Protein AF-0000000078945366 (afdb_homodimer)

Nearest PDB structures (foldseek):
  3ooj-assembly1_F  TM=6.907E-01  e=2.826E-10  Escherichia coli
  3ooj-assembly1_B  TM=7.068E-01  e=9.073E-10  Escherichia coli
  6svp-assembly1_A  TM=5.862E-01  e=2.445E-09  Homo sapiens
  6svq-assembly1_A  TM=6.059E-01  e=5.865E-09  Homo sapiens
  1txo-assembly1_A  TM=2.327E-01  e=2.013E+00  Mycobacterium tuberculosis

Secondary structure (DSSP, 8-state):
--EEEEEEEEGGGGHHHHHHHHHHHH--HHHHHTTS-S---S-EEEEEE-SSEEEEEEESS-GGG-HHHHHHHHHH--SEEEEEEEE---SSS-SSGGGSSSEEEE-SSEEEEEEEES-B-HHHHHHHHT--GGGGTTS-HHHHHHHHHHHH-S---HHHHHHHHHTTGGGBSSB-EEEEEEEESS-EEEEEEE-B-HHHHTSHHHHHHH-EEEEE-SSEEEEEEGGGGGTS-S--EEPPTTEEEEEEEETTTTEEEEEEEE--/--EEEEEEEEGGGGHHHHHHHHHHHH--HHHHHTTS-S---S-EEEEEE-SSEEEEEEESS-GGG-HHHHHHHHHH--SEEEEEEEE---SSS-SSGGGSSSEEEE-SSEEEEEEEES-B-HHHHHHHHT--GGGGTTS-HHHHHHHHHHHH-S---HHHHHHHHHTTGGGBSSB-EEEEEEEESS-EEEEEEE-B-HHHHTSHHHHHHH-EEEEE-SSEEEEEEGGGGGTS-S--EEPPTTEEEEEEEETTTTEEEEEEEE--

InterPro domains:
  IPR017932 Glutamine amidotransferase type 2 domain [PS51278] (2-250)
  IPR026869 Gamma-glutamyl-hercynylcysteine sulfoxide hydrolase EgtC-like [PF13230] (31-122)
  IPR029055 Nucleophile aminohydrolases, N-terminal [G3DSA:3.60.20.10] (1-257)
  IPR029055 Nucleophile aminohydrolases, N-terminal [SSF56235] (38-248)

Radius of gyration: 22.53 Å; Cα contacts (8 Å, |Δi|>4): 1303; chains: 2; bounding box: 44×70×53 Å

Sequence (528 aa):
MCRVLFAVGEGEKMAPLVEAMVRASEKDPYKEARGKGSRHRDGWGYVLFNGGSLQHYRSIRPIFEDSPGVKTLVELLDGFSVLLVHSRAASQGSKGILNTQPFSLSSTGFSCWIYHNGDLNKAGLVERAGLDESSLKKASDSYVMALYVCRALHSVSKGELLRVYSSIMPFVNTSLNTGSLFISHEWVRGFITAYSRPEYLLKRENWDYVRQILLRSRDVFAVASSTLELYYEAKWNSLRNGTALYLEISPEEGRFTVDELVMGMCRVLFAVGEGEKMAPLVEAMVRASEKDPYKEARGKGSRHRDGWGYVLFNGGSLQHYRSIRPIFEDSPGVKTLVELLDGFSVLLVHSRAASQGSKGILNTQPFSLSSTGFSCWIYHNGDLNKAGLVERAGLDESSLKKASDSYVMALYVCRALHSVSKGELLRVYSSIMPFVNTSLNTGSLFISHEWVRGFITAYSRPEYLLKRENWDYVRQILLRSRDVFAVASSTLELYYEAKWNSLRNGTALYLEISPEEGRFTVDELVMG

Structure (mmCIF, N/CA/C/O backbone):
data_AF-0000000078945366-model_v1
#
loop_
_entity.id
_entity.type
_entity.pdbx_description
1 polymer 'N-terminal aminohydrolase (Ntn hydrolase), putative'
#
loop_
_atom_site.group_PDB
_atom_site.id
_atom_site.type_symbol
_atom_site.label_atom_id
_atom_site.label_alt_id
_atom_site.label_comp_id
_atom_site.label_asym_id
_atom_site.label_entity_id
_atom_site.label_seq_id
_atom_site.pdbx_PDB_ins_code
_atom_site.Cartn_x
_atom_site.Cartn_y
_atom_site.Cartn_z
_atom_site.occupancy
_atom_site.B_iso_or_equiv
_atom_site.auth_seq_id
_atom_site.auth_comp_id
_atom_site.auth_asym_id
_atom_site.auth_atom_id
_atom_site.pdbx_PDB_model_num
ATOM 1 N N . MET A 1 1 ? -10.625 -20.5 -6.797 1 83.5 1 MET A N 1
ATOM 2 C CA . MET A 1 1 ? -9.227 -20.109 -6.73 1 83.5 1 MET A CA 1
ATOM 3 C C . MET A 1 1 ? -8.945 -18.953 -7.699 1 83.5 1 MET A C 1
ATOM 5 O O . MET A 1 1 ? -9.547 -18.891 -8.773 1 83.5 1 MET A O 1
ATOM 9 N N . CYS A 1 2 ? -8.008 -18.109 -7.414 1 96.56 2 CYS A N 1
ATOM 10 C CA . CYS A 1 2 ? -7.734 -16.81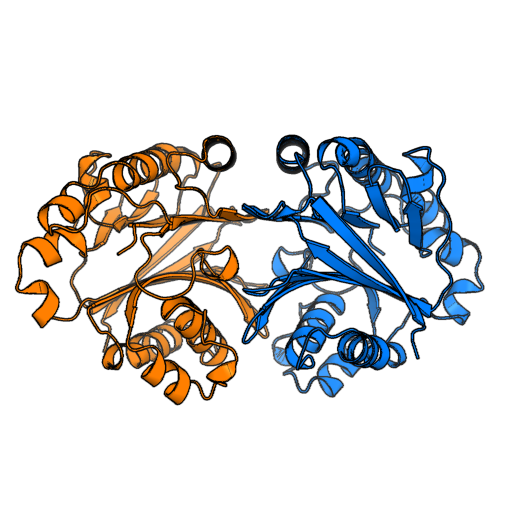2 -8.031 1 96.56 2 CYS A CA 1
ATOM 11 C C . CYS A 1 2 ? -6.832 -16.969 -9.25 1 96.56 2 CYS A C 1
ATOM 13 O O . CYS A 1 2 ? -6.531 -18.078 -9.664 1 96.56 2 CYS A O 1
ATOM 15 N N . ARG A 1 3 ? -6.668 -15.969 -10.023 1 98.38 3 ARG A N 1
ATOM 16 C CA . ARG A 1 3 ? -5.664 -15.898 -11.078 1 98.38 3 ARG A CA 1
ATOM 17 C C . ARG A 1 3 ? -4.582 -14.875 -10.734 1 98.38 3 ARG A C 1
ATOM 19 O O . ARG A 1 3 ? -4.875 -13.812 -10.188 1 98.38 3 ARG A O 1
ATOM 26 N N . VAL A 1 4 ? -3.365 -15.266 -11.078 1 98.88 4 VAL A N 1
ATOM 27 C CA . VAL A 1 4 ? -2.258 -14.43 -10.625 1 98.88 4 VAL A CA 1
ATOM 28 C C . VAL A 1 4 ? -1.259 -14.242 -11.766 1 98.88 4 VAL A C 1
ATOM 30 O O . VAL A 1 4 ? -1.229 -15.031 -12.711 1 98.88 4 VAL A O 1
ATOM 33 N N . LEU A 1 5 ? -0.479 -13.203 -11.68 1 98.94 5 LEU A N 1
ATOM 34 C CA . LEU A 1 5 ? 0.601 -12.867 -12.602 1 98.94 5 LEU A CA 1
ATOM 35 C C . LEU A 1 5 ? 1.731 -12.148 -11.883 1 98.94 5 LEU A C 1
ATOM 37 O O . LEU A 1 5 ? 1.498 -11.141 -11.195 1 98.94 5 LEU A O 1
ATOM 41 N N . PHE A 1 6 ? 2.943 -12.656 -11.883 1 98.94 6 PHE A N 1
ATOM 42 C CA . PHE A 1 6 ? 4.191 -11.984 -11.547 1 98.94 6 PHE A CA 1
ATOM 43 C C . PHE A 1 6 ? 5.051 -11.773 -12.789 1 98.94 6 PHE A C 1
ATOM 45 O O . PHE A 1 6 ? 5.328 -12.727 -13.523 1 98.94 6 PHE A O 1
ATOM 52 N N . ALA A 1 7 ? 5.441 -10.562 -13.062 1 98.88 7 ALA A N 1
ATOM 53 C CA . ALA A 1 7 ? 6.25 -10.305 -14.25 1 98.88 7 ALA A CA 1
ATOM 54 C C . ALA A 1 7 ? 7.352 -9.289 -13.953 1 98.88 7 ALA A C 1
ATOM 56 O O . ALA A 1 7 ? 7.168 -8.383 -13.133 1 98.88 7 ALA A O 1
ATOM 57 N N . VAL A 1 8 ? 8.477 -9.414 -14.594 1 98.75 8 VAL A N 1
ATOM 58 C CA . VAL A 1 8 ? 9.594 -8.477 -14.516 1 98.75 8 VAL A CA 1
ATOM 59 C C . VAL A 1 8 ? 10.211 -8.297 -15.898 1 98.75 8 VAL A C 1
ATOM 61 O O . VAL A 1 8 ? 10.32 -9.258 -16.672 1 98.75 8 VAL A O 1
ATOM 64 N N . GLY A 1 9 ? 10.531 -7.09 -16.25 1 98.19 9 GLY A N 1
ATOM 65 C CA . GLY A 1 9 ? 11.156 -6.793 -17.531 1 98.19 9 GLY A CA 1
ATOM 66 C C . GLY A 1 9 ? 10.672 -5.492 -18.141 1 98.19 9 GLY A C 1
ATOM 67 O O . GLY A 1 9 ? 10.469 -4.504 -17.438 1 98.19 9 GLY A O 1
ATOM 68 N N . GLU A 1 10 ? 10.555 -5.5 -19.453 1 97.25 10 GLU A N 1
ATOM 69 C CA . GLU A 1 10 ? 10.094 -4.305 -20.156 1 97.25 10 GLU A CA 1
ATOM 70 C C . GLU A 1 10 ? 8.594 -4.105 -19.969 1 97.25 10 GLU A C 1
ATOM 72 O O . GLU A 1 10 ? 7.793 -4.891 -20.5 1 97.25 10 GLU A O 1
ATOM 77 N N . GLY A 1 11 ? 8.25 -3.031 -19.328 1 96.69 11 GLY A N 1
ATOM 78 C CA . GLY A 1 11 ? 6.863 -2.771 -18.953 1 96.69 11 GLY A CA 1
ATOM 79 C C . GLY A 1 11 ? 5.922 -2.777 -20.156 1 96.69 11 GLY A C 1
ATOM 80 O O . GLY A 1 11 ? 4.828 -3.34 -20.078 1 96.69 11 GLY A O 1
ATOM 81 N N . GLU A 1 12 ? 6.359 -2.205 -21.219 1 95.62 12 GLU A N 1
ATOM 82 C CA . GLU A 1 12 ? 5.508 -2.104 -22.406 1 95.62 12 GLU A CA 1
ATOM 83 C C . GLU A 1 12 ? 5.129 -3.484 -22.938 1 95.62 12 GLU A C 1
ATOM 85 O O . GLU A 1 12 ? 4.051 -3.664 -23.5 1 95.62 12 GLU A O 1
ATOM 90 N N . LYS A 1 13 ? 6 -4.449 -22.703 1 96.56 13 LYS A N 1
ATOM 91 C CA . LYS A 1 13 ? 5.793 -5.801 -23.219 1 96.56 13 LYS A CA 1
ATOM 92 C C . LYS A 1 13 ? 4.914 -6.617 -22.266 1 96.56 13 LYS A C 1
ATOM 94 O O . LYS A 1 13 ? 4.531 -7.746 -22.578 1 96.56 13 LYS A O 1
ATOM 99 N N . MET A 1 14 ? 4.488 -6.023 -21.172 1 98.06 14 MET A N 1
ATOM 100 C CA . MET A 1 14 ? 3.664 -6.734 -20.203 1 98.06 14 MET A CA 1
ATOM 101 C C . MET A 1 14 ? 2.182 -6.48 -20.469 1 98.06 14 MET A C 1
ATOM 103 O O . MET A 1 14 ? 1.324 -7.18 -19.922 1 98.06 14 MET A O 1
ATOM 107 N N . ALA A 1 15 ? 1.852 -5.496 -21.281 1 97.75 15 ALA A N 1
ATOM 108 C CA . ALA A 1 15 ? 0.465 -5.102 -21.516 1 97.75 15 ALA A CA 1
ATOM 109 C C . ALA A 1 15 ? -0.367 -6.281 -22 1 97.75 15 ALA A C 1
ATOM 111 O O . ALA A 1 15 ? -1.473 -6.52 -21.5 1 97.75 15 ALA A O 1
ATOM 112 N N . PRO A 1 16 ? 0.144 -7.109 -22.953 1 97.69 16 PRO A N 1
ATOM 113 C CA . PRO A 1 16 ? -0.64 -8.266 -23.406 1 97.69 16 PRO A CA 1
ATOM 114 C C . PRO A 1 16 ? -0.909 -9.266 -22.281 1 97.69 16 PRO A C 1
ATOM 116 O O . PRO A 1 16 ? -1.944 -9.93 -22.281 1 97.69 16 PRO A O 1
ATOM 119 N N . LEU A 1 17 ? 0.011 -9.398 -21.328 1 98.56 17 LEU A N 1
ATOM 120 C CA . LEU A 1 17 ? -0.187 -10.289 -20.188 1 98.56 17 LEU A CA 1
ATOM 121 C C . LEU A 1 17 ? -1.326 -9.789 -19.312 1 98.56 17 LEU A C 1
ATOM 123 O O . LEU A 1 17 ? -2.117 -10.594 -18.797 1 98.56 17 LEU A O 1
ATOM 127 N N . VAL A 1 18 ? -1.395 -8.469 -19.125 1 98.81 18 VAL A N 1
ATOM 128 C CA . VAL A 1 18 ? -2.477 -7.879 -18.344 1 98.81 18 VAL A CA 1
ATOM 129 C C . VAL A 1 18 ? -3.812 -8.133 -19.031 1 98.81 18 VAL A C 1
ATOM 131 O O . VAL A 1 18 ? -4.801 -8.484 -18.391 1 98.81 18 VAL A O 1
ATOM 134 N N . GLU A 1 19 ? -3.809 -7.984 -20.344 1 98.5 19 GLU A N 1
ATOM 135 C CA . GLU A 1 19 ? -5.02 -8.242 -21.109 1 98.5 19 GLU A CA 1
ATOM 136 C C . GLU A 1 19 ? -5.453 -9.703 -20.984 1 98.5 19 GLU A C 1
ATOM 138 O O . GLU A 1 19 ? -6.645 -9.992 -20.875 1 98.5 19 GLU A O 1
ATOM 143 N N . ALA A 1 20 ? -4.488 -10.57 -21.062 1 98.75 20 ALA A N 1
ATOM 144 C CA . ALA A 1 20 ? -4.781 -11.992 -20.875 1 98.75 20 ALA A CA 1
ATOM 145 C C . ALA A 1 20 ? -5.375 -12.258 -19.5 1 98.75 20 ALA A C 1
ATOM 147 O O . ALA A 1 20 ? -6.273 -13.094 -19.359 1 98.75 20 ALA A O 1
ATOM 148 N N . MET A 1 21 ? -4.844 -11.586 -18.5 1 98.69 21 MET A N 1
ATOM 149 C CA . MET A 1 21 ? -5.359 -11.703 -17.141 1 98.69 21 MET A CA 1
ATOM 150 C C . MET A 1 21 ? -6.828 -11.305 -17.078 1 98.69 21 MET A C 1
ATOM 152 O O . MET A 1 21 ? -7.629 -11.953 -16.406 1 98.69 21 MET A O 1
ATOM 156 N N . VAL A 1 22 ? -7.168 -10.18 -17.719 1 98.81 22 VAL A N 1
ATOM 157 C CA . VAL A 1 22 ? -8.539 -9.688 -17.75 1 98.81 22 VAL A CA 1
ATOM 158 C C . VAL A 1 22 ? -9.453 -10.742 -18.375 1 98.81 22 VAL A C 1
ATOM 160 O O . VAL A 1 22 ? -10.477 -11.109 -17.797 1 98.81 22 VAL A O 1
ATOM 163 N N . ARG A 1 23 ? -9.047 -11.312 -19.5 1 98.62 23 ARG A N 1
ATOM 164 C CA . ARG A 1 23 ? -9.859 -12.281 -20.234 1 98.62 23 ARG A CA 1
ATOM 165 C C . ARG A 1 23 ? -9.977 -13.594 -19.453 1 98.62 23 ARG A C 1
ATOM 167 O O . ARG A 1 23 ? -11.047 -14.188 -19.391 1 98.62 23 ARG A O 1
ATOM 174 N N . ALA A 1 24 ? -8.859 -14 -18.906 1 98.56 24 ALA A N 1
ATOM 175 C CA . ALA A 1 24 ? -8.844 -15.234 -18.125 1 98.56 24 ALA A CA 1
ATOM 176 C C . ALA A 1 24 ? -9.766 -15.133 -16.922 1 98.56 24 ALA A C 1
ATOM 178 O O . ALA A 1 24 ? -10.375 -16.125 -16.516 1 98.56 24 ALA A O 1
ATOM 179 N N . SER A 1 25 ? -9.898 -13.922 -16.391 1 98.56 25 SER A N 1
ATOM 180 C CA . SER A 1 25 ? -10.734 -13.711 -15.211 1 98.56 25 SER A CA 1
ATOM 181 C C . SER A 1 25 ? -12.211 -13.625 -15.594 1 98.56 25 SER A C 1
ATOM 183 O O . SER A 1 25 ? -13.086 -13.953 -14.789 1 98.56 25 SER A O 1
ATOM 185 N N . GLU A 1 26 ? -12.469 -13.156 -16.797 1 98.38 26 GLU A N 1
ATOM 186 C CA . GLU A 1 26 ? -13.836 -13.023 -17.281 1 98.38 26 GLU A CA 1
ATOM 187 C C . GLU A 1 26 ? -14.406 -14.367 -17.703 1 98.38 26 GLU A C 1
ATOM 189 O O . GLU A 1 26 ? -15.578 -14.664 -17.469 1 98.38 26 GLU A O 1
ATOM 194 N N . LYS A 1 27 ? -13.578 -15.141 -18.344 1 98.25 27 LYS A N 1
ATOM 195 C CA . LYS A 1 27 ? -13.93 -16.484 -18.812 1 98.25 27 LYS A CA 1
ATOM 196 C C . LYS A 1 27 ? -12.766 -17.453 -18.625 1 98.25 27 LYS A C 1
ATOM 198 O O . LYS A 1 27 ? -11.859 -17.516 -19.453 1 98.25 27 LYS A O 1
ATOM 203 N N . ASP A 1 28 ? -12.867 -18.25 -17.594 1 98.19 28 ASP A N 1
ATOM 204 C CA . ASP A 1 28 ? -11.852 -19.25 -17.281 1 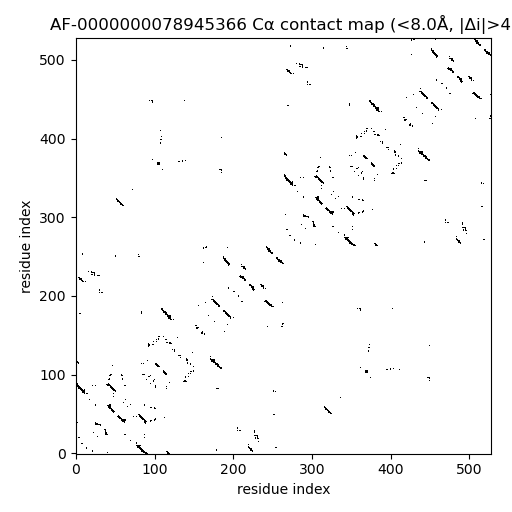98.19 28 ASP A CA 1
ATOM 205 C C . ASP A 1 28 ? -12.367 -20.672 -17.547 1 98.19 28 ASP A C 1
ATOM 207 O O . ASP A 1 28 ? -13.023 -21.266 -16.688 1 98.19 28 ASP A O 1
ATOM 211 N N . PRO A 1 29 ? -11.992 -21.203 -18.719 1 97.75 29 PRO A N 1
ATOM 212 C CA . PRO A 1 29 ? -12.461 -22.547 -19.062 1 97.75 29 PRO A CA 1
ATOM 213 C C . PRO A 1 29 ? -12 -23.609 -18.078 1 97.75 29 PRO A C 1
ATOM 215 O O . PRO A 1 29 ? -12.711 -24.609 -17.859 1 97.75 29 PRO A O 1
ATOM 218 N N . TYR A 1 30 ? -10.859 -23.453 -17.453 1 96.94 30 TYR A N 1
ATOM 219 C CA . TYR A 1 30 ? -10.367 -24.438 -16.5 1 96.94 30 TYR A CA 1
ATOM 220 C C . TYR A 1 30 ? -11.203 -24.406 -15.219 1 96.94 30 TYR A C 1
ATOM 222 O O . TYR A 1 30 ? -11.461 -25.453 -14.617 1 96.94 30 TYR A O 1
ATOM 230 N N . LYS A 1 31 ? -11.555 -23.234 -14.805 1 95.5 31 LYS A N 1
ATOM 231 C CA . LYS A 1 31 ? -12.453 -23.109 -13.664 1 95.5 31 LYS A CA 1
ATOM 232 C C . LYS A 1 31 ? -13.812 -23.75 -13.969 1 95.5 31 LYS A C 1
ATOM 234 O O . LYS A 1 31 ? -14.391 -24.438 -13.125 1 95.5 31 LYS A O 1
ATOM 239 N N . GLU A 1 32 ? -14.305 -23.484 -15.141 1 95.81 32 GLU A N 1
ATOM 240 C CA . GLU A 1 32 ? -15.602 -24 -15.578 1 95.81 32 GLU A CA 1
ATOM 241 C C . GLU A 1 32 ? -15.609 -25.516 -15.609 1 95.81 32 GLU A C 1
ATOM 243 O O . GLU A 1 32 ? -16.609 -26.141 -15.234 1 95.81 32 GLU A O 1
ATOM 248 N N . ALA A 1 33 ? -14.57 -26.094 -16 1 95.31 33 ALA A N 1
ATOM 249 C CA . ALA A 1 33 ? -14.453 -27.547 -16.125 1 95.31 33 ALA A CA 1
ATOM 250 C C . ALA A 1 33 ? -14.539 -28.219 -14.75 1 95.31 33 ALA A C 1
ATOM 252 O O . ALA A 1 33 ? -14.867 -29.391 -14.656 1 95.31 33 ALA A O 1
ATOM 253 N N . ARG A 1 34 ? -14.289 -27.438 -13.703 1 94.12 34 ARG A N 1
ATOM 254 C CA . ARG A 1 34 ? -14.344 -27.969 -12.344 1 94.12 34 ARG A CA 1
ATOM 255 C C . ARG A 1 34 ? -15.742 -27.797 -11.742 1 94.12 34 ARG A C 1
ATOM 257 O O . ARG A 1 34 ? -15.992 -28.234 -10.617 1 94.12 34 ARG A O 1
ATOM 264 N N . GLY A 1 35 ? -16.688 -27.156 -12.461 1 91 35 GLY A N 1
ATOM 265 C CA . GLY A 1 35 ? -18.047 -26.953 -12.008 1 91 35 GLY A CA 1
ATOM 266 C C . GLY A 1 35 ? -18.188 -25.812 -11.023 1 91 35 GLY A C 1
ATOM 267 O O . GLY A 1 35 ? -19.078 -25.812 -10.18 1 91 35 GLY A O 1
ATOM 268 N N . LYS A 1 36 ? -17.234 -24.922 -11.031 1 89.88 36 LYS A N 1
ATOM 269 C CA . LYS A 1 36 ? -17.219 -23.844 -10.055 1 89.88 36 LYS A CA 1
ATOM 270 C C . LYS A 1 36 ? -17.406 -22.484 -10.734 1 89.88 36 LYS A C 1
ATOM 272 O O . LYS A 1 36 ? -16.812 -21.484 -10.32 1 89.88 36 LYS A O 1
ATOM 277 N N . GLY A 1 37 ? -18.109 -22.422 -11.945 1 91.06 37 GLY A N 1
ATOM 278 C CA . GLY A 1 37 ? -18.266 -21.188 -12.695 1 91.06 37 GLY A CA 1
ATOM 279 C C . GLY A 1 37 ? -17.031 -20.859 -13.531 1 91.06 37 GLY A C 1
ATOM 280 O O . GLY A 1 37 ? -16.062 -21.609 -13.539 1 91.06 37 GLY A O 1
ATOM 281 N N . SER A 1 38 ? -17.094 -19.703 -14.188 1 94.56 38 SER A N 1
ATOM 282 C CA . SER A 1 38 ? -15.992 -19.359 -15.094 1 94.56 38 SER A CA 1
ATOM 283 C C . SER A 1 38 ? -15.406 -18 -14.766 1 94.56 38 SER A C 1
ATOM 285 O O . SER A 1 38 ? -14.414 -17.578 -15.367 1 94.56 38 SER A O 1
ATOM 287 N N . ARG A 1 39 ? -16.016 -17.359 -13.836 1 95.81 39 ARG A N 1
ATOM 288 C CA . ARG A 1 39 ? -15.641 -15.969 -13.648 1 95.81 39 ARG A CA 1
ATOM 289 C C . ARG A 1 39 ? -14.953 -15.758 -12.305 1 95.81 39 ARG A C 1
ATOM 291 O O . ARG A 1 39 ? -15.266 -16.453 -11.328 1 95.81 39 ARG A O 1
ATOM 298 N N . HIS A 1 40 ? -14 -14.875 -12.227 1 97.75 40 HIS A N 1
ATOM 299 C CA . HIS A 1 40 ? -13.367 -14.367 -11.016 1 97.75 40 HIS A CA 1
ATOM 300 C C . HIS A 1 40 ? -13.883 -12.969 -10.68 1 97.75 40 HIS A C 1
ATOM 302 O O . HIS A 1 40 ? -13.352 -11.969 -11.164 1 97.75 40 HIS A O 1
ATOM 308 N N . ARG A 1 41 ? -14.82 -12.859 -9.734 1 96.5 41 ARG A N 1
ATOM 309 C CA . ARG A 1 41 ? -15.641 -11.656 -9.664 1 96.5 41 ARG A CA 1
ATOM 310 C C . ARG A 1 41 ? -15.461 -10.953 -8.32 1 96.5 41 ARG A C 1
ATOM 312 O O . ARG A 1 41 ? -16.234 -10.047 -7.988 1 96.5 41 ARG A O 1
ATOM 319 N N . ASP A 1 42 ? -14.492 -11.438 -7.551 1 97.44 42 ASP A N 1
ATOM 320 C CA . ASP A 1 42 ? -14.508 -11 -6.156 1 97.44 42 ASP A CA 1
ATOM 321 C C . ASP A 1 42 ? -13.414 -9.969 -5.891 1 97.44 42 ASP A C 1
ATOM 323 O O . ASP A 1 42 ? -12.859 -9.914 -4.789 1 97.44 42 ASP A O 1
ATOM 327 N N . GLY A 1 43 ? -13.016 -9.188 -6.906 1 98 43 GLY A N 1
ATOM 328 C CA . GLY A 1 43 ? -12.023 -8.141 -6.738 1 98 43 GLY A CA 1
ATOM 329 C C . GLY A 1 43 ? -10.695 -8.461 -7.402 1 98 43 GLY A C 1
ATOM 330 O O . GLY A 1 43 ? -10.453 -9.602 -7.793 1 98 43 GLY A O 1
ATOM 331 N N . TRP A 1 44 ? -9.906 -7.484 -7.547 1 98.81 44 TRP A N 1
ATOM 332 C CA . TRP A 1 44 ? -8.57 -7.633 -8.117 1 98.81 44 TRP A CA 1
ATOM 333 C C . TRP A 1 44 ? -7.648 -6.516 -7.648 1 98.81 44 TRP A C 1
ATOM 335 O O . TRP A 1 44 ? -8.094 -5.562 -7.008 1 98.81 44 TRP A O 1
ATOM 345 N N . GLY A 1 45 ? -6.391 -6.656 -7.895 1 98.75 45 GLY A N 1
ATOM 346 C CA . GLY A 1 45 ? -5.41 -5.617 -7.613 1 98.75 45 GLY A CA 1
ATOM 347 C C . GLY A 1 45 ? -4.062 -5.875 -8.258 1 98.75 45 GLY A C 1
ATOM 348 O O . GLY A 1 45 ? -3.855 -6.926 -8.875 1 98.75 45 GLY A O 1
ATOM 349 N N . TYR A 1 46 ? -3.188 -4.852 -8.125 1 98.88 46 TYR A N 1
ATOM 350 C CA . TYR A 1 46 ? -1.842 -5.004 -8.672 1 98.88 46 TYR A CA 1
ATOM 351 C C . TYR A 1 46 ? -0.843 -4.148 -7.902 1 98.88 46 TYR A C 1
ATOM 353 O O . TYR A 1 46 ? -1.231 -3.236 -7.172 1 98.88 46 TYR A O 1
ATOM 361 N N . VAL A 1 47 ? 0.351 -4.562 -8 1 98.81 47 VAL A N 1
ATOM 362 C CA . VAL A 1 47 ? 1.51 -3.76 -7.621 1 98.81 47 VAL A CA 1
ATOM 363 C C . VAL A 1 47 ? 2.418 -3.562 -8.836 1 98.81 47 VAL A C 1
ATOM 365 O O . VAL A 1 47 ? 2.779 -4.531 -9.508 1 98.81 47 VAL A O 1
ATOM 368 N N . LEU A 1 48 ? 2.699 -2.354 -9.156 1 98.62 48 LEU A N 1
ATOM 369 C CA . LEU A 1 48 ? 3.617 -2 -10.234 1 98.62 48 LEU A CA 1
ATOM 370 C C . LEU A 1 48 ? 4.777 -1.163 -9.711 1 98.62 48 LEU A C 1
ATOM 372 O O . LEU A 1 48 ? 4.566 -0.107 -9.109 1 98.62 48 LEU A O 1
ATOM 376 N N . PHE A 1 49 ? 6.008 -1.686 -9.859 1 98.44 49 PHE A N 1
ATOM 377 C CA . PHE A 1 49 ? 7.219 -0.997 -9.422 1 98.44 49 PHE A CA 1
ATOM 378 C C . PHE A 1 49 ? 8.195 -0.844 -10.578 1 98.44 49 PHE A C 1
ATOM 380 O O . PHE A 1 49 ? 8.539 -1.824 -11.25 1 98.44 49 PHE A O 1
ATOM 387 N N . ASN A 1 50 ? 8.641 0.42 -10.836 1 94.38 50 ASN A N 1
ATOM 388 C CA . ASN A 1 50 ? 9.562 0.639 -11.945 1 94.38 50 ASN A CA 1
ATOM 389 C C . ASN A 1 50 ? 10.859 1.289 -11.477 1 94.38 50 ASN A C 1
ATOM 391 O O . ASN A 1 50 ? 11.57 1.901 -12.273 1 94.38 50 ASN A O 1
ATOM 395 N N . GLY A 1 51 ? 11.18 1.266 -10.164 1 88.31 51 GLY A N 1
ATOM 396 C CA . GLY A 1 51 ? 12.367 1.879 -9.594 1 88.31 51 GLY A CA 1
ATOM 397 C C . GLY A 1 51 ? 12.133 3.297 -9.109 1 88.31 51 GLY A C 1
ATOM 398 O O . GLY A 1 51 ? 12.68 3.703 -8.078 1 88.31 51 GLY A O 1
ATOM 399 N N . GLY A 1 52 ? 11.32 4.004 -9.812 1 91.88 52 GLY A N 1
ATOM 400 C CA . GLY A 1 52 ? 11.07 5.395 -9.477 1 91.88 52 GLY A CA 1
ATOM 401 C C . GLY A 1 52 ? 9.703 5.629 -8.867 1 91.88 52 GLY A C 1
ATOM 402 O O . GLY A 1 52 ? 9.469 6.648 -8.211 1 91.88 52 GLY A O 1
ATOM 403 N N . SER A 1 53 ? 8.797 4.672 -9.094 1 96.5 53 SER A N 1
ATOM 404 C CA . SER A 1 53 ? 7.441 4.789 -8.57 1 96.5 53 SER A CA 1
ATOM 405 C C . SER A 1 53 ? 6.871 3.422 -8.203 1 96.5 53 SER A C 1
ATOM 407 O O . SER A 1 53 ? 7.328 2.396 -8.719 1 96.5 53 SER A O 1
ATOM 409 N N . LEU A 1 54 ? 6.016 3.393 -7.246 1 97.94 54 LEU A N 1
ATOM 410 C CA . LEU A 1 54 ? 5.301 2.211 -6.773 1 97.94 54 LEU A CA 1
ATOM 411 C C . LEU A 1 54 ? 3.801 2.48 -6.695 1 97.94 54 LEU A C 1
ATOM 413 O O . LEU A 1 54 ? 3.369 3.426 -6.031 1 97.94 54 LEU A O 1
ATOM 417 N N . GLN A 1 55 ? 3.047 1.697 -7.473 1 97.94 55 GLN A N 1
ATOM 418 C CA . GLN A 1 55 ? 1.591 1.783 -7.461 1 97.94 55 GLN A CA 1
ATOM 419 C C . GLN A 1 55 ? 0.967 0.501 -6.918 1 97.94 55 GLN A C 1
ATOM 421 O O . GLN A 1 55 ? 1.25 -0.592 -7.414 1 97.94 55 GLN A O 1
ATOM 426 N N . HIS A 1 56 ? 0.257 0.582 -5.926 1 98.5 56 HIS A N 1
ATOM 427 C CA . HIS A 1 56 ? -0.534 -0.506 -5.359 1 98.5 56 HIS A CA 1
ATOM 428 C C . HIS A 1 56 ? -2.027 -0.211 -5.457 1 98.5 56 HIS A C 1
ATOM 430 O O . HIS A 1 56 ? -2.514 0.754 -4.863 1 98.5 56 HIS A O 1
ATOM 436 N N . TYR A 1 57 ? -2.68 -0.988 -6.242 1 98.44 57 TYR A N 1
ATOM 437 C CA . TYR A 1 57 ? -4.098 -0.791 -6.527 1 98.44 57 TYR A CA 1
ATOM 438 C C . TYR A 1 57 ? -4.914 -2.006 -6.102 1 98.44 57 TYR A C 1
ATOM 440 O O . TYR A 1 57 ? -4.512 -3.146 -6.34 1 98.44 57 TYR A O 1
ATOM 448 N N . ARG A 1 58 ? -6.066 -1.746 -5.469 1 98.25 58 ARG A N 1
ATOM 449 C CA . ARG A 1 58 ? -7.02 -2.787 -5.102 1 98.25 58 ARG A CA 1
ATOM 450 C C . ARG A 1 58 ? -8.453 -2.338 -5.367 1 98.25 58 ARG A C 1
ATOM 452 O O . ARG A 1 58 ? -8.797 -1.18 -5.125 1 98.25 58 ARG A O 1
ATOM 459 N N . SER A 1 59 ? -9.234 -3.234 -5.883 1 98 59 SER A N 1
ATOM 460 C CA . SER A 1 59 ? -10.633 -2.965 -6.199 1 98 59 SER A CA 1
ATOM 461 C C . SER A 1 59 ? -11.516 -4.164 -5.875 1 98 59 SER A C 1
ATOM 463 O O . SER A 1 59 ? -11.125 -5.309 -6.121 1 98 59 SER A O 1
ATOM 465 N N . ILE A 1 60 ? -12.758 -3.906 -5.367 1 97.06 60 ILE A N 1
ATOM 466 C CA . ILE A 1 60 ? -13.68 -4.996 -5.074 1 97.06 60 ILE A CA 1
ATOM 467 C C . ILE A 1 60 ? -14.422 -5.402 -6.344 1 97.06 60 ILE A C 1
ATOM 469 O O . ILE A 1 60 ? -15.094 -6.438 -6.379 1 97.06 60 ILE A O 1
ATOM 473 N N . ARG A 1 61 ? -14.297 -4.598 -7.406 1 97.31 61 ARG A N 1
ATOM 474 C CA . ARG A 1 61 ? -14.883 -4.945 -8.695 1 97.31 61 ARG A CA 1
ATOM 475 C C . ARG A 1 61 ? -14.055 -6.008 -9.406 1 97.31 61 ARG A C 1
ATOM 477 O O . ARG A 1 61 ? -12.828 -6.023 -9.297 1 97.31 61 ARG A O 1
ATOM 484 N N . PRO A 1 62 ? -14.75 -6.812 -10.188 1 98.25 62 PRO A N 1
ATOM 485 C CA . PRO A 1 62 ? -13.969 -7.727 -11.016 1 98.25 62 PRO A CA 1
ATOM 486 C C . PRO A 1 62 ? -13.055 -6.992 -12 1 98.25 62 PRO A C 1
ATOM 488 O O . PRO A 1 62 ? -13.43 -5.941 -12.523 1 98.25 62 PRO A O 1
ATOM 491 N N . ILE A 1 63 ? -11.938 -7.582 -12.227 1 98.75 63 ILE A N 1
ATOM 492 C CA . ILE A 1 63 ? -10.938 -6.969 -13.094 1 98.75 63 ILE A CA 1
ATOM 493 C C . ILE A 1 63 ? -11.562 -6.648 -14.453 1 98.75 63 ILE A C 1
ATOM 495 O O . ILE A 1 63 ? -11.258 -5.617 -15.055 1 98.75 63 ILE A O 1
ATOM 499 N N . PHE A 1 64 ? -12.492 -7.453 -14.945 1 98.62 64 PHE A N 1
ATOM 500 C CA . PHE A 1 64 ? -13.055 -7.293 -16.281 1 98.62 64 PHE A CA 1
ATOM 501 C C . PHE A 1 64 ? -14.172 -6.254 -16.266 1 98.62 64 PHE A C 1
ATOM 503 O O . PHE A 1 64 ? -14.727 -5.922 -17.328 1 98.62 64 PHE A O 1
ATOM 510 N N . GLU A 1 65 ? -14.539 -5.707 -15.125 1 98.25 65 GLU A N 1
ATOM 511 C CA . GLU A 1 65 ? -15.523 -4.637 -15.008 1 98.25 65 GLU A CA 1
ATOM 512 C C . GLU A 1 65 ? -14.883 -3.348 -14.5 1 98.25 65 GLU A C 1
ATOM 514 O O . GLU A 1 65 ? -15.57 -2.365 -14.234 1 98.25 65 GLU A O 1
ATOM 519 N N . ASP A 1 66 ? -13.625 -3.389 -14.305 1 97.44 66 ASP A N 1
ATOM 520 C CA . ASP A 1 66 ? -12.898 -2.234 -13.789 1 97.44 66 ASP A CA 1
ATOM 521 C C . ASP A 1 66 ? -12.008 -1.618 -14.859 1 97.44 66 ASP A C 1
ATOM 523 O O . ASP A 1 66 ? -10.789 -1.504 -14.68 1 97.44 66 ASP A O 1
ATOM 527 N N . SER A 1 67 ? -12.578 -1.096 -15.867 1 96.25 67 SER A N 1
ATOM 528 C CA . SER A 1 67 ? -11.875 -0.542 -17.016 1 96.25 67 SER A CA 1
ATOM 529 C C . SER A 1 67 ? -10.922 0.569 -16.594 1 96.25 67 SER A C 1
ATOM 531 O O . SER A 1 67 ? -9.773 0.621 -17.062 1 96.25 67 SER A O 1
ATOM 533 N N . PRO A 1 68 ? -11.328 1.472 -15.703 1 94.12 68 PRO A N 1
ATOM 534 C CA . PRO A 1 68 ? -10.391 2.533 -15.32 1 94.12 68 PRO A CA 1
ATOM 535 C C . PRO A 1 68 ? -9.125 1.995 -14.648 1 94.12 68 PRO A C 1
ATOM 537 O O . PRO A 1 68 ? -8.023 2.473 -14.93 1 94.12 68 PRO A O 1
ATOM 540 N N . GLY A 1 69 ? -9.297 1.031 -13.742 1 96.31 69 GLY A N 1
ATOM 541 C CA . GLY A 1 69 ? -8.141 0.439 -13.078 1 96.31 69 GLY A CA 1
ATOM 542 C C . GLY A 1 69 ? -7.188 -0.241 -14.039 1 96.31 69 GLY A C 1
ATOM 543 O O . GLY A 1 69 ? -5.969 -0.065 -13.945 1 96.31 69 GLY A O 1
ATOM 544 N N . VAL A 1 70 ? -7.75 -0.992 -15.016 1 98.19 70 VAL A N 1
ATOM 545 C CA . VAL A 1 70 ? -6.945 -1.716 -15.992 1 98.19 70 VAL A CA 1
ATOM 546 C C . VAL A 1 70 ? -6.246 -0.726 -16.922 1 98.19 70 VAL A C 1
ATOM 548 O O . VAL A 1 70 ? -5.055 -0.875 -17.219 1 98.19 70 VAL A O 1
ATOM 551 N N . LYS A 1 71 ? -6.977 0.27 -17.375 1 96.62 71 LYS A N 1
ATOM 552 C CA . LYS A 1 71 ? -6.41 1.289 -18.25 1 96.62 71 LYS A CA 1
ATOM 553 C C . LYS A 1 71 ? -5.234 1.999 -17.578 1 96.62 71 LYS A C 1
ATOM 555 O O . LYS A 1 71 ? -4.207 2.236 -18.219 1 96.62 71 LYS A O 1
ATOM 560 N N . THR A 1 72 ? -5.406 2.342 -16.359 1 95.94 72 THR A N 1
ATOM 561 C CA . THR A 1 72 ? -4.352 3.01 -15.609 1 95.94 72 THR A CA 1
ATOM 562 C C . THR A 1 72 ? -3.1 2.141 -15.547 1 95.94 72 THR A C 1
ATOM 564 O O . THR A 1 72 ? -1.991 2.623 -15.789 1 95.94 72 THR A O 1
ATOM 567 N N . LEU A 1 73 ? -3.271 0.882 -15.219 1 97.69 73 LEU A N 1
ATOM 568 C CA . LEU A 1 73 ? -2.143 -0.037 -15.141 1 97.69 73 LEU A CA 1
ATOM 569 C C . LEU A 1 73 ? -1.399 -0.096 -16.469 1 97.69 73 LEU A C 1
ATOM 571 O O . LEU A 1 73 ? -0.178 0.068 -16.516 1 97.69 73 LEU A O 1
ATOM 575 N N . VAL A 1 74 ? -2.137 -0.281 -17.531 1 97.06 74 VAL A N 1
ATOM 576 C CA . VAL A 1 74 ? -1.541 -0.458 -18.859 1 97.06 74 VAL A CA 1
ATOM 577 C C . VAL A 1 74 ? -0.789 0.809 -19.266 1 97.06 74 VAL A C 1
ATOM 579 O O . VAL A 1 74 ? 0.296 0.736 -19.844 1 97.06 74 VAL A O 1
ATOM 582 N N . GLU A 1 75 ? -1.299 1.937 -18.906 1 93.31 75 GLU A N 1
ATOM 583 C CA . GLU A 1 75 ? -0.676 3.211 -19.25 1 93.31 75 GLU A CA 1
ATOM 584 C C . GLU A 1 75 ? 0.618 3.424 -18.469 1 93.31 75 GLU A C 1
ATOM 586 O O . GLU A 1 75 ? 1.535 4.094 -18.953 1 93.31 75 GLU A O 1
ATOM 591 N N . LEU A 1 76 ? 0.688 2.828 -17.328 1 93.81 76 LEU A N 1
ATOM 592 C CA . LEU A 1 76 ? 1.843 3.061 -16.469 1 93.81 76 LEU A CA 1
ATOM 593 C C . LEU A 1 76 ? 2.941 2.041 -16.734 1 93.81 76 LEU A C 1
ATOM 595 O O . LEU A 1 76 ? 4.066 2.188 -16.25 1 93.81 76 LEU A O 1
ATOM 599 N N . LEU A 1 77 ? 2.568 1.037 -17.5 1 95.75 77 LEU A N 1
ATOM 600 C CA . LEU A 1 77 ? 3.566 0.036 -17.859 1 95.75 77 LEU A CA 1
ATOM 601 C C . LEU A 1 77 ? 4.602 0.619 -18.828 1 95.75 77 LEU A C 1
ATOM 603 O O . LEU A 1 77 ? 4.332 0.771 -20.016 1 95.75 77 LEU A O 1
ATOM 607 N N . ASP A 1 78 ? 5.73 0.97 -18.344 1 92.25 78 ASP A N 1
ATOM 608 C CA . ASP A 1 78 ? 6.828 1.544 -19.109 1 92.25 78 ASP A CA 1
ATOM 609 C C . ASP A 1 78 ? 8.172 1.236 -18.453 1 92.25 78 ASP A C 1
ATOM 611 O O . ASP A 1 78 ? 8.234 0.892 -17.266 1 92.25 78 ASP A O 1
ATOM 615 N N . GLY A 1 79 ? 9.188 1.22 -19.281 1 94.56 79 GLY A N 1
ATOM 616 C CA . GLY A 1 79 ? 10.516 0.976 -18.734 1 94.56 79 GLY A CA 1
ATOM 617 C C . GLY A 1 79 ? 10.641 -0.377 -18.047 1 94.56 79 GLY A C 1
ATOM 618 O O . GLY A 1 79 ? 9.805 -1.26 -18.266 1 94.56 79 GLY A O 1
ATOM 619 N N . PHE A 1 80 ? 11.758 -0.6 -17.359 1 97.56 80 PHE A N 1
ATOM 620 C CA . PHE A 1 80 ? 11.945 -1.831 -16.609 1 97.56 80 PHE A CA 1
ATOM 621 C C . PHE A 1 80 ? 11.008 -1.874 -15.398 1 97.56 80 PHE A C 1
ATOM 623 O O . PHE A 1 80 ? 11.039 -0.977 -14.555 1 97.56 80 PHE A O 1
ATOM 630 N N . SER A 1 81 ? 10.125 -2.906 -15.32 1 97.75 81 SER A N 1
ATOM 631 C CA . SER A 1 81 ? 9.047 -2.926 -14.336 1 97.75 81 SER A CA 1
ATOM 632 C C . SER A 1 81 ? 8.93 -4.293 -13.672 1 97.75 81 SER A C 1
ATOM 634 O O . SER A 1 81 ? 9.344 -5.305 -14.242 1 97.75 81 SER A O 1
ATOM 636 N N . VAL A 1 82 ? 8.5 -4.285 -12.477 1 98.75 82 VAL A N 1
ATOM 637 C CA . VAL A 1 82 ? 8.016 -5.465 -11.758 1 98.75 82 VAL A CA 1
ATOM 638 C C . VAL A 1 82 ? 6.516 -5.352 -11.523 1 98.75 82 VAL A C 1
ATOM 640 O O . VAL A 1 82 ? 6.031 -4.324 -11.039 1 98.75 82 VAL A O 1
ATOM 643 N N . LEU A 1 83 ? 5.789 -6.422 -11.875 1 98.88 83 LEU A N 1
ATOM 644 C CA . LEU A 1 83 ? 4.332 -6.375 -11.82 1 98.88 83 LEU A CA 1
ATOM 645 C C . LEU A 1 83 ? 3.775 -7.602 -11.102 1 98.88 83 LEU A C 1
ATOM 647 O O . LEU A 1 83 ? 4.168 -8.734 -11.398 1 98.88 83 LEU A O 1
ATOM 651 N N . LEU A 1 84 ? 2.963 -7.414 -10.078 1 98.94 84 LEU A N 1
ATOM 652 C CA . LEU A 1 84 ? 2.107 -8.43 -9.469 1 98.94 84 LEU A CA 1
ATOM 653 C C . LEU A 1 84 ? 0.636 -8.133 -9.742 1 98.94 84 LEU A C 1
ATOM 655 O O . LEU A 1 84 ? 0.177 -7.008 -9.555 1 98.94 84 LEU A O 1
ATOM 659 N N . VAL A 1 85 ? -0.092 -9.078 -10.219 1 98.94 85 VAL A N 1
ATOM 660 C CA . VAL A 1 85 ? -1.531 -8.945 -10.422 1 98.94 85 VAL A CA 1
ATOM 661 C C . VAL A 1 85 ? -2.256 -10.125 -9.773 1 98.94 85 VAL A C 1
ATOM 663 O O . VAL A 1 85 ? -1.788 -11.258 -9.836 1 98.94 85 VAL A O 1
ATOM 666 N N . HIS A 1 86 ? -3.342 -9.914 -9.156 1 98.88 86 HIS A N 1
ATOM 667 C CA . HIS A 1 86 ? -4.188 -10.93 -8.547 1 98.88 86 HIS A CA 1
ATOM 668 C C . HIS A 1 86 ? -5.664 -10.672 -8.844 1 98.88 86 HIS A C 1
ATOM 670 O O . HIS A 1 86 ? -6.164 -9.57 -8.602 1 98.88 86 HIS A O 1
ATOM 676 N N . SER A 1 87 ? -6.336 -11.562 -9.414 1 98.75 87 SER A N 1
ATOM 677 C CA . SER A 1 87 ? -7.781 -11.562 -9.633 1 98.75 87 SER A CA 1
ATOM 678 C C . SER A 1 87 ? -8.477 -12.602 -8.766 1 98.75 87 SER A C 1
ATOM 680 O O . SER A 1 87 ? -8.203 -13.797 -8.891 1 98.75 87 SER A O 1
ATOM 682 N N . ARG A 1 88 ? -9.383 -12.172 -7.98 1 97.88 88 ARG A N 1
ATOM 683 C CA . ARG A 1 88 ? -9.844 -12.953 -6.844 1 97.88 88 ARG A CA 1
ATOM 684 C C . ARG A 1 88 ? -11.133 -13.703 -7.18 1 97.88 88 ARG A C 1
ATOM 686 O O . ARG A 1 88 ? -12.039 -13.141 -7.789 1 97.88 88 ARG A O 1
ATOM 693 N N . ALA A 1 89 ? -11.203 -14.945 -6.867 1 95.94 89 ALA A N 1
ATOM 694 C CA . ALA A 1 89 ? -12.398 -15.75 -6.645 1 95.94 89 ALA A CA 1
ATOM 695 C C . ALA A 1 89 ? -12.43 -16.312 -5.223 1 95.94 89 ALA A C 1
ATOM 697 O O . ALA A 1 89 ? -11.773 -17.312 -4.934 1 95.94 89 ALA A O 1
ATOM 698 N N . ALA A 1 90 ? -13.234 -15.703 -4.422 1 89.25 90 ALA A N 1
ATOM 699 C CA . ALA A 1 90 ? -13.133 -15.875 -2.977 1 89.25 90 ALA A CA 1
ATOM 700 C C . ALA A 1 90 ? -13.656 -17.25 -2.551 1 89.25 90 ALA A C 1
ATOM 702 O O . ALA A 1 90 ? -14.742 -17.656 -2.975 1 89.25 90 ALA A O 1
ATOM 703 N N . SER A 1 91 ? -12.82 -17.875 -1.738 1 84.56 91 SER A N 1
ATOM 704 C CA . SER A 1 91 ? -13.273 -19.094 -1.071 1 84.56 91 SER A CA 1
ATOM 705 C C . SER A 1 91 ? -13.344 -18.906 0.44 1 84.56 91 SER A C 1
ATOM 707 O O . SER A 1 91 ? -14.18 -19.516 1.109 1 84.56 91 SER A O 1
ATOM 709 N N . GLN A 1 92 ? -12.43 -18.078 0.956 1 84.62 92 GLN A N 1
ATOM 710 C CA . GLN A 1 92 ? -12.398 -17.734 2.375 1 84.62 92 GLN A CA 1
ATOM 711 C C . GLN A 1 92 ? -12.344 -16.234 2.582 1 84.62 92 GLN A C 1
ATOM 713 O O . GLN A 1 92 ? -11.805 -15.5 1.747 1 84.62 92 GLN A O 1
ATOM 718 N N . GLY A 1 93 ? -12.891 -15.758 3.76 1 85.94 93 GLY A N 1
ATOM 719 C CA . GLY A 1 93 ? -12.852 -14.344 4.102 1 85.94 93 GLY A CA 1
ATOM 720 C C . GLY A 1 93 ? -13.945 -13.539 3.428 1 85.94 93 GLY A C 1
ATOM 721 O O . GLY A 1 93 ? -14.469 -13.938 2.385 1 85.94 93 GLY A O 1
ATOM 722 N N . SER A 1 94 ? -14.227 -12.406 3.979 1 89 94 SER A N 1
ATOM 723 C CA . SER A 1 94 ? -15.258 -11.539 3.424 1 89 94 SER A CA 1
ATOM 724 C C . SER A 1 94 ? -14.805 -10.93 2.1 1 89 94 SER A C 1
ATOM 726 O O . SER A 1 94 ? -13.617 -10.93 1.78 1 89 94 SER A O 1
ATOM 728 N N . LYS A 1 95 ? -15.852 -10.555 1.363 1 91.81 95 LYS A N 1
ATOM 729 C CA . LYS A 1 95 ? -15.562 -9.867 0.11 1 91.81 95 LYS A CA 1
ATOM 730 C C . LYS A 1 95 ? -15.406 -8.359 0.334 1 91.81 95 LYS A C 1
ATOM 732 O O . LYS A 1 95 ? -16.391 -7.664 0.588 1 91.81 95 LYS A O 1
ATOM 737 N N . GLY A 1 96 ? -14.117 -7.871 0.562 1 92.12 96 GLY A N 1
ATOM 738 C CA . GLY A 1 96 ? -13.797 -6.477 0.81 1 92.12 96 GLY A CA 1
ATOM 739 C C . GLY A 1 96 ? -12.375 -6.109 0.433 1 92.12 96 GLY A C 1
ATOM 740 O O . GLY A 1 96 ? -11.594 -6.969 0.015 1 92.12 96 GLY A O 1
ATOM 741 N N . ILE A 1 97 ? -12.133 -4.867 0.592 1 94.88 97 ILE A N 1
ATOM 742 C CA . ILE A 1 97 ? -10.883 -4.312 0.103 1 94.88 97 ILE A CA 1
ATOM 743 C C . ILE A 1 97 ? -9.711 -4.914 0.877 1 94.88 97 ILE A C 1
ATOM 745 O O . ILE A 1 97 ? -8.617 -5.09 0.33 1 94.88 97 ILE A O 1
ATOM 749 N N . LEU A 1 98 ? -9.906 -5.312 2.131 1 94.75 98 LEU A N 1
ATOM 750 C CA . LEU A 1 98 ? -8.805 -5.777 2.963 1 94.75 98 LEU A CA 1
ATOM 751 C C . LEU A 1 98 ? -8.383 -7.188 2.566 1 94.75 98 LEU A C 1
ATOM 753 O O . LEU A 1 98 ? -7.258 -7.605 2.854 1 94.75 98 LEU A O 1
ATOM 757 N N . ASN A 1 99 ? -9.352 -7.91 1.951 1 96.44 99 ASN A N 1
ATOM 758 C CA . ASN A 1 99 ? -9 -9.25 1.499 1 96.44 99 ASN A CA 1
ATOM 759 C C . ASN A 1 99 ? -8.633 -9.266 0.019 1 96.44 99 ASN A C 1
ATOM 761 O O . ASN A 1 99 ? -8.398 -10.328 -0.556 1 96.44 99 ASN A O 1
ATOM 765 N N . THR A 1 100 ? -8.641 -8.07 -0.587 1 97.31 100 THR A N 1
ATOM 766 C CA . THR A 1 100 ? -8.195 -7.973 -1.973 1 97.31 100 THR A CA 1
ATOM 767 C C . THR A 1 100 ? -6.672 -7.922 -2.049 1 97.31 100 THR A C 1
ATOM 769 O O . THR A 1 100 ? -6.027 -7.234 -1.255 1 97.31 100 THR A O 1
ATOM 772 N N . GLN A 1 101 ? -6.141 -8.641 -2.959 1 97.94 101 GLN A N 1
ATOM 773 C CA . GLN A 1 101 ? -4.695 -8.828 -3.076 1 97.94 101 GLN A CA 1
ATOM 774 C C . GLN A 1 101 ? -4.148 -8.094 -4.297 1 97.94 101 GLN A C 1
ATOM 776 O O . GLN A 1 101 ? -4.887 -7.809 -5.242 1 97.94 101 GLN A O 1
ATOM 781 N N . PRO A 1 102 ? -2.795 -7.848 -4.348 1 98.56 102 PRO A N 1
ATOM 782 C CA . PRO A 1 102 ? -1.774 -8.227 -3.365 1 98.56 102 PRO A CA 1
ATOM 783 C C . PRO A 1 102 ? -1.88 -7.43 -2.068 1 98.56 102 PRO A C 1
ATOM 785 O O . PRO A 1 102 ? -2.303 -6.27 -2.084 1 98.56 102 PRO A O 1
ATOM 788 N N . PHE A 1 103 ? -1.434 -8.117 -0.965 1 97.81 103 PHE A N 1
ATOM 789 C CA . PHE A 1 103 ? -1.365 -7.461 0.334 1 97.81 103 PHE A CA 1
ATOM 790 C C . PHE A 1 103 ? -0.087 -6.641 0.457 1 97.81 103 PHE A C 1
ATOM 792 O O . PHE A 1 103 ? 0.917 -6.945 -0.189 1 97.81 103 PHE A O 1
ATOM 799 N N . SER A 1 104 ? -0.159 -5.594 1.194 1 96.56 104 SER A N 1
ATOM 800 C CA . SER A 1 104 ? 1.022 -4.793 1.499 1 96.56 104 SER A CA 1
ATOM 801 C C . SER A 1 104 ? 1.339 -4.82 2.99 1 96.56 104 SER A C 1
ATOM 803 O O . SER A 1 104 ? 0.462 -4.57 3.822 1 96.56 104 SER A O 1
ATOM 805 N N . LEU A 1 105 ? 2.537 -5.121 3.336 1 93.5 105 LEU A N 1
ATOM 806 C CA . LEU A 1 105 ? 3.037 -5.117 4.707 1 93.5 105 LEU A CA 1
ATOM 807 C C . LEU A 1 105 ? 4.41 -4.461 4.781 1 93.5 105 LEU A C 1
ATOM 809 O O . LEU A 1 105 ? 5.098 -4.332 3.766 1 93.5 105 LEU A O 1
ATOM 813 N N . SER A 1 106 ? 4.66 -3.98 5.93 1 90.88 106 SER A N 1
ATOM 814 C CA . SER A 1 106 ? 5.973 -3.387 6.16 1 90.88 106 SER A CA 1
ATOM 815 C C . SER A 1 106 ? 6.598 -3.906 7.449 1 90.88 106 SER A C 1
ATOM 817 O O . SER A 1 106 ? 5.887 -4.176 8.422 1 90.88 106 SER A O 1
ATOM 819 N N . SER A 1 107 ? 7.84 -4.109 7.418 1 87.81 107 SER A N 1
ATOM 820 C CA . SER A 1 107 ? 8.656 -4.473 8.57 1 87.81 107 SER A CA 1
ATOM 821 C C . SER A 1 107 ? 9.828 -3.508 8.742 1 87.81 107 SER A C 1
ATOM 823 O O . SER A 1 107 ? 9.914 -2.494 8.047 1 87.81 107 SER A O 1
ATOM 825 N N . THR A 1 108 ? 10.656 -3.904 9.805 1 86.69 108 THR A N 1
ATOM 826 C CA . THR A 1 108 ? 11.867 -3.111 9.992 1 86.69 108 THR A CA 1
ATOM 827 C C . THR A 1 108 ? 12.852 -3.348 8.852 1 86.69 108 THR A C 1
ATOM 829 O O . THR A 1 108 ? 13.273 -4.48 8.617 1 86.69 108 THR A O 1
ATOM 832 N N . GLY A 1 109 ? 12.891 -2.383 7.898 1 86.19 109 GLY A N 1
ATOM 833 C CA . GLY A 1 109 ? 13.945 -2.422 6.906 1 86.19 109 GLY A CA 1
ATOM 834 C C . GLY A 1 109 ? 13.445 -2.682 5.5 1 86.19 109 GLY A C 1
ATOM 835 O O . GLY A 1 109 ? 14.188 -2.525 4.531 1 86.19 109 GLY A O 1
ATOM 836 N N . PHE A 1 110 ? 12.227 -3.301 5.438 1 93.25 110 PHE A N 1
ATOM 837 C CA . PHE A 1 110 ? 11.727 -3.523 4.09 1 93.25 110 PHE A CA 1
ATOM 838 C C . PHE A 1 110 ? 10.203 -3.479 4.066 1 93.25 110 PHE A C 1
ATOM 840 O O . PHE A 1 110 ? 9.555 -3.562 5.113 1 93.25 110 PHE A O 1
ATOM 847 N N . SER A 1 111 ? 9.641 -3.289 2.951 1 95.12 111 SER A N 1
ATOM 848 C CA . SER A 1 111 ? 8.227 -3.49 2.652 1 95.12 111 SER A CA 1
ATOM 849 C C . SER A 1 111 ? 8.023 -4.676 1.715 1 95.12 111 SER A C 1
ATOM 851 O O . SER A 1 111 ? 8.938 -5.051 0.973 1 95.12 111 SER A O 1
ATOM 853 N N . CYS A 1 112 ? 6.863 -5.277 1.813 1 97.19 112 CYS A N 1
ATOM 854 C CA . CYS A 1 112 ? 6.609 -6.414 0.938 1 97.19 112 CYS A CA 1
ATOM 855 C C . CYS A 1 112 ? 5.172 -6.402 0.434 1 97.19 112 CYS A C 1
ATOM 857 O O . CYS A 1 112 ? 4.285 -5.852 1.086 1 97.19 112 CYS A O 1
ATOM 859 N N . TRP A 1 113 ? 4.953 -6.887 -0.7 1 98.5 113 TRP A N 1
ATOM 860 C CA . TRP A 1 113 ? 3.676 -7.133 -1.356 1 98.5 113 TRP A CA 1
ATOM 861 C C . TRP A 1 113 ? 3.539 -8.602 -1.754 1 98.5 113 TRP A C 1
ATOM 863 O O . TRP A 1 113 ? 4.434 -9.164 -2.387 1 98.5 113 TRP A O 1
ATOM 873 N N . ILE A 1 114 ? 2.426 -9.234 -1.348 1 98.69 114 ILE A N 1
ATOM 874 C CA . ILE A 1 114 ? 2.314 -10.68 -1.479 1 98.69 114 ILE A CA 1
ATOM 875 C C . ILE A 1 114 ? 0.924 -11.047 -1.991 1 98.69 114 ILE A C 1
ATOM 877 O O . ILE A 1 114 ? -0.076 -10.469 -1.561 1 98.69 114 ILE A O 1
ATOM 881 N N . TYR A 1 115 ? 0.888 -11.914 -2.955 1 98.81 115 TYR A N 1
ATOM 882 C CA . TYR A 1 115 ? -0.378 -12.57 -3.271 1 98.81 115 TYR A CA 1
ATOM 883 C C . TYR A 1 115 ? -0.283 -14.078 -3.061 1 98.81 115 TYR A C 1
ATOM 885 O O . TYR A 1 115 ? 0.814 -14.641 -3.049 1 98.81 115 TYR A O 1
ATOM 893 N N . HIS A 1 116 ? -1.357 -14.68 -2.871 1 98.69 116 HIS A N 1
ATOM 894 C CA . HIS A 1 116 ? -1.494 -16.125 -2.695 1 98.69 116 HIS A CA 1
ATOM 895 C C . HIS A 1 116 ? -2.691 -16.656 -3.471 1 98.69 116 HIS A C 1
ATOM 897 O O . HIS A 1 116 ? -3.773 -16.078 -3.438 1 98.69 116 HIS A O 1
ATOM 903 N N . ASN A 1 117 ? -2.488 -17.609 -4.23 1 97.88 117 ASN A N 1
ATOM 904 C CA . ASN A 1 117 ? -3.531 -18.375 -4.895 1 97.88 117 ASN A CA 1
ATOM 905 C C . ASN A 1 117 ? -3.574 -19.812 -4.387 1 97.88 117 ASN A C 1
ATOM 907 O O . ASN A 1 117 ? -2.646 -20.594 -4.629 1 97.88 117 ASN A O 1
ATOM 911 N N . GLY A 1 118 ? -4.539 -20.141 -3.672 1 97.19 118 GLY A N 1
ATOM 912 C CA . GLY A 1 118 ? -4.684 -21.422 -3.027 1 97.19 118 GLY A CA 1
ATOM 913 C C . GLY A 1 118 ? -5.566 -21.391 -1.795 1 97.19 118 GLY A C 1
ATOM 914 O O . GLY A 1 118 ? -6.254 -20.391 -1.551 1 97.19 118 GLY A O 1
ATOM 915 N N . ASP A 1 119 ? -5.59 -22.5 -1.109 1 97.31 119 ASP A N 1
ATOM 916 C CA . ASP A 1 119 ? -6.379 -22.672 0.105 1 97.31 119 ASP A CA 1
ATOM 917 C C . ASP A 1 119 ? -5.52 -23.203 1.247 1 97.31 119 ASP A C 1
ATOM 919 O O . ASP A 1 119 ? -4.848 -24.234 1.101 1 97.31 119 ASP A O 1
ATOM 923 N N . LEU A 1 120 ? -5.496 -22.453 2.33 1 98.06 120 LEU A N 1
ATOM 924 C CA . LEU A 1 120 ? -4.695 -22.828 3.49 1 98.06 120 LEU A CA 1
ATOM 925 C C . LEU A 1 120 ? -5.586 -23.094 4.703 1 98.06 120 LEU A C 1
ATOM 927 O O . LEU A 1 120 ? -6.691 -22.547 4.793 1 98.06 120 LEU A O 1
ATOM 931 N N . ASN A 1 121 ? -5.148 -23.938 5.566 1 98.06 121 ASN A N 1
ATOM 932 C CA . ASN A 1 121 ? -5.746 -24.078 6.891 1 98.06 121 ASN A CA 1
ATOM 933 C C . ASN A 1 121 ? -5.52 -22.828 7.734 1 98.06 121 ASN A C 1
ATOM 935 O O . ASN A 1 121 ? -4.52 -22.719 8.445 1 98.06 121 ASN A O 1
ATOM 939 N N . LYS A 1 122 ? -6.473 -21.938 7.754 1 97.12 122 LYS A N 1
ATOM 940 C CA . LYS A 1 122 ? -6.352 -20.609 8.367 1 97.12 122 LYS A CA 1
ATOM 941 C C . LYS A 1 122 ? -6.141 -20.734 9.875 1 97.12 122 LYS A C 1
ATOM 943 O O . LYS A 1 122 ? -5.27 -20.062 10.445 1 97.12 122 LYS A O 1
ATOM 948 N N . ALA A 1 123 ? -6.957 -21.594 10.492 1 96.62 123 ALA A N 1
ATOM 949 C CA . ALA A 1 123 ? -6.871 -21.75 11.945 1 96.62 123 ALA A CA 1
ATOM 950 C C . ALA A 1 123 ? -5.48 -22.219 12.367 1 96.62 123 ALA A C 1
ATOM 952 O O . ALA A 1 123 ? -4.922 -21.703 13.344 1 96.62 123 ALA A O 1
ATOM 953 N N . GLY A 1 124 ? -4.949 -23.156 11.641 1 97.19 124 GLY A N 1
ATOM 954 C CA . GLY A 1 124 ? -3.609 -23.641 11.922 1 97.19 124 GLY A CA 1
ATOM 955 C C . GLY A 1 124 ? -2.541 -22.578 11.773 1 97.19 124 GLY A C 1
ATOM 956 O O . GLY A 1 124 ? -1.62 -22.5 12.594 1 97.19 124 GLY A O 1
ATOM 957 N N . LEU A 1 125 ? -2.625 -21.766 10.766 1 96.31 125 LEU A N 1
ATOM 958 C CA . LEU A 1 125 ? -1.652 -20.719 10.516 1 96.31 125 LEU A CA 1
ATOM 959 C C . LEU A 1 125 ? -1.724 -19.641 11.594 1 96.31 125 LEU A C 1
ATOM 961 O O . LEU A 1 125 ? -0.699 -19.078 11.984 1 96.31 125 LEU A O 1
ATOM 965 N N . VAL A 1 126 ? -2.975 -19.312 12.008 1 96.19 126 VAL A N 1
ATOM 966 C CA . VAL A 1 126 ? -3.174 -18.344 13.07 1 96.19 126 VAL A CA 1
ATOM 967 C C . VAL A 1 126 ? -2.463 -18.812 14.344 1 96.19 126 VAL A C 1
ATOM 969 O O . VAL A 1 126 ? -1.764 -18.031 14.992 1 96.19 126 VAL A O 1
ATOM 972 N N . GLU A 1 127 ? -2.643 -20.078 14.648 1 95.75 127 GLU A N 1
ATOM 973 C CA . GLU A 1 127 ? -1.997 -20.672 15.812 1 95.75 127 GLU A CA 1
ATOM 974 C C . GLU A 1 127 ? -0.477 -20.641 15.68 1 95.75 127 GLU A C 1
ATOM 976 O O . GLU A 1 127 ? 0.226 -20.25 16.609 1 95.75 127 GLU A O 1
ATOM 981 N N . ARG A 1 128 ? 0.004 -21.031 14.523 1 94.25 128 ARG A N 1
ATOM 982 C CA . ARG A 1 128 ? 1.438 -21.062 14.25 1 94.25 128 ARG A CA 1
ATOM 983 C C . ARG A 1 128 ? 2.041 -19.672 14.383 1 94.25 128 ARG A C 1
ATOM 985 O O . ARG A 1 128 ? 3.162 -19.516 14.883 1 94.25 128 ARG A O 1
ATOM 992 N N . ALA A 1 129 ? 1.312 -18.641 13.945 1 92 129 ALA A N 1
ATOM 993 C CA . ALA A 1 129 ? 1.812 -17.266 13.914 1 92 129 ALA A CA 1
ATOM 994 C C . ALA A 1 129 ? 1.632 -16.578 15.266 1 92 129 ALA A C 1
ATOM 996 O O . ALA A 1 129 ? 2.146 -15.484 15.484 1 92 129 ALA A O 1
ATOM 997 N N . GLY A 1 130 ? 0.862 -17.172 16.188 1 92.56 130 GLY A N 1
ATOM 998 C CA . GLY A 1 130 ? 0.592 -16.562 17.469 1 92.56 130 GLY A CA 1
ATOM 999 C C . GLY A 1 130 ? -0.295 -15.336 17.375 1 92.56 130 GLY A C 1
ATOM 1000 O O . GLY A 1 130 ? -0.088 -14.352 18.094 1 92.56 130 GLY A O 1
ATOM 1001 N N . LEU A 1 131 ? -1.169 -15.336 16.453 1 91.69 131 LEU A N 1
ATOM 1002 C CA . LEU A 1 131 ? -2.053 -14.195 16.234 1 91.69 131 LEU A CA 1
ATOM 1003 C C . LEU A 1 131 ? -3.363 -14.367 17 1 91.69 131 LEU A C 1
ATOM 1005 O O . LEU A 1 131 ? -3.721 -15.484 17.375 1 91.69 131 LEU A O 1
ATOM 1009 N N . ASP A 1 132 ? -4.016 -13.312 17.219 1 88.12 132 ASP A N 1
ATOM 1010 C CA . ASP A 1 132 ? -5.328 -13.328 17.859 1 88.12 132 ASP A CA 1
ATOM 1011 C C . ASP A 1 132 ? -6.426 -13.68 16.859 1 88.12 132 ASP A C 1
ATOM 1013 O O . ASP A 1 132 ? -6.75 -12.883 15.977 1 88.12 132 ASP A O 1
ATOM 1017 N N . GLU A 1 133 ? -7.074 -14.742 17.062 1 89.38 133 GLU A N 1
ATOM 1018 C CA . GLU A 1 133 ? -8.078 -15.258 16.141 1 89.38 133 GLU A CA 1
ATOM 1019 C C . GLU A 1 133 ? -9.289 -14.336 16.062 1 89.38 133 GLU A C 1
ATOM 1021 O O . GLU A 1 133 ? -9.922 -14.219 15.016 1 89.38 133 GLU A O 1
ATOM 1026 N N . SER A 1 134 ? -9.617 -13.734 17.125 1 89.06 134 SER A N 1
ATOM 1027 C CA . SER A 1 134 ? -10.836 -12.93 17.203 1 89.06 134 SER A CA 1
ATOM 1028 C C . SER A 1 134 ? -10.781 -11.766 16.219 1 89.06 134 SER A C 1
ATOM 1030 O O . SER A 1 134 ? -11.812 -11.367 15.672 1 89.06 134 SER A O 1
ATOM 1032 N N . SER A 1 135 ? -9.617 -11.305 15.914 1 88.25 135 SER A N 1
ATOM 1033 C CA . S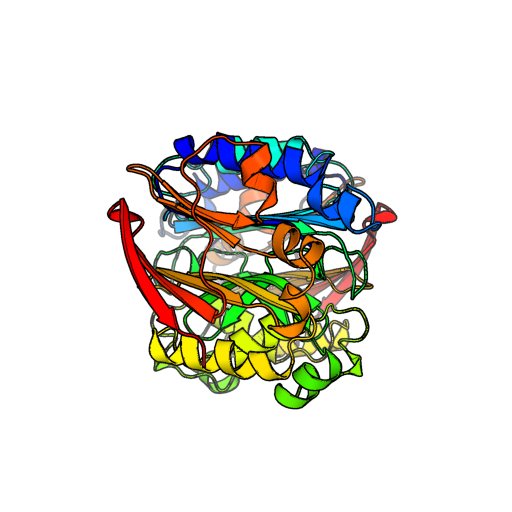ER A 1 135 ? -9.453 -10.141 15.047 1 88.25 135 SER A CA 1
ATOM 1034 C C . SER A 1 135 ? -9.352 -10.562 13.586 1 88.25 135 SER A C 1
ATOM 1036 O O . SER A 1 135 ? -9.32 -9.719 12.688 1 88.25 135 SER A O 1
ATOM 1038 N N . LEU A 1 136 ? -9.352 -11.914 13.352 1 93.06 136 LEU A N 1
ATOM 1039 C CA . LEU A 1 136 ? -9.078 -12.398 12.008 1 93.06 136 LEU A CA 1
ATOM 1040 C C . LEU A 1 136 ? -10.258 -13.18 11.453 1 93.06 136 LEU A C 1
ATOM 1042 O O . LEU A 1 136 ? -10.125 -13.898 10.461 1 93.06 136 LEU A O 1
ATOM 1046 N N . LYS A 1 137 ? -11.406 -13.039 12.062 1 93.38 137 LYS A N 1
ATOM 1047 C CA . LYS A 1 137 ? -12.594 -13.797 11.664 1 93.38 137 LYS A CA 1
ATOM 1048 C C . LYS A 1 137 ? -12.945 -13.539 10.203 1 93.38 137 LYS A C 1
ATOM 1050 O O . LYS A 1 137 ? -13.258 -14.469 9.461 1 93.38 137 LYS A O 1
ATOM 1055 N N . LYS A 1 138 ? -12.859 -12.32 9.766 1 95 138 LYS A N 1
ATOM 1056 C CA . LYS A 1 138 ? -13.281 -11.945 8.414 1 95 138 LYS A CA 1
ATOM 1057 C C . LYS A 1 138 ? -12.102 -11.938 7.449 1 95 138 LYS A C 1
ATOM 1059 O O . LYS A 1 138 ? -12.273 -11.719 6.25 1 95 138 LYS A O 1
ATOM 1064 N N . ALA A 1 139 ? -10.922 -12.203 7.977 1 95.38 139 ALA A N 1
ATOM 1065 C CA . ALA A 1 139 ? -9.719 -12.242 7.152 1 95.38 139 ALA A CA 1
ATOM 1066 C C . ALA A 1 139 ? -9.641 -13.539 6.352 1 95.38 139 ALA A C 1
ATOM 1068 O O . ALA A 1 139 ? -10.117 -14.578 6.805 1 95.38 139 ALA A O 1
ATOM 1069 N N . SER A 1 140 ? -9.117 -13.469 5.203 1 96.38 140 SER A N 1
ATOM 1070 C CA . SER A 1 140 ? -8.852 -14.664 4.41 1 96.38 140 SER A CA 1
ATOM 1071 C C . SER A 1 140 ? -7.641 -15.422 4.938 1 96.38 140 SER A C 1
ATOM 1073 O O . SER A 1 140 ? -6.852 -14.875 5.711 1 96.38 140 SER A O 1
ATOM 1075 N N . ASP A 1 141 ? -7.523 -16.688 4.566 1 96.94 141 ASP A N 1
ATOM 1076 C CA . ASP A 1 141 ? -6.324 -17.469 4.863 1 96.94 141 ASP A CA 1
ATOM 1077 C C . ASP A 1 141 ? -5.082 -16.812 4.273 1 96.94 141 ASP A C 1
ATOM 1079 O O . ASP A 1 141 ? -4.023 -16.781 4.906 1 96.94 141 ASP A O 1
ATOM 1083 N N . SER A 1 142 ? -5.203 -16.234 3.09 1 97.5 142 SER A N 1
ATOM 1084 C CA . SER A 1 142 ? -4.102 -15.555 2.41 1 97.5 142 SER A CA 1
ATOM 1085 C C . SER A 1 142 ? -3.637 -14.328 3.193 1 97.5 142 SER A C 1
ATOM 1087 O O . SER A 1 142 ? -2.443 -14.031 3.232 1 97.5 142 SER A O 1
ATOM 1089 N N . TYR A 1 143 ? -4.602 -13.602 3.771 1 96.62 143 TYR A N 1
ATOM 1090 C CA . TYR A 1 143 ? -4.238 -12.469 4.605 1 96.62 143 TYR A CA 1
ATOM 1091 C C . TYR A 1 143 ? -3.412 -12.914 5.809 1 96.62 143 TYR A C 1
ATOM 1093 O O . TYR A 1 143 ? -2.393 -12.297 6.129 1 96.62 143 TYR A O 1
ATOM 1101 N N . VAL A 1 144 ? -3.889 -13.961 6.449 1 96.75 144 VAL A N 1
ATOM 1102 C CA . VAL A 1 144 ? -3.182 -14.516 7.602 1 96.75 144 VAL A CA 1
ATOM 1103 C C . VAL A 1 144 ? -1.787 -14.977 7.18 1 96.75 144 VAL A C 1
ATOM 1105 O O . VAL A 1 144 ? -0.811 -14.758 7.902 1 96.75 144 VAL A O 1
ATOM 1108 N N . MET A 1 145 ? -1.688 -15.531 6.043 1 97.56 145 MET A N 1
ATOM 1109 C CA . MET A 1 145 ? -0.393 -15.961 5.52 1 97.56 145 MET A CA 1
ATOM 1110 C C . MET A 1 145 ? 0.553 -14.773 5.371 1 97.56 145 MET A C 1
ATOM 1112 O O . MET A 1 145 ? 1.718 -14.852 5.766 1 97.56 145 MET A O 1
ATOM 1116 N N . ALA A 1 146 ? 0.072 -13.734 4.75 1 97 146 ALA A N 1
ATOM 1117 C CA . ALA A 1 146 ? 0.901 -12.547 4.531 1 97 146 ALA A CA 1
ATOM 1118 C C . ALA A 1 146 ? 1.422 -11.992 5.855 1 97 146 ALA A C 1
ATOM 1120 O O . ALA A 1 146 ? 2.59 -11.609 5.957 1 97 146 ALA A O 1
ATOM 1121 N N . LEU A 1 147 ? 0.519 -11.953 6.848 1 94.81 147 LEU A N 1
ATOM 1122 C CA . LEU A 1 147 ? 0.932 -11.508 8.172 1 94.81 147 LEU A CA 1
ATOM 1123 C C . LEU A 1 147 ? 2.023 -12.414 8.734 1 94.81 147 LEU A C 1
ATOM 1125 O O . LEU A 1 147 ? 3.02 -11.93 9.281 1 94.81 147 LEU A O 1
ATOM 1129 N N . TYR A 1 148 ? 1.822 -13.711 8.586 1 96.31 148 TYR A N 1
ATOM 1130 C CA . TYR A 1 148 ? 2.783 -14.695 9.086 1 96.31 148 TYR A CA 1
ATOM 1131 C C . TYR A 1 148 ? 4.141 -14.508 8.422 1 96.31 148 TYR A C 1
ATOM 1133 O O . TYR A 1 148 ? 5.172 -14.453 9.102 1 96.31 148 TYR A O 1
ATOM 1141 N N . VAL A 1 149 ? 4.148 -14.391 7.094 1 97 149 VAL A N 1
ATOM 1142 C CA . VAL A 1 149 ? 5.391 -14.266 6.336 1 97 149 VAL A CA 1
ATOM 1143 C C . VAL A 1 149 ? 6.148 -13.016 6.789 1 97 149 VAL A C 1
ATOM 1145 O O . VAL A 1 149 ? 7.34 -13.094 7.105 1 97 149 VAL A O 1
ATOM 1148 N N . CYS A 1 150 ? 5.477 -11.898 6.824 1 93.62 150 CYS A N 1
ATOM 1149 C CA . CYS A 1 150 ? 6.121 -10.633 7.18 1 93.62 150 CYS A CA 1
ATOM 1150 C C . CYS A 1 150 ? 6.707 -10.703 8.586 1 93.62 150 CYS A C 1
ATOM 1152 O O . CYS A 1 150 ? 7.805 -10.195 8.828 1 93.62 150 CYS A O 1
ATOM 1154 N N . ARG A 1 151 ? 6.031 -11.352 9.484 1 90.62 151 ARG A N 1
ATOM 1155 C CA . ARG A 1 151 ? 6.461 -11.414 10.875 1 90.62 151 ARG A CA 1
ATOM 1156 C C . ARG A 1 151 ? 7.59 -12.422 11.055 1 90.62 151 ARG A C 1
ATOM 1158 O O . ARG A 1 151 ? 8.469 -12.234 11.906 1 90.62 151 ARG A O 1
ATOM 1165 N N . ALA A 1 152 ? 7.57 -13.461 10.289 1 94.81 152 ALA A N 1
ATOM 1166 C CA . ALA A 1 152 ? 8.508 -14.57 10.461 1 94.81 152 ALA A CA 1
ATOM 1167 C C . ALA A 1 152 ? 9.852 -14.258 9.805 1 94.81 152 ALA A C 1
ATOM 1169 O O . ALA A 1 152 ? 10.867 -14.875 10.133 1 94.81 152 ALA A O 1
ATOM 1170 N N . LEU A 1 153 ? 9.875 -13.305 8.891 1 95.06 153 LEU A N 1
ATOM 1171 C CA . LEU A 1 153 ? 11.086 -13.031 8.133 1 95.06 153 LEU A CA 1
ATOM 1172 C C . LEU A 1 153 ? 12.055 -12.18 8.945 1 95.06 153 LEU A C 1
ATOM 1174 O O . LEU A 1 153 ? 11.695 -11.094 9.406 1 95.06 153 LEU A O 1
ATOM 1178 N N . HIS A 1 154 ? 13.305 -12.602 9.047 1 90.62 154 HIS A N 1
ATOM 1179 C CA . HIS A 1 154 ? 14.383 -11.828 9.656 1 90.62 154 HIS A CA 1
ATOM 1180 C C . HIS A 1 154 ? 15.25 -11.156 8.602 1 90.62 154 HIS A C 1
ATOM 1182 O O . HIS A 1 154 ? 16 -10.227 8.898 1 90.62 154 HIS A O 1
ATOM 1188 N N . SER A 1 155 ? 15.172 -11.727 7.465 1 93.19 155 SER A N 1
ATOM 1189 C CA . SER A 1 155 ? 15.844 -11.211 6.277 1 93.19 155 SER A CA 1
ATOM 1190 C C . SER A 1 155 ? 15.148 -11.68 5.004 1 93.19 155 SER A C 1
ATOM 1192 O O . SER A 1 155 ? 14.234 -12.508 5.059 1 93.19 155 SER A O 1
ATOM 1194 N N . VAL A 1 156 ? 15.57 -11.188 3.941 1 96.75 156 VAL A N 1
ATOM 1195 C CA . VAL A 1 156 ? 14.984 -11.586 2.662 1 96.75 156 VAL A CA 1
ATOM 1196 C C . VAL A 1 156 ? 16.031 -12.328 1.828 1 96.75 156 VAL A C 1
ATOM 1198 O O . VAL A 1 156 ? 16.109 -12.141 0.611 1 96.75 156 VAL A O 1
ATOM 1201 N N . SER A 1 157 ? 16.859 -13.039 2.516 1 96.88 157 SER A N 1
ATOM 1202 C CA . SER A 1 157 ? 17.797 -13.914 1.819 1 96.88 157 SER A CA 1
ATOM 1203 C C . SER A 1 157 ? 17.094 -15.133 1.231 1 96.88 157 SER A C 1
ATOM 1205 O O . SER A 1 157 ? 16.016 -15.508 1.692 1 96.88 157 SER A O 1
ATOM 1207 N N . LYS A 1 158 ? 17.766 -15.695 0.283 1 96.56 158 LYS A N 1
ATOM 1208 C CA . LYS A 1 158 ? 17.234 -16.875 -0.394 1 96.56 158 LYS A CA 1
ATOM 1209 C C . LYS A 1 158 ? 16.891 -17.969 0.608 1 96.56 158 LYS A C 1
ATOM 1211 O O . LYS A 1 158 ? 15.789 -18.531 0.564 1 96.56 158 LYS A O 1
ATOM 1216 N N . GLY A 1 159 ? 17.781 -18.25 1.429 1 97.25 159 GLY A N 1
ATOM 1217 C CA . GLY A 1 159 ? 17.594 -19.297 2.416 1 97.25 159 GLY A CA 1
ATOM 1218 C C . GLY A 1 159 ? 16.469 -19.016 3.389 1 97.25 159 GLY A C 1
ATOM 1219 O O . GLY A 1 159 ? 15.672 -19.891 3.715 1 97.25 159 GLY A O 1
ATOM 1220 N N . GLU A 1 160 ? 16.359 -17.812 3.875 1 97.81 160 GLU A N 1
ATOM 1221 C CA . GLU A 1 160 ? 15.336 -17.422 4.84 1 97.81 160 GLU A CA 1
ATOM 1222 C C . GLU A 1 160 ? 13.945 -17.453 4.211 1 97.81 160 GLU A C 1
ATOM 1224 O O . GLU A 1 160 ? 12.984 -17.922 4.824 1 97.81 160 GLU A O 1
ATOM 1229 N N . LEU A 1 161 ? 13.812 -16.938 2.986 1 98.44 161 LEU A N 1
ATOM 1230 C CA . LEU A 1 161 ? 12.531 -16.969 2.291 1 98.44 161 LEU A CA 1
ATOM 1231 C C . LEU A 1 161 ? 12.07 -18.406 2.055 1 98.44 161 LEU A C 1
ATOM 1233 O O . LEU A 1 161 ? 10.898 -18.734 2.277 1 98.44 161 LEU A O 1
ATOM 1237 N N . LEU A 1 162 ? 13.008 -19.188 1.578 1 98.38 162 LEU A N 1
ATOM 1238 C CA . LEU A 1 162 ? 12.68 -20.594 1.355 1 98.38 162 LEU A CA 1
ATOM 1239 C C . LEU A 1 162 ? 12.203 -21.25 2.646 1 98.38 162 LEU A C 1
ATOM 1241 O O . LEU A 1 162 ? 11.227 -22 2.645 1 98.38 162 LEU A O 1
ATOM 1245 N N . ARG A 1 163 ? 12.867 -20.984 3.729 1 98.12 163 ARG A N 1
ATOM 1246 C CA . ARG A 1 163 ? 12.523 -21.562 5.027 1 98.12 163 ARG A CA 1
ATOM 1247 C C . ARG A 1 163 ? 11.117 -21.141 5.449 1 98.12 163 ARG A C 1
ATOM 1249 O O . ARG A 1 163 ? 10.297 -21.984 5.809 1 98.12 163 ARG A O 1
ATOM 1256 N N . VAL A 1 164 ? 10.852 -19.844 5.43 1 98.31 164 VAL A N 1
ATOM 1257 C CA . VAL A 1 164 ? 9.586 -19.312 5.93 1 98.31 164 VAL A CA 1
ATOM 1258 C C . VAL A 1 164 ? 8.438 -19.812 5.059 1 98.31 164 VAL A C 1
ATOM 1260 O O . VAL A 1 164 ? 7.426 -20.297 5.57 1 98.31 164 VAL A O 1
ATOM 1263 N N . TYR A 1 165 ? 8.547 -19.766 3.713 1 98.56 165 TYR A N 1
ATOM 1264 C CA . TYR A 1 165 ? 7.461 -20.188 2.834 1 98.56 165 TYR A CA 1
ATOM 1265 C C . TYR A 1 165 ? 7.27 -21.703 2.91 1 98.56 165 TYR A C 1
ATOM 1267 O O . TYR A 1 165 ? 6.137 -22.188 2.857 1 98.56 165 TYR A O 1
ATOM 1275 N N . SER A 1 166 ? 8.359 -22.438 3.061 1 98.44 166 SER A N 1
ATOM 1276 C CA . SER A 1 166 ? 8.242 -23.891 3.205 1 98.44 166 SER A CA 1
ATOM 1277 C C . SER A 1 166 ? 7.531 -24.266 4.504 1 98.44 166 SER A C 1
ATOM 1279 O O . SER A 1 166 ? 6.828 -25.266 4.566 1 98.44 166 SER A O 1
ATOM 1281 N N . SER A 1 167 ? 7.699 -23.469 5.461 1 98.06 167 SER A N 1
ATOM 1282 C CA . SER A 1 167 ? 7.094 -23.75 6.762 1 98.06 167 SER A CA 1
ATOM 1283 C C . SER A 1 167 ? 5.574 -23.641 6.695 1 98.06 167 SER A C 1
ATOM 1285 O O . SER A 1 167 ? 4.875 -24.078 7.617 1 98.06 167 SER A O 1
ATOM 1287 N N . ILE A 1 168 ? 5.043 -23.094 5.629 1 98.31 168 ILE A N 1
ATOM 1288 C CA . ILE A 1 168 ? 3.604 -22.938 5.461 1 98.31 168 ILE A CA 1
ATOM 1289 C C . ILE A 1 168 ? 3.018 -24.188 4.832 1 98.31 168 ILE A C 1
ATOM 1291 O O . ILE A 1 168 ? 1.805 -24.422 4.891 1 98.31 168 ILE A O 1
ATOM 1295 N N . MET A 1 169 ? 3.785 -25.078 4.23 1 97.94 169 MET A N 1
ATOM 1296 C CA . MET A 1 169 ? 3.363 -26.219 3.416 1 97.94 169 MET A CA 1
ATOM 1297 C C . MET A 1 169 ? 2.457 -27.156 4.211 1 97.94 169 MET A C 1
ATOM 1299 O O . MET A 1 169 ? 1.464 -27.656 3.686 1 97.94 169 MET A O 1
ATOM 1303 N N . PRO A 1 170 ? 2.719 -27.391 5.531 1 97.44 170 PRO A N 1
ATOM 1304 C CA . PRO A 1 170 ? 1.845 -28.281 6.293 1 97.44 170 PRO A CA 1
ATOM 1305 C C . PRO A 1 170 ? 0.418 -27.75 6.414 1 97.44 170 PRO A C 1
ATOM 1307 O O . PRO A 1 170 ? -0.5 -28.516 6.746 1 97.44 170 PRO A O 1
ATOM 1310 N N . PHE A 1 171 ? 0.23 -26.516 6.133 1 98.12 171 PHE A N 1
ATOM 1311 C CA . PHE A 1 171 ? -1.079 -25.891 6.32 1 98.12 171 PHE A CA 1
ATOM 1312 C C . PHE A 1 171 ? -1.807 -25.766 4.988 1 98.12 171 PHE A C 1
ATOM 1314 O O . PHE A 1 171 ? -2.895 -25.188 4.926 1 98.12 171 PHE A O 1
ATOM 1321 N N . VAL A 1 172 ? -1.228 -26.312 3.893 1 98.12 172 VAL A N 1
ATOM 1322 C CA . VAL A 1 172 ? -1.792 -26.172 2.557 1 98.12 172 VAL A CA 1
ATOM 1323 C C . VAL A 1 172 ? -2.928 -27.172 2.361 1 98.12 172 VAL A C 1
ATOM 1325 O O . VAL A 1 172 ? -2.73 -28.375 2.52 1 98.12 172 VAL A O 1
ATOM 1328 N N . ASN A 1 173 ? -4.105 -26.672 2.045 1 97.44 173 ASN A N 1
ATOM 1329 C CA . ASN A 1 173 ? -5.227 -27.531 1.698 1 97.44 173 ASN A CA 1
ATOM 1330 C C . ASN A 1 173 ? -5.238 -27.859 0.21 1 97.44 173 ASN A C 1
ATOM 1332 O O . ASN A 1 173 ? -5.594 -28.984 -0.177 1 97.44 173 ASN A O 1
ATOM 1336 N N . THR A 1 174 ? -4.898 -26.875 -0.611 1 97 174 THR A N 1
ATOM 1337 C CA . THR A 1 174 ? -4.84 -27.094 -2.051 1 97 174 THR A CA 1
ATOM 1338 C C . THR A 1 174 ? -3.492 -26.656 -2.615 1 97 174 THR A C 1
ATOM 1340 O O . THR A 1 174 ? -2.627 -27.5 -2.885 1 97 174 THR A O 1
ATOM 1343 N N . SER A 1 175 ? -3.191 -25.328 -2.547 1 97.75 175 SER A N 1
ATOM 1344 C CA . SER A 1 175 ? -1.976 -24.844 -3.193 1 97.75 175 SER A CA 1
ATOM 1345 C C . SER A 1 175 ? -1.382 -23.656 -2.443 1 97.75 175 SER A C 1
ATOM 1347 O O . SER A 1 175 ? -2.084 -22.969 -1.691 1 97.75 175 SER A O 1
ATOM 1349 N N . LEU A 1 176 ? -0.131 -23.5 -2.561 1 98.38 176 LEU A N 1
ATOM 1350 C CA . LEU A 1 176 ? 0.665 -22.375 -2.08 1 98.38 176 LEU A CA 1
ATOM 1351 C C . LEU A 1 176 ? 1.378 -21.672 -3.236 1 98.38 176 LEU A C 1
ATOM 1353 O O . LEU A 1 176 ? 2.607 -21.578 -3.246 1 98.38 176 LEU A O 1
ATOM 1357 N N . ASN A 1 177 ? 0.598 -21.219 -4.227 1 98.75 177 ASN A N 1
ATOM 1358 C CA . ASN A 1 177 ? 1.117 -20.391 -5.305 1 98.75 177 ASN A CA 1
ATOM 1359 C C . ASN A 1 177 ? 1.191 -18.922 -4.883 1 98.75 177 ASN A C 1
ATOM 1361 O O . ASN A 1 177 ? 0.164 -18.297 -4.625 1 98.75 177 ASN A O 1
ATOM 1365 N N . THR A 1 178 ? 2.383 -18.438 -4.766 1 98.88 178 THR A N 1
ATOM 1366 C CA . THR A 1 178 ? 2.541 -17.078 -4.258 1 98.88 178 THR A CA 1
ATOM 1367 C C . THR A 1 178 ? 3.445 -16.266 -5.176 1 98.88 178 THR A C 1
ATOM 1369 O O . THR A 1 178 ? 4.191 -16.828 -5.98 1 98.88 178 THR A O 1
ATOM 1372 N N . GLY A 1 179 ? 3.309 -15.031 -5.184 1 98.88 179 GLY A N 1
ATOM 1373 C CA . GLY A 1 179 ? 4.254 -14.031 -5.652 1 98.88 179 GLY A CA 1
ATOM 1374 C C . GLY A 1 179 ? 4.48 -12.906 -4.656 1 98.88 179 GLY A C 1
ATOM 1375 O O . GLY A 1 179 ? 3.531 -12.43 -4.027 1 98.88 179 GLY A O 1
ATOM 1376 N N . SER A 1 180 ? 5.711 -12.562 -4.469 1 98.81 180 SER A N 1
ATOM 1377 C CA . SER A 1 180 ? 6.066 -11.547 -3.49 1 98.81 180 SER A CA 1
ATOM 1378 C C . SER A 1 180 ? 7.105 -10.578 -4.047 1 98.81 180 SER A C 1
ATOM 1380 O O . SER A 1 180 ? 8.016 -10.984 -4.777 1 98.81 180 SER A O 1
ATOM 1382 N N . LEU A 1 181 ? 6.949 -9.375 -3.768 1 98.75 181 LEU A N 1
ATOM 1383 C CA . LEU A 1 181 ? 7.918 -8.312 -4.02 1 98.75 181 LEU A CA 1
ATOM 1384 C C . LEU A 1 181 ? 8.406 -7.699 -2.711 1 98.75 181 LEU A C 1
ATOM 1386 O O . LEU A 1 181 ? 7.598 -7.324 -1.857 1 98.75 181 LEU A O 1
ATOM 1390 N N . PHE A 1 182 ? 9.703 -7.691 -2.48 1 98.19 182 PHE A N 1
ATOM 1391 C CA . PHE A 1 182 ? 10.336 -7.074 -1.32 1 98.19 182 PHE A CA 1
ATOM 1392 C C . PHE A 1 182 ? 11.203 -5.895 -1.74 1 98.19 182 PHE A C 1
ATOM 1394 O O . PHE A 1 182 ? 12.023 -6.012 -2.658 1 98.19 182 PHE A O 1
ATOM 1401 N N . ILE A 1 183 ? 11.008 -4.789 -1.104 1 97.06 183 ILE A N 1
ATOM 1402 C CA . ILE A 1 183 ? 11.797 -3.602 -1.396 1 97.06 183 ILE A CA 1
ATOM 1403 C C . ILE A 1 183 ? 12.43 -3.074 -0.109 1 97.06 183 ILE A C 1
ATOM 1405 O O . ILE A 1 183 ? 11.742 -2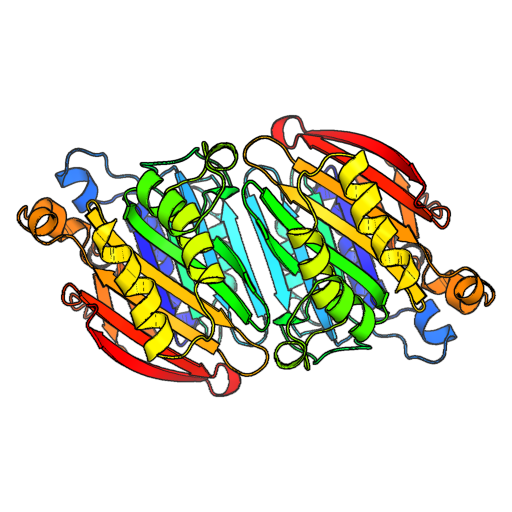.875 0.893 1 97.06 183 ILE A O 1
ATOM 1409 N N . SER A 1 184 ? 13.695 -2.963 -0.046 1 95.25 184 SER A N 1
ATOM 1410 C CA . SER A 1 184 ? 14.43 -2.281 1.014 1 95.25 184 SER A CA 1
ATOM 1411 C C . SER A 1 184 ? 15.016 -0.966 0.518 1 95.25 184 SER A C 1
ATOM 1413 O O . SER A 1 184 ? 14.75 -0.542 -0.607 1 95.25 184 SER A O 1
ATOM 1415 N N . HIS A 1 185 ? 15.781 -0.303 1.355 1 93.06 185 HIS A N 1
ATOM 1416 C CA . HIS A 1 185 ? 16.484 0.9 0.929 1 93.06 185 HIS A CA 1
ATOM 1417 C C . HIS A 1 185 ? 17.625 0.562 -0.033 1 93.06 185 HIS A C 1
ATOM 1419 O O . HIS A 1 185 ? 18.125 1.44 -0.737 1 93.06 185 HIS A O 1
ATOM 1425 N N . GLU A 1 186 ? 17.984 -0.759 -0.156 1 92.75 186 GLU A N 1
ATOM 1426 C CA . GLU A 1 186 ? 19.219 -1.085 -0.871 1 92.75 186 GLU A CA 1
ATOM 1427 C C . GLU A 1 186 ? 18.969 -2.145 -1.94 1 92.75 186 GLU A C 1
ATOM 1429 O O . GLU A 1 186 ? 19.781 -2.307 -2.859 1 92.75 186 GLU A O 1
ATOM 1434 N N . TRP A 1 187 ? 17.922 -2.867 -1.758 1 95.5 187 TRP A N 1
ATOM 1435 C CA . TRP A 1 187 ? 17.75 -3.984 -2.678 1 95.5 187 TRP A CA 1
ATOM 1436 C C . TRP A 1 187 ? 16.281 -4.211 -2.988 1 95.5 187 TRP A C 1
ATOM 1438 O O . TRP A 1 187 ? 15.406 -3.756 -2.244 1 95.5 187 TRP A O 1
ATOM 1448 N N . VAL A 1 188 ? 15.969 -4.844 -4.117 1 97.94 188 VAL A N 1
ATOM 1449 C CA . VAL A 1 188 ? 14.664 -5.324 -4.543 1 97.94 188 VAL A CA 1
ATOM 1450 C C . VAL A 1 188 ? 14.727 -6.824 -4.816 1 97.94 188 VAL A C 1
ATOM 1452 O O . VAL A 1 188 ? 15.602 -7.293 -5.555 1 97.94 188 VAL A O 1
ATOM 1455 N N . ARG A 1 189 ? 13.82 -7.605 -4.184 1 98.75 189 ARG A N 1
ATOM 1456 C CA . ARG A 1 189 ? 13.789 -9.055 -4.348 1 98.75 189 ARG A CA 1
ATOM 1457 C C . ARG A 1 189 ? 12.391 -9.539 -4.711 1 98.75 189 ARG A C 1
ATOM 1459 O O . ARG A 1 189 ? 11.398 -8.938 -4.289 1 98.75 189 ARG A O 1
ATOM 1466 N N . GLY A 1 190 ? 12.352 -10.484 -5.539 1 98.81 190 GLY A N 1
ATOM 1467 C CA . GLY A 1 190 ? 11.141 -11.234 -5.805 1 98.81 190 GLY A CA 1
ATOM 1468 C C . GLY A 1 190 ? 11.211 -12.672 -5.328 1 98.81 190 GLY A C 1
ATOM 1469 O O . GLY A 1 190 ? 12.289 -13.258 -5.27 1 98.81 190 GLY A O 1
ATOM 1470 N N . PHE A 1 191 ? 10.117 -13.234 -4.957 1 98.94 191 PHE A N 1
ATOM 1471 C CA . PHE A 1 191 ? 10.047 -14.633 -4.562 1 98.94 191 PHE A CA 1
ATOM 1472 C C . PHE A 1 191 ? 8.719 -15.25 -4.984 1 98.94 191 PHE A C 1
ATOM 1474 O O . PHE A 1 191 ? 7.652 -14.711 -4.668 1 98.94 191 PHE A O 1
ATOM 1481 N N . ILE A 1 192 ? 8.766 -16.312 -5.711 1 98.88 192 ILE A N 1
ATOM 1482 C CA . ILE A 1 192 ? 7.59 -17 -6.242 1 98.88 192 ILE A CA 1
ATOM 1483 C C . ILE A 1 192 ? 7.59 -18.453 -5.785 1 98.88 192 ILE A C 1
ATOM 1485 O O . ILE A 1 192 ? 8.641 -19.109 -5.773 1 98.88 192 ILE A O 1
ATOM 1489 N N . THR A 1 193 ? 6.426 -18.922 -5.336 1 98.88 193 THR A N 1
ATOM 1490 C CA . THR A 1 193 ? 6.316 -20.344 -5.047 1 98.88 193 THR A CA 1
ATOM 1491 C C . THR A 1 193 ? 5.25 -21 -5.926 1 98.88 193 THR A C 1
ATOM 1493 O O . THR A 1 193 ? 4.227 -20.375 -6.227 1 98.88 193 THR A O 1
ATOM 1496 N N . ALA A 1 194 ? 5.508 -22.172 -6.375 1 98.69 194 ALA A N 1
ATOM 1497 C CA . ALA A 1 194 ? 4.574 -23.047 -7.062 1 98.69 194 ALA A CA 1
ATOM 1498 C C . ALA A 1 194 ? 4.457 -24.391 -6.336 1 98.69 194 ALA A C 1
ATOM 1500 O O . ALA A 1 194 ? 5.316 -25.266 -6.488 1 98.69 194 ALA A O 1
ATOM 1501 N N . TYR A 1 195 ? 3.381 -24.453 -5.578 1 98.5 195 TYR A N 1
ATOM 1502 C CA . TYR A 1 195 ? 3.182 -25.688 -4.828 1 98.5 195 TYR A CA 1
ATOM 1503 C C . TYR A 1 195 ? 1.698 -26.016 -4.699 1 98.5 195 TYR A C 1
ATOM 1505 O O . TYR A 1 195 ? 0.881 -25.141 -4.434 1 98.5 195 TYR A O 1
ATOM 1513 N N . SER A 1 196 ? 1.353 -27.219 -4.945 1 97.88 196 SER A N 1
ATOM 1514 C CA . SER A 1 196 ? 0.039 -27.781 -4.668 1 97.88 196 SER A CA 1
ATOM 1515 C C . SER A 1 196 ? 0.162 -29.156 -3.992 1 97.88 196 SER A C 1
ATOM 1517 O O . SER A 1 196 ? 1.116 -29.891 -4.246 1 97.88 196 SER A O 1
ATOM 1519 N N . ARG A 1 197 ? -0.774 -29.422 -3.174 1 97.38 197 ARG A N 1
ATOM 1520 C CA . ARG A 1 197 ? -0.779 -30.766 -2.596 1 97.38 197 ARG A CA 1
ATOM 1521 C C . ARG A 1 197 ? -0.815 -31.828 -3.686 1 97.38 197 ARG A C 1
ATOM 1523 O O . ARG A 1 197 ? -1.648 -31.766 -4.59 1 97.38 197 ARG A O 1
ATOM 1530 N N . PRO A 1 198 ? 0.021 -32.812 -3.512 1 96.06 198 PRO A N 1
ATOM 1531 C CA . PRO A 1 198 ? 0.073 -33.844 -4.559 1 96.06 198 PRO A CA 1
ATOM 1532 C C . PRO A 1 198 ? -1.278 -34.5 -4.797 1 96.06 198 PRO A C 1
ATOM 1534 O O . PRO A 1 198 ? -1.651 -34.781 -5.945 1 96.06 198 PRO A O 1
ATOM 1537 N N . GLU A 1 199 ? -2.018 -34.75 -3.756 1 96.56 199 GLU A N 1
ATOM 1538 C CA . GLU A 1 199 ? -3.32 -35.406 -3.885 1 96.56 199 GLU A CA 1
ATOM 1539 C C . GLU A 1 199 ? -4.289 -34.531 -4.684 1 96.56 199 GLU A C 1
ATOM 1541 O O . GLU A 1 199 ? -5.148 -35.062 -5.402 1 96.56 199 GLU A O 1
ATOM 1546 N N . TYR A 1 200 ? -4.098 -33.219 -4.492 1 94.75 200 TYR A N 1
ATOM 1547 C CA . TYR A 1 200 ? -4.953 -32.281 -5.195 1 94.75 200 TYR A CA 1
ATOM 1548 C C . TYR A 1 200 ? -4.699 -32.312 -6.699 1 94.75 200 TYR A C 1
ATOM 1550 O O . TYR A 1 200 ? -5.617 -32.125 -7.496 1 94.75 200 TYR A O 1
ATOM 1558 N N . LEU A 1 201 ? -3.512 -32.688 -7.133 1 95.5 201 LEU A N 1
ATOM 1559 C CA . LEU A 1 201 ? -3.082 -32.656 -8.523 1 95.5 201 LEU A CA 1
ATOM 1560 C C . LEU A 1 201 ? -3.441 -33.969 -9.242 1 95.5 201 LEU A C 1
ATOM 1562 O O . LEU A 1 201 ? -3.309 -34.062 -10.461 1 95.5 201 LEU A O 1
ATOM 1566 N N . LEU A 1 202 ? -3.914 -34.938 -8.508 1 94.94 202 LEU A N 1
ATOM 1567 C CA . LEU A 1 202 ? -4.246 -36.219 -9.102 1 94.94 202 LEU A CA 1
ATOM 1568 C C . LEU A 1 202 ? -5.418 -36.094 -10.07 1 94.94 202 LEU A C 1
ATOM 1570 O O . LEU A 1 202 ? -5.523 -36.844 -11.031 1 94.94 202 LEU A O 1
ATOM 1574 N N . LYS A 1 203 ? -6.27 -35.188 -9.719 1 94.88 203 LYS A N 1
ATOM 1575 C CA . LYS A 1 203 ? -7.355 -34.875 -10.648 1 94.88 203 LYS A CA 1
ATOM 1576 C C . LYS A 1 203 ? -6.883 -33.938 -11.758 1 94.88 203 LYS A C 1
ATOM 1578 O O . LYS A 1 203 ? -6.398 -32.844 -11.492 1 94.88 203 LYS A O 1
ATOM 1583 N N . ARG A 1 204 ? -7.102 -34.344 -12.93 1 94.75 204 ARG A N 1
ATOM 1584 C CA . ARG A 1 204 ? -6.609 -33.594 -14.086 1 94.75 204 ARG A CA 1
ATOM 1585 C C . ARG A 1 204 ? -7.184 -32.188 -14.109 1 94.75 204 ARG A C 1
ATOM 1587 O O . ARG A 1 204 ? -6.473 -31.219 -14.414 1 94.75 204 ARG A O 1
ATOM 1594 N N . GLU A 1 205 ? -8.414 -32 -13.812 1 95.31 205 GLU A N 1
ATOM 1595 C CA . GLU A 1 205 ? -9.062 -30.703 -13.82 1 95.31 205 GLU A CA 1
ATOM 1596 C C . GLU A 1 205 ? -8.422 -29.766 -12.805 1 95.31 205 GLU A C 1
ATOM 1598 O O . GLU A 1 205 ? -8.336 -28.562 -13.039 1 95.31 205 GLU A O 1
ATOM 1603 N N . ASN A 1 206 ? -8.055 -30.344 -11.688 1 96 206 ASN A N 1
ATOM 1604 C CA . ASN A 1 206 ? -7.371 -29.531 -10.68 1 96 206 ASN A CA 1
ATOM 1605 C C . ASN A 1 206 ? -5.984 -29.109 -11.156 1 96 206 ASN A C 1
ATOM 1607 O O . ASN A 1 206 ? -5.574 -27.969 -10.953 1 96 206 ASN A O 1
ATOM 1611 N N . TRP A 1 207 ? -5.301 -30.031 -11.805 1 96.38 207 TRP A N 1
ATOM 1612 C CA . TRP A 1 207 ? -3.975 -29.719 -12.328 1 96.38 207 TRP A CA 1
ATOM 1613 C C . TRP A 1 207 ? -4.047 -28.609 -13.367 1 96.38 207 TRP A C 1
ATOM 1615 O O . TRP A 1 207 ? -3.258 -27.672 -13.336 1 96.38 207 TRP A O 1
ATOM 1625 N N . ASP A 1 208 ? -4.957 -28.766 -14.312 1 96.38 208 ASP A N 1
ATOM 1626 C CA . ASP A 1 208 ? -5.125 -27.766 -15.367 1 96.38 208 ASP A CA 1
ATOM 1627 C C . ASP A 1 208 ? -5.387 -26.391 -14.781 1 96.38 208 ASP A C 1
ATOM 1629 O O . ASP A 1 208 ? -4.926 -25.375 -15.328 1 96.38 208 ASP A O 1
ATOM 1633 N N . TYR A 1 209 ? -5.984 -26.391 -13.68 1 96.5 209 TYR A N 1
ATOM 1634 C CA . TYR A 1 209 ? -6.477 -25.141 -13.102 1 96.5 209 TYR A CA 1
ATOM 1635 C C . TYR A 1 209 ? -5.414 -24.484 -12.227 1 96.5 209 TYR A C 1
ATOM 1637 O O . TYR A 1 209 ? -5.25 -23.266 -12.25 1 96.5 209 TYR A O 1
ATOM 1645 N N . VAL A 1 210 ? -4.641 -25.266 -11.5 1 96.88 210 VAL A N 1
ATOM 1646 C CA . VAL A 1 210 ? -3.883 -24.672 -10.398 1 96.88 210 VAL A CA 1
ATOM 1647 C C . VAL A 1 210 ? -2.426 -24.484 -10.82 1 96.88 210 VAL A C 1
ATOM 1649 O O . VAL A 1 210 ? -1.698 -23.703 -10.219 1 96.88 210 VAL A O 1
ATOM 1652 N N . ARG A 1 211 ? -1.973 -25.203 -11.828 1 96.81 211 ARG A N 1
ATOM 1653 C CA . ARG A 1 211 ? -0.552 -25.141 -12.164 1 96.81 211 ARG A CA 1
ATOM 1654 C C . ARG A 1 211 ? -0.142 -23.734 -12.57 1 96.81 211 ARG A C 1
ATOM 1656 O O . ARG A 1 211 ? -0.95 -22.984 -13.117 1 96.81 211 ARG A O 1
ATOM 1663 N N . GLN A 1 212 ? 1.058 -23.391 -12.266 1 98.38 212 GLN A N 1
ATOM 1664 C CA . GLN A 1 212 ? 1.642 -22.125 -12.695 1 98.38 212 GLN A CA 1
ATOM 1665 C C . GLN A 1 212 ? 2.533 -22.312 -13.922 1 98.38 212 GLN A C 1
ATOM 1667 O O . GLN A 1 212 ? 3.211 -23.328 -14.047 1 98.38 212 GLN A O 1
ATOM 1672 N N . ILE A 1 213 ? 2.473 -21.344 -14.789 1 98.75 213 ILE A N 1
ATOM 1673 C CA . ILE A 1 213 ? 3.24 -21.438 -16.031 1 98.75 213 ILE A CA 1
ATOM 1674 C C . ILE A 1 213 ? 4.258 -20.297 -16.078 1 98.75 213 ILE A C 1
ATOM 1676 O O . ILE A 1 213 ? 4.047 -19.234 -15.484 1 98.75 213 ILE A O 1
ATOM 1680 N N . LEU A 1 214 ? 5.355 -20.594 -16.688 1 98.69 214 LEU A N 1
ATOM 1681 C CA . LEU A 1 214 ? 6.516 -19.703 -16.75 1 98.69 214 LEU A CA 1
ATOM 1682 C C . LEU A 1 214 ? 6.777 -19.25 -18.172 1 98.69 214 LEU A C 1
ATOM 1684 O O . LEU A 1 214 ? 6.727 -20.062 -19.109 1 98.69 214 LEU A O 1
ATOM 1688 N N . LEU A 1 215 ? 6.902 -18 -18.375 1 98.5 215 LEU A N 1
ATOM 1689 C CA . LEU A 1 215 ? 7.336 -17.391 -19.641 1 98.5 215 LEU A CA 1
ATOM 1690 C C . LEU A 1 215 ? 8.711 -16.75 -19.484 1 98.5 215 LEU A C 1
ATOM 1692 O O . LEU A 1 215 ? 8.914 -15.906 -18.609 1 98.5 215 LEU A O 1
ATOM 1696 N N . ARG A 1 216 ? 9.672 -17.188 -20.281 1 96.81 216 ARG A N 1
ATOM 1697 C CA . ARG A 1 216 ? 10.977 -16.547 -20.406 1 96.81 216 ARG A CA 1
ATOM 1698 C C . ARG A 1 216 ? 11.219 -16.047 -21.828 1 96.81 216 ARG A C 1
ATOM 1700 O O . ARG A 1 216 ? 11.406 -16.844 -22.75 1 96.81 216 ARG A O 1
ATOM 1707 N N . SER A 1 217 ? 11.148 -14.781 -21.953 1 94.5 217 SER A N 1
ATOM 1708 C CA . SER A 1 217 ? 11.469 -14.156 -23.234 1 94.5 217 SER A CA 1
ATOM 1709 C C . SER A 1 217 ? 12.602 -13.148 -23.094 1 94.5 217 SER A C 1
ATOM 1711 O O . SER A 1 217 ? 13.164 -12.992 -22 1 94.5 217 SER A O 1
ATOM 1713 N N . ARG A 1 218 ? 13.055 -12.531 -24.172 1 92.5 218 ARG A N 1
ATOM 1714 C CA . ARG A 1 218 ? 14.133 -11.539 -24.141 1 92.5 218 ARG A CA 1
ATOM 1715 C C . ARG A 1 218 ? 13.734 -10.32 -23.328 1 92.5 218 ARG A C 1
ATOM 1717 O O . ARG A 1 218 ? 14.578 -9.711 -22.656 1 92.5 218 ARG A O 1
ATOM 1724 N N . ASP A 1 219 ? 12.398 -10.117 -23.25 1 94.25 219 ASP A N 1
ATOM 1725 C CA . ASP A 1 219 ? 11.961 -8.828 -22.719 1 94.25 219 ASP A CA 1
ATO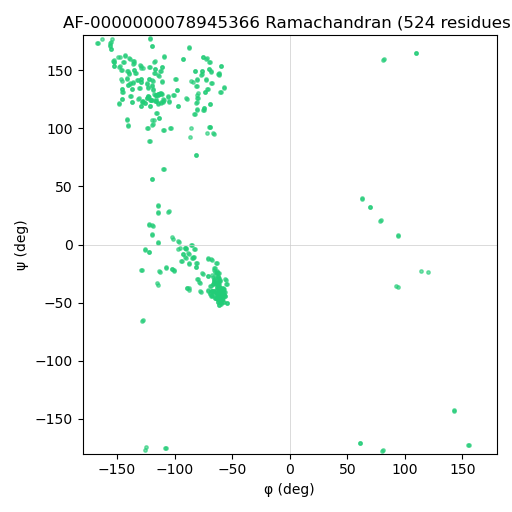M 1726 C C . ASP A 1 219 ? 11.242 -8.992 -21.391 1 94.25 219 ASP A C 1
ATOM 1728 O O . ASP A 1 219 ? 11.094 -8.023 -20.625 1 94.25 219 ASP A O 1
ATOM 1732 N N . VAL A 1 220 ? 10.711 -10.258 -21.188 1 97.19 220 VAL A N 1
ATOM 1733 C CA . VAL A 1 220 ? 9.836 -10.391 -20.031 1 97.19 220 VAL A CA 1
ATOM 1734 C C . VAL A 1 220 ? 10.008 -11.781 -19.406 1 97.19 220 VAL A C 1
ATOM 1736 O O . VAL A 1 220 ? 10.109 -12.773 -20.125 1 97.19 220 VAL A O 1
ATOM 1739 N N . PHE A 1 221 ? 10.188 -11.836 -18.172 1 98.62 221 PHE A N 1
ATOM 1740 C CA . PHE A 1 221 ? 10.016 -13.023 -17.344 1 98.62 221 PHE A CA 1
ATOM 1741 C C . PHE A 1 221 ? 8.688 -12.977 -16.609 1 98.62 221 PHE A C 1
ATOM 1743 O O . PHE A 1 221 ? 8.367 -11.977 -15.953 1 98.62 221 PHE A O 1
ATOM 1750 N N . ALA A 1 222 ? 7.902 -14.055 -16.703 1 98.81 222 ALA A N 1
ATOM 1751 C CA . ALA A 1 222 ? 6.598 -14.008 -16.047 1 98.81 222 ALA A CA 1
ATOM 1752 C C . ALA A 1 222 ? 6.195 -15.383 -15.508 1 98.81 222 ALA A C 1
ATOM 1754 O O . ALA A 1 222 ? 6.52 -16.406 -16.125 1 98.81 222 ALA A O 1
ATOM 1755 N N . VAL A 1 223 ? 5.609 -15.422 -14.391 1 98.94 223 VAL A N 1
ATOM 1756 C CA . VAL A 1 223 ? 4.91 -16.578 -13.852 1 98.94 223 VAL A CA 1
ATOM 1757 C C . VAL A 1 223 ? 3.426 -16.266 -13.68 1 98.94 223 VAL A C 1
ATOM 1759 O O . VAL A 1 223 ? 3.066 -15.234 -13.102 1 98.94 223 VAL A O 1
ATOM 1762 N N . ALA A 1 224 ? 2.57 -17.125 -14.203 1 98.81 224 ALA A N 1
ATOM 1763 C CA . ALA A 1 224 ? 1.141 -16.828 -14.211 1 98.81 224 ALA A CA 1
ATOM 1764 C C . ALA A 1 224 ? 0.315 -18.078 -13.969 1 98.81 224 ALA A C 1
ATOM 1766 O O . ALA A 1 224 ? 0.83 -19.203 -14.07 1 98.81 224 ALA A O 1
ATOM 1767 N N . SER A 1 225 ? -0.918 -17.891 -13.609 1 98.44 225 SER A N 1
ATOM 1768 C CA . SER A 1 225 ? -1.886 -18.984 -13.594 1 98.44 225 SER A CA 1
ATOM 1769 C C . SER A 1 225 ? -2.037 -19.594 -14.984 1 98.44 225 SER A C 1
ATOM 1771 O O . SER A 1 225 ? -1.985 -18.891 -15.992 1 98.44 225 SER A O 1
ATOM 1773 N N . SER A 1 226 ? -2.396 -20.766 -15.016 1 98.12 226 SER A N 1
ATOM 1774 C CA . SER A 1 226 ? -2.404 -21.594 -16.219 1 98.12 226 SER A CA 1
ATOM 1775 C C . SER A 1 226 ? -3.35 -21.047 -17.281 1 98.12 226 SER A C 1
ATOM 1777 O O . SER A 1 226 ? -3.068 -21.109 -18.469 1 98.12 226 SER A O 1
ATOM 1779 N N . THR A 1 227 ? -4.441 -20.469 -16.922 1 98.06 227 THR A N 1
ATOM 1780 C CA . THR A 1 227 ? -5.477 -20.062 -17.859 1 98.06 227 THR A CA 1
ATOM 1781 C C . THR A 1 227 ? -4.949 -19 -18.812 1 98.06 227 THR A C 1
ATOM 1783 O O . THR A 1 227 ? -5.488 -18.812 -19.906 1 98.06 227 THR A O 1
ATOM 1786 N N . LEU A 1 228 ? -3.9 -18.297 -18.359 1 98.19 228 LEU A N 1
ATOM 1787 C CA . LEU A 1 228 ? -3.373 -17.219 -19.203 1 98.19 228 LEU A CA 1
ATOM 1788 C C . LEU A 1 228 ? -2.859 -17.781 -20.531 1 98.19 228 LEU A C 1
ATOM 1790 O O . LEU A 1 228 ? -2.82 -17.062 -21.531 1 98.19 228 LEU A O 1
ATOM 1794 N N . GLU A 1 229 ? -2.488 -19.031 -20.562 1 98.25 229 GLU A N 1
ATOM 1795 C CA . GLU A 1 229 ? -1.972 -19.641 -21.781 1 98.25 229 GLU A CA 1
ATOM 1796 C C . GLU A 1 229 ? -3.047 -19.688 -22.859 1 98.25 229 GLU A C 1
ATOM 1798 O O . GLU A 1 229 ? -2.734 -19.781 -24.047 1 98.25 229 GLU A O 1
ATOM 1803 N N . LEU A 1 230 ? -4.27 -19.656 -22.469 1 98.25 230 LEU A N 1
ATOM 1804 C CA . LEU A 1 230 ? -5.383 -19.719 -23.406 1 98.25 230 LEU A CA 1
ATOM 1805 C C . LEU A 1 230 ? -5.648 -18.359 -24.031 1 98.25 230 LEU A C 1
ATOM 1807 O O . LEU A 1 230 ? -6.336 -18.266 -25.062 1 98.25 230 LEU A O 1
ATOM 1811 N N . TYR A 1 231 ? -5.117 -17.281 -23.453 1 98.5 231 TYR A N 1
ATOM 1812 C CA . TYR A 1 231 ? -5.496 -15.945 -23.891 1 98.5 231 TYR A CA 1
ATOM 1813 C C . TYR A 1 231 ? -4.277 -15.148 -24.344 1 98.5 231 TYR A C 1
ATOM 1815 O O . TYR A 1 231 ? -4.398 -13.992 -24.75 1 98.5 231 TYR A O 1
ATOM 1823 N N . TYR A 1 232 ? -3.148 -15.648 -24.188 1 97.88 232 TYR A N 1
ATOM 1824 C CA . TYR A 1 232 ? -1.908 -15.07 -24.703 1 97.88 232 TYR A CA 1
ATOM 1825 C C . TYR A 1 232 ? -0.968 -16.156 -25.203 1 97.88 232 TYR A C 1
ATOM 1827 O O . TYR A 1 232 ? -0.352 -16.875 -24.406 1 97.88 232 TYR A O 1
ATOM 1835 N N . GLU A 1 233 ? -0.824 -16.234 -26.547 1 97.06 233 GLU A N 1
ATOM 1836 C CA . GLU A 1 233 ? 0.031 -17.266 -27.125 1 97.06 233 GLU A CA 1
ATOM 1837 C C . GLU A 1 233 ? 1.508 -16.938 -26.922 1 97.06 233 GLU A C 1
ATOM 1839 O O . GLU A 1 233 ? 1.982 -15.898 -27.391 1 97.06 233 GLU A O 1
ATOM 1844 N N . ALA A 1 234 ? 2.178 -17.734 -26.234 1 96.38 234 ALA A N 1
ATOM 1845 C CA . ALA A 1 234 ? 3.607 -17.625 -25.938 1 96.38 234 ALA A CA 1
ATOM 1846 C C . ALA A 1 234 ? 4.203 -18.984 -25.609 1 96.38 234 ALA A C 1
ATOM 1848 O O . ALA A 1 234 ? 3.494 -20 -25.609 1 96.38 234 ALA A O 1
ATOM 1849 N N . LYS A 1 235 ? 5.469 -19.078 -25.5 1 96.69 235 LYS A N 1
ATOM 1850 C CA . LYS A 1 235 ? 6.129 -20.328 -25.125 1 96.69 235 LYS A CA 1
ATOM 1851 C C . LYS A 1 235 ? 6.09 -20.516 -23.609 1 96.69 235 LYS A C 1
ATOM 1853 O O . LYS A 1 235 ? 7.125 -20.438 -22.938 1 96.69 235 LYS A O 1
ATOM 1858 N N . TRP A 1 236 ? 4.934 -20.922 -23.141 1 97.69 236 TRP A N 1
ATOM 1859 C CA . TRP A 1 236 ? 4.746 -21.172 -21.719 1 97.69 236 TRP A CA 1
ATOM 1860 C C . TRP A 1 236 ? 5.285 -22.547 -21.328 1 97.69 236 TRP A C 1
ATOM 1862 O O . TRP A 1 236 ? 5.133 -23.516 -22.078 1 97.69 236 TRP A O 1
ATOM 1872 N N . ASN A 1 237 ? 5.891 -22.641 -20.188 1 97.88 237 ASN A N 1
ATOM 1873 C CA . ASN A 1 237 ? 6.266 -23.922 -19.578 1 97.88 237 ASN A CA 1
ATOM 1874 C C . ASN A 1 237 ? 5.672 -24.062 -18.188 1 97.88 237 ASN A C 1
ATOM 1876 O O . ASN A 1 237 ? 5.691 -23.125 -17.391 1 97.88 237 ASN A O 1
ATOM 1880 N N . SER A 1 238 ? 5.191 -25.203 -17.891 1 97.75 238 SER A N 1
ATOM 1881 C CA . SER A 1 238 ? 4.672 -25.438 -16.547 1 97.75 238 SER A CA 1
ATOM 1882 C C . SER A 1 238 ? 5.797 -25.5 -15.531 1 97.75 238 SER A C 1
ATOM 1884 O O . SER A 1 238 ? 6.816 -26.156 -15.766 1 97.75 238 SER A O 1
ATOM 1886 N N . LEU A 1 239 ? 5.617 -24.812 -14.445 1 98.25 239 LEU A N 1
ATOM 1887 C CA . LEU A 1 239 ? 6.555 -24.969 -13.336 1 98.25 239 LEU A CA 1
ATOM 1888 C C . LEU A 1 239 ? 6.359 -26.312 -12.633 1 98.25 239 LEU A C 1
ATOM 1890 O O . LEU A 1 239 ? 5.223 -26.766 -12.461 1 98.25 239 LEU A O 1
ATOM 1894 N N . ARG A 1 240 ? 7.445 -26.922 -12.219 1 97.38 240 ARG A N 1
ATOM 1895 C CA . ARG A 1 240 ? 7.363 -28.156 -11.438 1 97.38 240 ARG A CA 1
ATOM 1896 C C . ARG A 1 240 ? 6.781 -27.875 -10.055 1 97.38 240 ARG A C 1
ATOM 1898 O O . ARG A 1 240 ? 7.113 -26.875 -9.422 1 97.38 240 ARG A O 1
ATOM 1905 N N . ASN A 1 241 ? 5.91 -28.781 -9.625 1 97.94 241 ASN A N 1
ATOM 1906 C CA . ASN A 1 241 ? 5.352 -28.641 -8.281 1 97.94 241 ASN A CA 1
ATOM 1907 C C . ASN A 1 241 ? 6.441 -28.656 -7.215 1 97.94 241 ASN A C 1
ATOM 1909 O O . ASN A 1 241 ? 7.359 -29.484 -7.277 1 97.94 241 ASN A O 1
ATOM 1913 N N . GLY A 1 242 ? 6.418 -27.688 -6.281 1 98.19 242 GLY A N 1
ATOM 1914 C CA . GLY A 1 242 ? 7.418 -27.594 -5.227 1 98.19 242 GLY A CA 1
ATOM 1915 C C . GLY A 1 242 ? 8.57 -26.656 -5.582 1 98.19 242 GLY A C 1
ATOM 1916 O O . GLY A 1 242 ? 9.562 -26.594 -4.859 1 98.19 242 GLY A O 1
ATOM 1917 N N . THR A 1 243 ? 8.453 -25.969 -6.656 1 98.31 243 THR A N 1
ATOM 1918 C CA . THR A 1 243 ? 9.477 -25.031 -7.109 1 98.31 243 THR A CA 1
ATOM 1919 C C . THR A 1 243 ? 9.312 -23.672 -6.438 1 98.31 243 THR A C 1
ATOM 1921 O O . THR A 1 243 ? 8.188 -23.219 -6.203 1 98.31 243 THR A O 1
ATOM 1924 N N . ALA A 1 244 ? 10.383 -23.047 -6.055 1 98.75 244 ALA A N 1
ATOM 1925 C CA . ALA A 1 244 ? 10.422 -21.641 -5.676 1 98.75 244 ALA A CA 1
ATOM 1926 C C . ALA A 1 244 ? 11.414 -20.859 -6.547 1 98.75 244 ALA A C 1
ATOM 1928 O O . ALA A 1 244 ? 12.414 -21.422 -7.004 1 98.75 244 ALA A O 1
ATOM 1929 N N . LEU A 1 245 ? 11.141 -19.672 -6.902 1 98.88 245 LEU A N 1
ATOM 1930 C CA . LEU A 1 245 ? 12.023 -18.812 -7.676 1 98.88 245 LEU A CA 1
ATOM 1931 C C . LEU A 1 245 ? 12.422 -17.578 -6.871 1 98.88 245 LEU A C 1
ATOM 1933 O O . LEU A 1 245 ? 11.57 -16.891 -6.324 1 98.88 245 LEU A O 1
ATOM 1937 N N . TYR A 1 246 ? 13.688 -17.375 -6.715 1 98.88 246 TYR A N 1
ATOM 1938 C CA . TYR A 1 246 ? 14.242 -16.203 -6.055 1 98.88 246 TYR A CA 1
ATOM 1939 C C . TYR A 1 246 ? 14.836 -15.234 -7.074 1 98.88 246 TYR A C 1
ATOM 1941 O O . TYR A 1 246 ? 15.719 -15.594 -7.852 1 98.88 246 TYR A O 1
ATOM 1949 N N . LEU A 1 247 ? 14.352 -14.031 -7.062 1 98.81 247 LEU A N 1
ATOM 1950 C CA . LEU A 1 247 ? 14.812 -13.047 -8.031 1 98.81 247 LEU A CA 1
ATOM 1951 C C . LEU A 1 247 ? 15.578 -11.93 -7.332 1 98.81 247 LEU A C 1
ATOM 1953 O O . LEU A 1 247 ? 15.117 -11.383 -6.328 1 98.81 247 LEU A O 1
ATOM 1957 N N . GLU A 1 248 ? 16.703 -11.602 -7.758 1 98.5 248 GLU A N 1
ATOM 1958 C CA . GLU A 1 248 ? 17.391 -10.352 -7.461 1 98.5 248 GLU A CA 1
ATOM 1959 C C . GLU A 1 248 ? 17.188 -9.328 -8.57 1 98.5 248 GLU A C 1
ATOM 1961 O O . GLU A 1 248 ? 17.562 -9.555 -9.719 1 98.5 248 GLU A O 1
ATOM 1966 N N . ILE A 1 249 ? 16.609 -8.242 -8.219 1 98.31 249 ILE A N 1
ATOM 1967 C CA . ILE A 1 249 ? 16.156 -7.289 -9.227 1 98.31 249 ILE A CA 1
ATOM 1968 C C . ILE A 1 249 ? 16.875 -5.957 -9.031 1 98.31 249 ILE A C 1
ATOM 1970 O O . ILE A 1 249 ? 16.984 -5.469 -7.902 1 98.31 249 ILE A O 1
ATOM 1974 N N . SER A 1 250 ? 17.375 -5.375 -10.086 1 96.56 250 SER A N 1
ATOM 1975 C CA . SER A 1 250 ? 17.984 -4.047 -10.117 1 96.56 250 SER A CA 1
ATOM 1976 C C . SER A 1 250 ? 17.281 -3.141 -11.109 1 96.56 250 SER A C 1
ATOM 1978 O O . SER A 1 250 ? 17.719 -2.988 -12.25 1 96.56 250 SER A O 1
ATOM 1980 N N . PRO A 1 251 ? 16.297 -2.486 -10.625 1 92.62 251 PRO A N 1
ATOM 1981 C CA . PRO A 1 251 ? 15.508 -1.665 -11.547 1 92.62 251 PRO A CA 1
ATOM 1982 C C . PRO A 1 251 ? 16.344 -0.617 -12.266 1 92.62 251 PRO A C 1
ATOM 1984 O O . PRO A 1 251 ? 16.125 -0.351 -13.453 1 92.62 251 PRO A O 1
ATOM 1987 N N . GLU A 1 252 ? 17.281 0.018 -11.633 1 89.06 252 GLU A N 1
ATOM 1988 C CA . GLU A 1 252 ? 18.109 1.059 -12.227 1 89.06 252 GLU A CA 1
ATOM 1989 C C . GLU A 1 252 ? 18.938 0.511 -13.391 1 89.06 252 GLU A C 1
ATOM 1991 O O . GLU A 1 252 ? 19.172 1.212 -14.375 1 89.06 252 GLU A O 1
ATOM 1996 N N . GLU A 1 253 ? 19.312 -0.728 -13.219 1 93.94 253 GLU A N 1
ATOM 1997 C CA . GLU A 1 253 ? 20.141 -1.341 -14.258 1 93.94 253 GLU A CA 1
ATOM 1998 C C . GLU A 1 253 ? 19.281 -2.074 -15.281 1 93.94 253 GLU A C 1
ATOM 2000 O O . GLU A 1 253 ? 19.781 -2.502 -16.328 1 93.94 253 GLU A O 1
ATOM 2005 N N . GLY A 1 254 ? 18.094 -2.176 -15.016 1 94.88 254 GLY A N 1
ATOM 2006 C CA . GLY A 1 254 ? 17.203 -2.895 -15.922 1 94.88 254 GLY A CA 1
ATOM 2007 C C . GLY A 1 254 ? 17.562 -4.359 -16.062 1 94.88 254 GLY A C 1
ATOM 2008 O O . GLY A 1 254 ? 17.594 -4.895 -17.172 1 94.88 254 GLY A O 1
ATOM 2009 N N . ARG A 1 255 ? 17.969 -5.004 -14.938 1 96.25 255 ARG A N 1
ATOM 2010 C CA . ARG A 1 255 ? 18.359 -6.406 -14.984 1 96.25 255 ARG A CA 1
ATOM 2011 C C . ARG A 1 255 ? 17.828 -7.172 -13.781 1 96.25 255 ARG A C 1
ATOM 2013 O O . ARG A 1 255 ? 17.406 -6.562 -12.789 1 96.25 255 ARG A O 1
ATOM 2020 N N . PHE A 1 256 ? 17.766 -8.461 -13.922 1 97.69 256 PHE A N 1
ATOM 2021 C CA . PHE A 1 256 ? 17.406 -9.336 -12.82 1 97.69 256 PHE A CA 1
ATOM 2022 C C . PHE A 1 256 ? 18.031 -10.719 -13 1 97.69 256 PHE A C 1
ATOM 2024 O O . PHE A 1 256 ? 18.438 -11.078 -14.109 1 97.69 256 PHE A O 1
ATOM 2031 N N . THR A 1 257 ? 18.156 -11.453 -11.93 1 97.94 257 THR A N 1
ATOM 2032 C CA . THR A 1 257 ? 18.547 -12.859 -11.953 1 97.94 257 THR A CA 1
ATOM 2033 C C . THR A 1 257 ? 17.484 -13.727 -11.289 1 97.94 257 THR A C 1
ATOM 2035 O O . THR A 1 257 ? 16.703 -13.242 -10.453 1 97.94 257 THR A O 1
ATOM 2038 N N . VAL A 1 258 ? 17.438 -14.945 -11.727 1 98.25 258 VAL A N 1
ATOM 2039 C CA . VAL A 1 258 ? 16.469 -15.891 -11.172 1 98.25 258 VAL A CA 1
ATOM 2040 C C . VAL A 1 258 ? 17.188 -17.156 -10.711 1 98.25 258 VAL A C 1
ATOM 2042 O O . VAL A 1 258 ? 17.906 -17.797 -11.492 1 98.25 258 VAL A O 1
ATOM 2045 N N . ASP A 1 259 ? 17.016 -17.469 -9.453 1 98.44 259 ASP A N 1
ATOM 2046 C CA . ASP A 1 259 ? 17.469 -18.75 -8.914 1 98.44 259 ASP A CA 1
ATOM 2047 C C . ASP A 1 259 ? 16.281 -19.688 -8.664 1 98.44 259 ASP A C 1
ATOM 2049 O O . ASP A 1 259 ? 15.328 -19.312 -7.977 1 98.44 259 ASP A O 1
ATOM 2053 N N . GLU A 1 260 ? 16.391 -20.844 -9.211 1 98.12 260 GLU A N 1
ATOM 2054 C CA . GLU A 1 260 ? 15.375 -21.859 -8.969 1 98.12 260 GLU A CA 1
ATOM 2055 C C . GLU A 1 260 ? 15.703 -22.703 -7.738 1 98.12 260 GLU A C 1
ATOM 2057 O O . GLU A 1 260 ? 16.828 -23.188 -7.598 1 98.12 260 GLU A O 1
ATOM 2062 N N . LEU A 1 261 ? 14.781 -22.734 -6.859 1 98.12 261 LEU A N 1
ATOM 2063 C CA . LEU A 1 261 ? 14.914 -23.469 -5.605 1 98.12 261 LEU A CA 1
ATOM 2064 C C . LEU A 1 261 ? 13.844 -24.547 -5.492 1 98.12 261 LEU A C 1
ATOM 2066 O O . LEU A 1 261 ? 12.938 -24.609 -6.324 1 98.12 261 LEU A O 1
ATOM 2070 N N . VAL A 1 262 ? 13.969 -25.406 -4.484 1 97.81 262 VAL A N 1
ATOM 2071 C CA . VAL A 1 262 ? 13 -26.469 -4.219 1 97.81 262 VAL A CA 1
ATOM 2072 C C . VAL A 1 262 ? 12.422 -26.297 -2.814 1 97.81 262 VAL A C 1
ATOM 2074 O O . VAL A 1 262 ? 13.172 -26.219 -1.837 1 97.81 262 VAL A O 1
ATOM 2077 N N . MET A 1 263 ? 11.125 -26.219 -2.814 1 96.5 263 MET A N 1
ATOM 2078 C CA . MET A 1 263 ? 10.469 -26.125 -1.511 1 96.5 263 MET A CA 1
ATOM 2079 C C . MET A 1 263 ? 10.625 -27.438 -0.731 1 96.5 263 MET A C 1
ATOM 2081 O O . MET A 1 263 ? 10.75 -28.5 -1.324 1 96.5 263 MET A O 1
ATOM 2085 N N . GLY A 1 264 ? 10.703 -27.359 0.693 1 86.44 264 GLY A N 1
ATOM 2086 C CA . GLY A 1 264 ? 10.961 -28.547 1.496 1 86.44 264 GLY A CA 1
ATOM 2087 C C . GLY A 1 264 ? 10.297 -28.5 2.859 1 86.44 264 GLY A C 1
ATOM 2088 O O . GLY A 1 264 ? 9.859 -27.438 3.307 1 86.44 264 GLY A O 1
ATOM 2089 N N . MET B 1 1 ? 10.633 20.625 5.543 1 83.56 1 MET B N 1
ATOM 2090 C CA . MET B 1 1 ? 9.375 20.016 5.957 1 83.56 1 MET B CA 1
ATOM 2091 C C . MET B 1 1 ? 8.422 19.875 4.773 1 83.56 1 MET B C 1
ATOM 2093 O O . MET B 1 1 ? 8.414 20.719 3.875 1 83.56 1 MET B O 1
ATOM 2097 N N . CYS B 1 2 ? 7.57 18.906 4.762 1 96.56 2 CYS B N 1
ATOM 2098 C CA . CYS B 1 2 ? 6.766 18.406 3.652 1 96.56 2 CYS B CA 1
ATOM 2099 C C . CYS B 1 2 ? 5.453 19.172 3.545 1 96.56 2 CYS B C 1
ATOM 2101 O O . CYS B 1 2 ? 5.246 20.156 4.258 1 96.56 2 CYS B O 1
ATOM 2103 N N . ARG B 1 3 ? 4.723 19 2.51 1 98.38 3 ARG B N 1
ATOM 2104 C CA . ARG B 1 3 ? 3.35 19.484 2.373 1 98.38 3 ARG B CA 1
ATOM 2105 C C . ARG B 1 3 ? 2.369 18.312 2.355 1 98.38 3 ARG B C 1
ATOM 2107 O O . ARG B 1 3 ? 2.646 17.266 1.76 1 98.38 3 ARG B O 1
ATOM 2114 N N . VAL B 1 4 ? 1.263 18.531 3.025 1 98.88 4 VAL B N 1
ATOM 2115 C CA . VAL B 1 4 ? 0.349 17.422 3.199 1 98.88 4 VAL B CA 1
ATOM 2116 C C . VAL B 1 4 ? -1.085 17.875 2.938 1 98.88 4 VAL B C 1
ATOM 2118 O O . VAL B 1 4 ? -1.387 19.062 3.004 1 98.88 4 VAL B O 1
ATOM 2121 N N . LEU B 1 5 ? -1.94 16.938 2.629 1 98.94 5 LEU B N 1
ATOM 2122 C CA . LEU B 1 5 ? -3.371 17.125 2.416 1 98.94 5 LEU B CA 1
ATOM 2123 C C . LEU B 1 5 ? -4.152 15.883 2.828 1 98.94 5 LEU B C 1
ATOM 2125 O O . LEU B 1 5 ? -3.848 14.773 2.375 1 98.94 5 LEU B O 1
ATOM 2129 N N . PHE B 1 6 ? -5.078 15.969 3.748 1 98.94 6 PHE B N 1
ATOM 2130 C CA . PHE B 1 6 ? -6.129 15 4.047 1 98.94 6 PHE B CA 1
ATOM 2131 C C . PHE B 1 6 ? -7.496 15.547 3.645 1 98.94 6 PHE B C 1
ATOM 2133 O O . PHE B 1 6 ? -7.875 16.641 4.059 1 98.94 6 PHE B O 1
ATOM 2140 N N . ALA B 1 7 ? -8.227 14.836 2.844 1 98.88 7 ALA B N 1
ATOM 2141 C CA . ALA B 1 7 ? -9.531 15.312 2.412 1 98.88 7 ALA B CA 1
ATOM 2142 C C . ALA B 1 7 ? -10.555 14.18 2.379 1 98.88 7 ALA B C 1
ATOM 2144 O O . ALA B 1 7 ? -10.203 13.031 2.096 1 98.88 7 ALA B O 1
ATOM 2145 N N . VAL B 1 8 ? -11.797 14.469 2.66 1 98.75 8 VAL B N 1
ATOM 2146 C CA . VAL B 1 8 ? -12.914 13.531 2.574 1 98.75 8 VAL B CA 1
ATOM 2147 C C . VAL B 1 8 ? -14.141 14.25 2.012 1 98.75 8 VAL B C 1
ATOM 2149 O O . VAL B 1 8 ? -14.391 15.414 2.332 1 98.75 8 VAL B O 1
ATOM 2152 N N . GLY B 1 9 ? -14.836 13.609 1.132 1 98.19 9 GLY B N 1
ATOM 2153 C CA . GLY B 1 9 ? -16.047 14.164 0.543 1 98.19 9 GLY B CA 1
ATOM 2154 C C . GLY B 1 9 ? -16.203 13.82 -0.926 1 98.19 9 GLY B C 1
ATOM 2155 O O . GLY B 1 9 ? -15.914 12.695 -1.342 1 98.19 9 GLY B O 1
ATOM 2156 N N . GLU B 1 10 ? -16.719 14.789 -1.669 1 97.25 10 GLU B N 1
ATOM 2157 C CA . GLU B 1 10 ? -16.922 14.57 -3.1 1 97.25 10 GLU B CA 1
ATOM 2158 C C . GLU B 1 10 ? -15.594 14.633 -3.854 1 97.25 10 GLU B C 1
ATOM 2160 O O . GLU B 1 10 ? -14.992 15.703 -3.963 1 97.25 10 GLU B O 1
ATOM 2165 N N . GLY B 1 11 ? -15.219 13.523 -4.434 1 96.69 11 GLY B N 1
ATOM 2166 C CA . GLY B 1 11 ? -13.922 13.391 -5.082 1 96.69 11 GLY B CA 1
ATOM 2167 C C . GLY B 1 11 ? -13.68 14.43 -6.152 1 96.69 11 GLY B C 1
ATOM 2168 O O . GLY B 1 11 ? -12.594 15 -6.238 1 96.69 11 GLY B O 1
ATOM 2169 N N . GLU B 1 12 ? -14.688 14.711 -6.914 1 95.69 12 GLU B N 1
ATOM 2170 C CA . GLU B 1 12 ? -14.547 15.656 -8.016 1 95.69 12 GLU B CA 1
ATOM 2171 C C . GLU B 1 12 ? -14.18 17.047 -7.508 1 95.69 12 GLU B C 1
ATOM 2173 O O . GLU B 1 12 ? -13.492 17.797 -8.195 1 95.69 12 GLU B O 1
ATOM 2178 N N . LYS B 1 13 ? -14.602 17.344 -6.297 1 96.62 13 LYS B N 1
ATOM 2179 C CA . LYS B 1 13 ? -14.367 18.656 -5.719 1 96.62 13 LYS B CA 1
ATOM 2180 C C . LYS B 1 13 ? -13 18.75 -5.059 1 96.62 13 LYS B C 1
ATOM 2182 O O . LYS B 1 13 ? -12.578 19.812 -4.613 1 96.62 13 LYS B O 1
ATOM 2187 N N . MET B 1 14 ? -12.25 17.672 -5.094 1 98.06 14 MET B N 1
ATOM 2188 C CA . MET B 1 14 ? -10.93 17.641 -4.473 1 98.06 14 MET B CA 1
ATOM 2189 C C . MET B 1 14 ? -9.844 17.984 -5.492 1 98.06 14 MET B C 1
ATOM 2191 O O . MET B 1 14 ? -8.703 18.266 -5.117 1 98.06 14 MET B O 1
ATOM 2195 N N . ALA B 1 15 ? -10.164 17.969 -6.773 1 97.75 15 ALA B N 1
ATOM 2196 C CA . ALA B 1 15 ? -9.172 18.172 -7.832 1 97.75 15 ALA B CA 1
ATOM 2197 C C . ALA B 1 15 ? -8.438 19.484 -7.656 1 97.75 15 ALA B C 1
ATOM 2199 O O . ALA B 1 15 ? -7.211 19.547 -7.75 1 97.75 15 ALA B O 1
ATOM 2200 N N . PRO B 1 16 ? -9.148 20.609 -7.34 1 97.75 16 PRO B N 1
ATOM 2201 C CA . PRO B 1 16 ? -8.445 21.875 -7.137 1 97.75 16 PRO B CA 1
ATOM 2202 C C . PRO B 1 16 ? -7.465 21.828 -5.965 1 97.75 16 PRO B C 1
ATOM 2204 O O . PRO B 1 16 ? -6.434 22.5 -5.984 1 97.75 16 PRO B O 1
ATOM 2207 N N . LEU B 1 17 ? -7.766 21.047 -4.93 1 98.56 17 LEU B N 1
ATOM 2208 C CA . LEU B 1 17 ? -6.863 20.891 -3.795 1 98.56 17 LEU B CA 1
ATOM 2209 C C . LEU B 1 17 ? -5.578 20.188 -4.211 1 98.56 17 LEU B C 1
ATOM 2211 O O . LEU B 1 17 ? -4.488 20.547 -3.758 1 98.56 17 LEU B O 1
ATOM 2215 N N . VAL B 1 18 ? -5.723 19.172 -5.078 1 98.81 18 VAL B N 1
ATOM 2216 C CA . VAL B 1 18 ? -4.555 18.453 -5.594 1 98.81 18 VAL B CA 1
ATOM 2217 C C . VAL B 1 18 ? -3.693 19.406 -6.418 1 98.81 18 VAL B C 1
ATOM 2219 O O . VAL B 1 18 ? -2.467 19.406 -6.293 1 98.81 18 VAL B O 1
ATOM 2222 N N . GLU B 1 19 ? -4.344 20.219 -7.211 1 98.5 19 GLU B N 1
ATOM 2223 C CA . GLU B 1 19 ? -3.621 21.203 -8.008 1 98.5 19 GLU B CA 1
ATOM 2224 C C . GLU B 1 19 ? -2.879 22.203 -7.125 1 98.5 19 GLU B C 1
ATOM 2226 O O . GLU B 1 19 ? -1.743 22.578 -7.422 1 98.5 19 GLU B O 1
ATOM 2231 N N . ALA B 1 20 ? -3.537 22.625 -6.09 1 98.75 20 ALA B N 1
ATOM 2232 C CA . ALA B 1 20 ? -2.895 23.531 -5.133 1 98.75 20 ALA B CA 1
ATOM 2233 C C . ALA B 1 20 ? -1.677 22.875 -4.492 1 98.75 20 ALA B C 1
ATOM 2235 O O . ALA B 1 20 ? -0.66 23.531 -4.254 1 98.75 20 ALA B O 1
ATOM 2236 N N . MET B 1 21 ? -1.805 21.594 -4.195 1 98.69 21 MET B N 1
ATOM 2237 C CA . MET B 1 21 ? -0.695 20.828 -3.633 1 98.69 21 MET B CA 1
ATOM 2238 C C . MET B 1 21 ? 0.5 20.828 -4.582 1 98.69 21 MET B C 1
ATOM 2240 O O . MET B 1 21 ? 1.644 20.984 -4.145 1 98.69 21 MET B O 1
ATOM 2244 N N . VAL B 1 22 ? 0.241 20.609 -5.863 1 98.81 22 VAL B N 1
ATOM 2245 C CA . VAL B 1 22 ? 1.292 20.594 -6.875 1 98.81 22 VAL B CA 1
ATOM 2246 C C . VAL B 1 22 ? 2.002 21.953 -6.898 1 98.81 22 VAL B C 1
ATOM 2248 O O . VAL B 1 22 ? 3.23 22.016 -6.812 1 98.81 22 VAL B O 1
ATOM 2251 N N . ARG B 1 23 ? 1.247 23.031 -6.902 1 98.69 23 ARG B N 1
ATOM 2252 C CA . ARG B 1 23 ? 1.805 24.375 -6.988 1 98.69 23 ARG B CA 1
ATOM 2253 C C . ARG B 1 23 ? 2.555 24.75 -5.711 1 98.69 23 ARG B C 1
ATOM 2255 O O . ARG B 1 23 ? 3.633 25.344 -5.766 1 98.69 23 ARG B O 1
ATOM 2262 N N . ALA B 1 24 ? 1.959 24.391 -4.609 1 98.56 24 ALA B N 1
ATOM 2263 C CA . ALA B 1 24 ? 2.584 24.672 -3.318 1 98.56 24 ALA B CA 1
ATOM 2264 C C . ALA B 1 24 ? 3.926 23.953 -3.189 1 98.56 24 ALA B C 1
ATOM 2266 O O . ALA B 1 24 ? 4.852 24.469 -2.561 1 98.56 24 ALA B O 1
ATOM 2267 N N . SER B 1 25 ? 4.023 22.797 -3.814 1 98.56 25 SER B N 1
ATOM 2268 C CA . SER B 1 25 ? 5.246 22 -3.736 1 98.56 25 SER B CA 1
ATOM 2269 C C . SER B 1 25 ? 6.309 22.531 -4.695 1 98.56 25 SER B C 1
ATOM 2271 O O . SER B 1 25 ? 7.504 22.375 -4.449 1 98.56 25 SER B O 1
ATOM 2273 N N . GLU B 1 26 ? 5.855 23.125 -5.785 1 98.44 26 GLU B N 1
ATOM 2274 C CA . GLU B 1 26 ? 6.766 23.672 -6.785 1 98.44 26 GLU B CA 1
ATOM 2275 C C . GLU B 1 26 ? 7.344 25.016 -6.332 1 98.44 26 GLU B C 1
ATOM 2277 O O . GLU B 1 26 ? 8.523 25.297 -6.551 1 98.44 26 GLU B O 1
ATOM 2282 N N . LYS B 1 27 ? 6.504 25.797 -5.742 1 98.25 27 LYS B N 1
ATOM 2283 C CA . LYS B 1 27 ? 6.883 27.109 -5.211 1 98.25 27 LYS B CA 1
ATOM 2284 C C . LYS B 1 27 ? 6.188 27.375 -3.879 1 98.25 27 LYS B C 1
ATOM 2286 O O . LYS B 1 27 ? 5.027 27.797 -3.85 1 98.25 27 LYS B O 1
ATOM 2291 N N . ASP B 1 28 ? 6.934 27.234 -2.811 1 98.19 28 ASP B N 1
ATOM 2292 C CA . ASP B 1 28 ? 6.43 27.469 -1.46 1 98.19 28 ASP B CA 1
ATOM 2293 C C . ASP B 1 28 ? 7.051 28.719 -0.853 1 98.19 28 ASP B C 1
ATOM 2295 O O . ASP B 1 28 ? 8.141 28.672 -0.284 1 98.19 28 ASP B O 1
ATOM 2299 N N . PRO B 1 29 ? 6.301 29.828 -0.916 1 97.75 29 PRO B N 1
ATOM 2300 C CA . PRO B 1 29 ? 6.828 31.094 -0.379 1 97.75 29 PRO B CA 1
ATOM 2301 C C . PRO B 1 29 ? 7.141 31 1.113 1 97.75 29 PRO B C 1
ATOM 2303 O O . PRO B 1 29 ? 8.062 31.672 1.592 1 97.75 29 PRO B O 1
ATOM 2306 N N . TYR B 1 30 ? 6.422 30.203 1.864 1 96.94 30 TYR B N 1
ATOM 2307 C CA . TYR B 1 30 ? 6.672 30.094 3.295 1 96.94 30 TYR B CA 1
ATOM 2308 C C . TYR B 1 30 ? 7.984 29.359 3.561 1 96.94 30 TYR B C 1
ATOM 2310 O O . TYR B 1 30 ? 8.711 29.703 4.496 1 96.94 30 TYR B O 1
ATOM 2318 N N . LYS B 1 31 ? 8.227 28.344 2.777 1 95.5 31 LYS B N 1
ATOM 2319 C CA . LYS B 1 31 ? 9.508 27.656 2.867 1 95.5 31 LYS B CA 1
ATOM 2320 C C . LYS B 1 31 ? 10.656 28.594 2.506 1 95.5 31 LYS B C 1
ATOM 2322 O O . LYS B 1 31 ? 11.703 28.594 3.164 1 95.5 31 LYS B O 1
ATOM 2327 N N . GLU B 1 32 ? 10.461 29.359 1.471 1 95.81 32 GLU B N 1
ATOM 2328 C CA . GLU B 1 32 ? 11.469 30.297 0.982 1 95.81 32 GLU B CA 1
ATOM 2329 C C . GLU B 1 32 ? 11.797 31.344 2.035 1 95.81 32 GLU B C 1
ATOM 2331 O O . GLU B 1 32 ? 12.961 31.734 2.201 1 95.81 32 GLU B O 1
ATOM 2336 N N . ALA B 1 33 ? 10.852 31.781 2.721 1 95.31 33 ALA B N 1
ATOM 2337 C CA . ALA B 1 33 ? 11.016 32.812 3.738 1 95.31 33 ALA B CA 1
ATOM 2338 C C . ALA B 1 33 ? 11.883 32.344 4.891 1 95.31 33 ALA B C 1
ATOM 2340 O O . ALA B 1 33 ? 12.469 33.125 5.621 1 95.31 33 ALA B O 1
ATOM 2341 N N . ARG B 1 34 ? 12 31.016 5.023 1 94.06 34 ARG B N 1
ATOM 2342 C CA . ARG B 1 34 ? 12.805 30.422 6.086 1 94.06 34 ARG B CA 1
ATOM 2343 C C . ARG B 1 34 ? 14.242 30.188 5.625 1 94.06 34 ARG B C 1
ATOM 2345 O O . ARG B 1 34 ? 15.086 29.734 6.402 1 94.06 34 ARG B O 1
ATOM 2352 N N . GLY B 1 35 ? 14.57 30.484 4.348 1 90.88 35 GLY B N 1
ATOM 2353 C CA . GLY B 1 35 ? 15.906 30.312 3.801 1 90.88 35 GLY B CA 1
ATOM 2354 C C . GLY B 1 35 ? 16.234 28.875 3.447 1 90.88 35 GLY B C 1
ATOM 2355 O O . GLY B 1 35 ? 17.406 28.469 3.473 1 90.88 35 GLY B O 1
ATOM 2356 N N . LYS B 1 36 ? 15.219 28.062 3.271 1 89.94 36 LYS B N 1
ATOM 2357 C CA . LYS B 1 36 ? 15.43 26.641 3.029 1 89.94 36 LYS B CA 1
ATOM 2358 C C . LYS B 1 36 ? 14.969 26.25 1.627 1 89.94 36 LYS B C 1
ATOM 2360 O O . LYS B 1 36 ? 14.43 25.172 1.426 1 89.94 36 LYS B O 1
ATOM 2365 N N . GLY B 1 37 ? 15 27.219 0.615 1 91.19 37 GLY B N 1
ATOM 2366 C CA . GLY B 1 37 ? 14.492 26.938 -0.722 1 91.19 37 GLY B CA 1
ATOM 2367 C C . GLY B 1 37 ? 12.984 27.031 -0.821 1 91.19 37 GLY B C 1
ATOM 2368 O O . GLY B 1 37 ? 12.312 27.344 0.165 1 91.19 37 GLY B O 1
ATOM 2369 N N . SER B 1 38 ? 12.469 26.734 -2.004 1 94.62 38 SER B N 1
ATOM 2370 C CA . SER B 1 38 ? 11.031 26.906 -2.205 1 94.62 38 SER B CA 1
ATOM 2371 C C . SER B 1 38 ? 10.383 25.625 -2.715 1 94.62 38 SER B C 1
ATOM 2373 O O . SER B 1 38 ? 9.164 25.531 -2.836 1 94.62 38 SER B O 1
ATOM 2375 N N . ARG B 1 39 ? 11.203 24.672 -2.955 1 95.88 39 ARG B N 1
ATOM 2376 C CA . ARG B 1 39 ? 10.664 23.516 -3.66 1 95.88 39 ARG B CA 1
ATOM 2377 C C . ARG B 1 39 ? 10.68 22.281 -2.768 1 95.88 39 ARG B C 1
ATOM 2379 O O . ARG B 1 39 ? 11.562 22.125 -1.923 1 95.88 39 ARG B O 1
ATOM 2386 N N . HIS B 1 40 ? 9.703 21.406 -2.896 1 97.81 40 HIS B N 1
ATOM 2387 C CA . HIS B 1 40 ? 9.633 20.078 -2.318 1 97.81 40 HIS B CA 1
ATOM 2388 C C . HIS B 1 40 ? 9.922 19 -3.365 1 97.81 40 HIS B C 1
ATOM 2390 O O . HIS B 1 40 ? 9.016 18.547 -4.062 1 97.81 40 HIS B O 1
ATOM 2396 N N . ARG B 1 41 ? 11.148 18.469 -3.385 1 96.56 41 ARG B N 1
ATOM 2397 C CA . ARG B 1 41 ? 11.617 17.781 -4.586 1 96.56 41 ARG B CA 1
ATOM 2398 C C . ARG B 1 41 ? 11.953 16.328 -4.285 1 96.56 41 ARG B C 1
ATOM 2400 O O . ARG B 1 41 ? 12.562 15.641 -5.109 1 96.56 41 ARG B O 1
ATOM 2407 N N . ASP B 1 42 ? 11.586 15.898 -3.08 1 97.5 42 ASP B N 1
ATOM 2408 C CA . ASP B 1 42 ? 12.164 14.633 -2.658 1 97.5 42 ASP B CA 1
ATOM 2409 C C . ASP B 1 42 ? 11.133 13.508 -2.721 1 97.5 42 ASP B C 1
ATOM 2411 O O . ASP B 1 42 ? 11.18 12.57 -1.92 1 97.5 42 ASP B O 1
ATOM 2415 N N . GLY B 1 43 ? 10.133 13.602 -3.619 1 98 43 GLY B N 1
ATOM 2416 C CA . GLY B 1 43 ? 9.141 12.555 -3.799 1 98 43 GLY B CA 1
ATOM 2417 C C . GLY B 1 43 ? 7.762 12.953 -3.295 1 98 43 GLY B C 1
ATOM 2418 O O . GLY B 1 43 ? 7.621 13.945 -2.582 1 98 43 GLY B O 1
ATOM 2419 N N . TRP B 1 44 ? 6.812 12.227 -3.689 1 98.81 44 TRP B N 1
ATOM 2420 C CA . TRP B 1 44 ? 5.434 12.438 -3.25 1 98.81 44 TRP B CA 1
ATOM 2421 C C . TRP B 1 44 ? 4.629 11.148 -3.35 1 98.81 44 TRP B C 1
ATOM 2423 O O . TRP B 1 44 ? 5.102 10.148 -3.9 1 98.81 44 TRP B O 1
ATOM 2433 N N . GLY B 1 45 ? 3.473 11.133 -2.781 1 98.75 45 GLY B N 1
ATOM 2434 C CA . GLY B 1 45 ? 2.547 10.023 -2.898 1 98.75 45 GLY B CA 1
ATOM 2435 C C . GLY B 1 45 ? 1.146 10.359 -2.424 1 98.75 45 GLY B C 1
ATOM 2436 O O . GLY B 1 45 ? 0.904 11.453 -1.912 1 98.75 45 GLY B O 1
ATOM 2437 N N . TYR B 1 46 ? 0.236 9.383 -2.658 1 98.88 46 TYR B N 1
ATOM 2438 C CA . TYR B 1 46 ? -1.136 9.578 -2.201 1 98.88 46 TYR B CA 1
ATOM 2439 C C . TYR B 1 46 ? -1.807 8.242 -1.916 1 98.88 46 TYR B C 1
ATOM 2441 O O . TYR B 1 46 ? -1.326 7.191 -2.354 1 98.88 46 TYR B O 1
ATOM 2449 N N . VAL B 1 47 ? -2.785 8.32 -1.117 1 98.81 47 VAL B N 1
ATOM 2450 C CA . VAL B 1 47 ? -3.77 7.258 -0.93 1 98.81 47 VAL B CA 1
ATOM 2451 C C . VAL B 1 47 ? -5.16 7.777 -1.279 1 98.81 47 VAL B C 1
ATOM 2453 O O . VAL B 1 47 ? -5.578 8.828 -0.788 1 98.81 47 VAL B O 1
ATOM 2456 N N . LEU B 1 48 ? -5.824 7.129 -2.158 1 98.62 48 LEU B N 1
ATOM 2457 C CA . LEU B 1 48 ? -7.195 7.449 -2.541 1 98.62 48 LEU B CA 1
ATOM 2458 C C . LEU B 1 48 ? -8.117 6.258 -2.299 1 98.62 48 LEU B C 1
ATOM 2460 O O . LEU B 1 48 ? -7.883 5.168 -2.822 1 98.62 48 LEU B O 1
ATOM 2464 N N . PHE B 1 49 ? -9.117 6.453 -1.436 1 98.44 49 PHE B N 1
ATOM 2465 C CA . PHE B 1 49 ? -10.102 5.418 -1.117 1 98.44 49 PHE B CA 1
ATOM 2466 C C . PHE B 1 49 ? -11.516 5.914 -1.377 1 98.44 49 PHE B C 1
ATOM 2468 O O . PHE B 1 49 ? -11.906 6.973 -0.882 1 98.44 49 PHE B O 1
ATOM 2475 N N . ASN B 1 50 ? -12.281 5.141 -2.189 1 94.44 50 ASN B N 1
ATOM 2476 C CA . ASN B 1 50 ? -13.641 5.578 -2.502 1 94.44 50 ASN B CA 1
ATOM 2477 C C . ASN B 1 50 ? -14.672 4.531 -2.098 1 94.44 50 ASN B C 1
ATOM 2479 O O . ASN B 1 50 ? -15.789 4.52 -2.621 1 94.44 50 ASN B O 1
ATOM 2483 N N . GLY B 1 51 ? -14.312 3.543 -1.226 1 88.06 51 GLY B N 1
ATOM 2484 C CA . GLY B 1 51 ? -15.203 2.477 -0.791 1 88.06 51 GLY B CA 1
ATOM 2485 C C . GLY B 1 51 ? -15.078 1.221 -1.634 1 88.06 51 GLY B C 1
ATOM 2486 O O . GLY B 1 51 ? -15.148 0.107 -1.11 1 88.06 51 GLY B O 1
ATOM 2487 N N . GLY B 1 52 ? -14.867 1.412 -2.896 1 91.75 52 GLY B N 1
ATOM 2488 C CA . GLY B 1 52 ? -14.797 0.28 -3.807 1 91.75 52 GLY B CA 1
ATOM 2489 C C . GLY B 1 52 ? -13.383 -0.007 -4.293 1 91.75 52 GLY B C 1
ATOM 2490 O O . GLY B 1 52 ? -13.102 -1.106 -4.77 1 91.75 52 GLY B O 1
ATOM 2491 N N . SER B 1 53 ? -12.523 1 -4.176 1 96.5 53 SER B N 1
ATOM 2492 C CA . SER B 1 53 ? -11.141 0.848 -4.621 1 96.5 53 SER B CA 1
ATOM 2493 C C . SER B 1 53 ? -10.188 1.639 -3.734 1 96.5 53 SER B C 1
ATOM 2495 O O . SER B 1 53 ? -10.594 2.592 -3.066 1 96.5 53 SER B O 1
ATOM 2497 N N . LEU B 1 54 ? -9 1.169 -3.611 1 97.94 54 LEU B N 1
ATOM 2498 C CA . LEU B 1 54 ? -7.906 1.784 -2.865 1 97.94 54 LEU B CA 1
ATOM 2499 C C . LEU B 1 54 ? -6.645 1.877 -3.721 1 97.94 54 LEU B C 1
ATOM 2501 O O . LEU B 1 54 ? -6.168 0.865 -4.238 1 97.94 54 LEU B O 1
ATOM 2505 N N . GLN B 1 55 ? -6.195 3.127 -3.934 1 97.94 55 GLN B N 1
ATOM 2506 C CA . GLN B 1 55 ? -4.965 3.381 -4.676 1 97.94 55 GLN B CA 1
ATOM 2507 C C . GLN B 1 55 ? -3.896 3.996 -3.779 1 97.94 55 GLN B C 1
ATOM 2509 O O . GLN B 1 55 ? -4.137 5.016 -3.125 1 97.94 55 GLN B O 1
ATOM 2514 N N . HIS B 1 56 ? -2.83 3.398 -3.666 1 98.5 56 HIS B N 1
ATOM 2515 C CA . HIS B 1 56 ? -1.649 3.91 -2.977 1 98.5 56 HIS B CA 1
ATOM 2516 C C . HIS B 1 56 ? -0.487 4.105 -3.945 1 98.5 56 HIS B C 1
ATOM 2518 O O . HIS B 1 56 ? 0.002 3.139 -4.535 1 98.5 56 HIS B O 1
ATOM 2524 N N . TYR B 1 57 ? -0.144 5.332 -4.129 1 98.44 57 TYR B N 1
ATOM 2525 C CA . TYR B 1 57 ? 0.887 5.707 -5.094 1 98.44 57 TYR B CA 1
ATOM 2526 C C . TYR B 1 57 ? 2.049 6.406 -4.402 1 98.44 57 TYR B C 1
ATOM 2528 O O . TYR B 1 57 ? 1.842 7.258 -3.533 1 98.44 57 TYR B O 1
ATOM 2536 N N . ARG B 1 58 ? 3.281 6.031 -4.797 1 98.25 58 ARG B N 1
ATOM 2537 C CA . ARG B 1 58 ? 4.496 6.688 -4.324 1 98.25 58 ARG B CA 1
ATOM 2538 C C . ARG B 1 58 ? 5.492 6.883 -5.461 1 98.25 58 ARG B C 1
ATOM 2540 O O . ARG B 1 58 ? 5.652 6.004 -6.309 1 98.25 58 ARG B O 1
ATOM 2547 N N . SER B 1 59 ? 6.105 8.031 -5.48 1 98.06 59 SER B N 1
ATOM 2548 C CA . SER B 1 59 ? 7.09 8.375 -6.5 1 98.06 59 SER B CA 1
ATOM 2549 C C . SER B 1 59 ? 8.258 9.156 -5.902 1 98.06 59 SER B C 1
ATOM 2551 O O . SER B 1 59 ? 8.062 10.016 -5.043 1 98.06 59 SER B O 1
ATOM 2553 N N . ILE B 1 60 ? 9.5 8.891 -6.41 1 97.12 60 ILE B N 1
ATOM 2554 C CA . ILE B 1 60 ? 10.664 9.625 -5.926 1 97.12 60 ILE B CA 1
ATOM 2555 C C . ILE B 1 60 ? 10.781 10.953 -6.664 1 97.12 60 ILE B C 1
ATOM 2557 O O . ILE B 1 60 ? 11.562 11.82 -6.27 1 97.12 60 ILE B O 1
ATOM 2561 N N . ARG B 1 61 ? 10 11.133 -7.727 1 97.38 61 ARG B N 1
ATOM 2562 C CA . ARG B 1 61 ? 9.961 12.406 -8.445 1 97.38 61 ARG B CA 1
ATOM 2563 C C . ARG B 1 61 ? 9.148 13.445 -7.676 1 97.38 61 ARG B C 1
ATOM 2565 O O . ARG B 1 61 ? 8.156 13.102 -7.023 1 97.38 61 ARG B O 1
ATOM 2572 N N . PRO B 1 62 ? 9.547 14.68 -7.852 1 98.25 62 PRO B N 1
ATOM 2573 C CA . PRO B 1 62 ? 8.68 15.711 -7.273 1 98.25 62 PRO B CA 1
ATOM 2574 C C . PRO B 1 62 ? 7.273 15.703 -7.879 1 98.25 62 PRO B C 1
ATOM 2576 O O . PRO B 1 62 ? 7.113 15.445 -9.07 1 98.25 62 PRO B O 1
ATOM 2579 N N . ILE B 1 63 ? 6.348 16.031 -7.051 1 98.75 63 ILE B N 1
ATOM 2580 C CA . ILE B 1 63 ? 4.953 16 -7.469 1 98.75 63 ILE B CA 1
ATOM 2581 C C . ILE B 1 63 ? 4.77 16.875 -8.711 1 98.75 63 ILE B C 1
ATOM 2583 O O . ILE B 1 63 ? 3.996 16.531 -9.609 1 98.75 63 ILE B O 1
ATOM 2587 N N . PHE B 1 64 ? 5.5 17.984 -8.844 1 98.62 64 PHE B N 1
ATOM 2588 C CA . PHE B 1 64 ? 5.316 18.938 -9.93 1 98.62 64 PHE B CA 1
ATOM 2589 C C . PHE B 1 64 ? 6.043 18.469 -11.188 1 98.62 64 PHE B C 1
ATOM 2591 O O . PHE B 1 64 ? 5.945 19.094 -12.242 1 98.62 64 PHE B O 1
ATOM 2598 N N . GLU B 1 65 ? 6.781 17.359 -11.133 1 98.31 65 GLU B N 1
ATOM 2599 C CA . GLU B 1 65 ? 7.441 16.766 -12.289 1 98.31 65 GLU B CA 1
ATOM 2600 C C . GLU B 1 65 ? 6.852 15.406 -12.633 1 98.31 65 GLU B C 1
ATOM 2602 O O . GLU B 1 65 ? 7.355 14.703 -13.508 1 98.31 65 GLU B O 1
ATOM 2607 N N . ASP B 1 66 ? 5.883 15.016 -11.898 1 97.44 66 ASP B N 1
ATOM 2608 C CA . ASP B 1 66 ? 5.258 13.719 -12.094 1 97.44 66 ASP B CA 1
ATOM 2609 C C . ASP B 1 66 ? 3.855 13.859 -12.68 1 97.44 66 ASP B C 1
ATOM 2611 O O . ASP B 1 66 ? 2.879 13.391 -12.094 1 97.44 66 ASP B O 1
ATOM 2615 N N . SER B 1 67 ? 3.748 14.336 -13.844 1 96.31 67 SER B N 1
ATOM 2616 C CA . SER B 1 67 ? 2.482 14.617 -14.516 1 96.31 67 SER B CA 1
ATOM 2617 C C . SER B 1 67 ? 1.622 13.367 -14.625 1 96.31 67 SER B C 1
ATOM 2619 O O . SER B 1 67 ? 0.417 13.406 -14.359 1 96.31 67 SER B O 1
ATOM 2621 N N . PRO B 1 68 ? 2.197 12.203 -14.984 1 94.25 68 PRO B N 1
ATOM 2622 C CA . PRO B 1 68 ? 1.35 11.016 -15.086 1 94.25 68 PRO B CA 1
ATOM 2623 C C . PRO B 1 68 ? 0.708 10.633 -13.75 1 94.25 68 PRO B C 1
ATOM 2625 O O . PRO B 1 68 ? -0.469 10.266 -13.711 1 94.25 68 PRO B O 1
ATOM 2628 N N . GLY B 1 69 ? 1.492 10.672 -12.672 1 96.38 69 GLY B N 1
ATOM 2629 C CA . GLY B 1 69 ? 0.951 10.359 -11.359 1 96.38 69 GLY B CA 1
ATOM 2630 C C . GLY B 1 69 ? -0.171 11.289 -10.938 1 96.38 69 GLY B C 1
ATOM 2631 O O . GLY B 1 69 ? -1.201 10.836 -10.43 1 96.38 69 GLY B O 1
ATOM 2632 N N . VAL B 1 70 ? 0.016 12.602 -11.18 1 98.19 70 VAL B N 1
ATOM 2633 C CA . VAL B 1 70 ? -0.977 13.609 -10.805 1 98.19 70 VAL B CA 1
ATOM 2634 C C . VAL B 1 70 ? -2.232 13.438 -11.664 1 98.19 70 VAL B C 1
ATOM 2636 O O . VAL B 1 70 ? -3.352 13.484 -11.148 1 98.19 70 VAL B O 1
ATOM 2639 N N . LYS B 1 71 ? -2.049 13.234 -12.945 1 96.69 71 LYS B N 1
ATOM 2640 C CA . LYS B 1 71 ? -3.17 13.039 -13.859 1 96.69 71 LYS B CA 1
ATOM 2641 C C . LYS B 1 71 ? -4.012 11.836 -13.453 1 96.69 71 LYS B C 1
ATOM 2643 O O . LYS B 1 71 ? -5.242 11.898 -13.461 1 96.69 71 LYS B O 1
ATOM 2648 N N . THR B 1 72 ? -3.359 10.781 -13.141 1 96 72 THR B N 1
ATOM 2649 C CA . THR B 1 72 ? -4.051 9.57 -12.711 1 96 72 THR B CA 1
ATOM 2650 C C . THR B 1 72 ? -4.895 9.844 -11.469 1 96 72 THR B C 1
ATOM 2652 O O . THR B 1 72 ? -6.062 9.445 -11.406 1 96 72 THR B O 1
ATOM 2655 N N . LEU B 1 73 ? -4.316 10.492 -10.484 1 97.69 73 LEU B N 1
ATOM 2656 C CA . LEU B 1 73 ? -5.039 10.82 -9.258 1 97.69 73 LEU B CA 1
ATOM 2657 C C . LEU B 1 73 ? -6.293 11.633 -9.57 1 97.69 73 LEU B C 1
ATOM 2659 O O . LEU B 1 73 ? -7.391 11.289 -9.125 1 97.69 73 LEU B O 1
ATOM 2663 N N . VAL B 1 74 ? -6.125 12.664 -10.352 1 97.12 74 VAL B N 1
ATOM 2664 C CA . VAL B 1 74 ? -7.219 13.586 -10.648 1 97.12 74 VAL B CA 1
ATOM 2665 C C . VAL B 1 74 ? -8.328 12.844 -11.391 1 97.12 74 VAL B C 1
ATOM 2667 O O . VAL B 1 74 ? -9.516 13.062 -11.125 1 97.12 74 VAL B O 1
ATOM 2670 N N . GLU B 1 75 ? -7.973 11.938 -12.234 1 93.44 75 GLU B N 1
ATOM 2671 C CA . GLU B 1 75 ? -8.953 11.188 -13.023 1 93.44 75 GLU B CA 1
ATOM 2672 C C . GLU B 1 75 ? -9.727 10.211 -12.141 1 93.44 75 GLU B C 1
ATOM 2674 O O . GLU B 1 75 ? -10.883 9.891 -12.43 1 93.44 75 GLU B O 1
ATOM 2679 N N . LEU B 1 76 ? -9.109 9.797 -11.086 1 93.88 76 LEU B N 1
ATOM 2680 C CA . LEU B 1 76 ? -9.734 8.781 -10.242 1 93.88 76 LEU B CA 1
ATOM 2681 C C . LEU B 1 76 ? -10.586 9.43 -9.148 1 93.88 76 LEU B C 1
ATOM 2683 O O . LEU B 1 76 ? -11.344 8.742 -8.461 1 93.88 76 LEU B O 1
ATOM 2687 N N . LEU B 1 77 ? -10.406 10.727 -9.023 1 95.75 77 LEU B N 1
ATOM 2688 C CA . LEU B 1 77 ? -11.211 11.445 -8.039 1 95.75 77 LEU B CA 1
ATOM 2689 C C . LEU B 1 77 ? -12.672 11.492 -8.469 1 95.75 77 LEU B C 1
ATOM 2691 O O . LEU B 1 77 ? -13.047 12.289 -9.336 1 95.75 77 LEU B O 1
ATOM 2695 N N . ASP B 1 78 ? -13.477 10.672 -7.918 1 92.25 78 ASP B N 1
ATOM 2696 C CA . ASP B 1 78 ? -14.906 10.578 -8.211 1 92.25 78 ASP B CA 1
ATOM 2697 C C . ASP B 1 78 ? -15.68 10.039 -7.008 1 92.25 78 ASP B C 1
ATOM 2699 O O . ASP B 1 78 ? -15.094 9.422 -6.113 1 92.25 78 ASP B O 1
ATOM 2703 N N . GLY B 1 79 ? -16.938 10.414 -6.957 1 94.56 79 GLY B N 1
ATOM 2704 C CA . GLY B 1 79 ? -17.75 9.906 -5.871 1 94.56 79 GLY B CA 1
ATOM 2705 C C . GLY B 1 79 ? -17.25 10.312 -4.5 1 94.56 79 GLY B C 1
ATOM 2706 O O . GLY B 1 79 ? -16.422 11.227 -4.383 1 94.56 79 GLY B O 1
ATOM 2707 N N . PHE B 1 80 ? -17.828 9.734 -3.443 1 97.56 80 PHE B N 1
ATOM 2708 C CA . PHE B 1 80 ? -17.359 9.992 -2.086 1 97.56 80 PHE B CA 1
ATOM 2709 C C . PHE B 1 80 ? -15.977 9.375 -1.863 1 97.56 80 PHE B C 1
ATOM 2711 O O . PHE B 1 80 ? -15.797 8.172 -2.035 1 97.56 80 PHE B O 1
ATOM 2718 N N . SER B 1 81 ? -14.953 10.211 -1.514 1 97.81 81 SER B N 1
ATOM 2719 C CA . SER B 1 81 ? -13.57 9.766 -1.487 1 97.81 81 SER B CA 1
ATOM 2720 C C . SER B 1 81 ? -12.852 10.25 -0.229 1 97.81 81 SER B C 1
ATOM 2722 O O . SER B 1 81 ? -13.258 11.242 0.375 1 97.81 81 SER B O 1
ATOM 2724 N N . VAL B 1 82 ? -11.914 9.5 0.191 1 98.75 82 VAL B N 1
ATOM 2725 C CA . VAL B 1 82 ? -10.914 9.906 1.172 1 98.75 82 VAL B CA 1
ATOM 2726 C C . VAL B 1 82 ? -9.539 9.984 0.505 1 98.75 82 VAL B C 1
ATOM 2728 O O . VAL B 1 82 ? -9.125 9.062 -0.192 1 98.75 82 VAL B O 1
ATOM 2731 N N . LEU B 1 83 ? -8.852 11.125 0.727 1 98.88 83 LEU B N 1
ATOM 2732 C CA . LEU B 1 83 ? -7.594 11.375 0.035 1 98.88 83 LEU B CA 1
ATOM 2733 C C . LEU B 1 83 ? -6.512 11.82 1.015 1 98.88 83 LEU B C 1
ATOM 2735 O O . LEU B 1 83 ? -6.742 12.703 1.838 1 98.88 83 LEU B O 1
ATOM 2739 N N . LEU B 1 84 ? -5.371 11.148 1.033 1 98.94 84 LEU B N 1
ATOM 2740 C CA . LEU B 1 84 ? -4.133 11.594 1.663 1 98.94 84 LEU B CA 1
ATOM 2741 C C . LEU B 1 84 ? -3.074 11.906 0.614 1 98.94 84 LEU B C 1
ATOM 2743 O O . LEU B 1 84 ? -2.838 11.109 -0.295 1 98.94 84 LEU B O 1
ATOM 2747 N N . VAL B 1 85 ? -2.473 13.039 0.69 1 98.94 85 VAL B N 1
ATOM 2748 C CA . VAL B 1 85 ? -1.369 13.406 -0.193 1 98.94 85 VAL B CA 1
ATOM 2749 C C . VAL B 1 85 ? -0.186 13.898 0.636 1 98.94 85 VAL B C 1
ATOM 2751 O O . VAL B 1 85 ? -0.368 14.609 1.629 1 98.94 85 VAL B O 1
ATOM 2754 N N . HIS B 1 86 ? 0.994 13.562 0.296 1 98.94 86 HIS B N 1
ATOM 2755 C CA . HIS B 1 86 ? 2.227 14.008 0.933 1 98.94 86 HIS B CA 1
ATOM 2756 C C . HIS B 1 86 ? 3.287 14.359 -0.106 1 98.94 86 HIS B C 1
ATOM 2758 O O . HIS B 1 86 ? 3.592 13.555 -0.986 1 98.94 86 HIS B O 1
ATOM 2764 N N . SER B 1 87 ? 3.777 15.523 -0.1 1 98.75 87 SER B N 1
ATOM 2765 C CA . SER B 1 87 ? 4.902 15.984 -0.906 1 98.75 87 SER B CA 1
ATOM 2766 C C . SER B 1 87 ? 6.137 16.234 -0.043 1 98.75 87 SER B C 1
ATOM 2768 O O . SER B 1 87 ? 6.109 17.062 0.861 1 98.75 87 SER B O 1
ATOM 2770 N N . ARG B 1 88 ? 7.195 15.586 -0.371 1 97.88 88 ARG B N 1
ATOM 2771 C CA . ARG B 1 88 ? 8.297 15.414 0.567 1 97.88 88 ARG B CA 1
ATOM 2772 C C . ARG B 1 88 ? 9.398 16.438 0.307 1 97.88 88 ARG B C 1
ATOM 2774 O O . ARG B 1 88 ? 9.766 16.688 -0.844 1 97.88 88 ARG B O 1
ATOM 2781 N N . ALA B 1 89 ? 9.883 17.078 1.307 1 96 89 ALA B N 1
ATOM 2782 C CA . ALA B 1 89 ? 11.188 17.719 1.429 1 96 89 ALA B CA 1
ATOM 2783 C C . ALA B 1 89 ? 12 17.094 2.561 1 96 89 ALA B C 1
ATOM 2785 O O . ALA B 1 89 ? 11.797 17.438 3.73 1 96 89 ALA B O 1
ATOM 2786 N N . ALA B 1 90 ? 12.93 16.297 2.178 1 89.38 90 ALA B N 1
ATOM 2787 C CA . ALA B 1 90 ? 13.562 15.375 3.113 1 89.38 90 ALA B CA 1
ATOM 2788 C C . ALA B 1 90 ? 14.508 16.109 4.059 1 89.38 90 ALA B C 1
ATOM 2790 O O . ALA B 1 90 ? 15.32 16.922 3.621 1 89.38 90 ALA B O 1
ATOM 2791 N N . SER B 1 91 ? 14.312 15.781 5.328 1 84.75 91 SER B N 1
ATOM 2792 C CA . SER B 1 91 ? 15.273 16.219 6.328 1 84.75 91 SER B CA 1
ATOM 2793 C C . SER B 1 91 ? 16.016 15.047 6.953 1 84.75 91 SER B C 1
ATOM 2795 O O . SER B 1 91 ? 17.188 15.164 7.32 1 84.75 91 SER B O 1
ATOM 2797 N N . GLN B 1 92 ? 15.273 13.93 7.102 1 84.88 92 GLN B N 1
ATOM 2798 C CA . GLN B 1 92 ? 15.844 12.695 7.629 1 84.88 92 GLN B CA 1
ATOM 2799 C C . GLN B 1 92 ? 15.555 11.523 6.703 1 84.88 92 GLN B C 1
ATOM 2801 O O . GLN B 1 92 ? 14.531 11.492 6.023 1 84.88 92 GLN B O 1
ATOM 2806 N N . GLY B 1 93 ? 16.484 10.492 6.734 1 86.62 93 GLY B N 1
ATOM 2807 C CA . GLY B 1 93 ? 16.312 9.297 5.934 1 86.62 93 GLY B CA 1
ATOM 2808 C C . GLY B 1 93 ? 16.75 9.469 4.492 1 86.62 93 GLY B C 1
ATOM 2809 O O . GLY B 1 93 ? 16.781 10.586 3.975 1 86.62 93 GLY B O 1
ATOM 2810 N N . SER B 1 94 ? 17.031 8.383 3.861 1 89.62 94 SER B N 1
ATOM 2811 C CA . SER B 1 94 ? 17.469 8.414 2.467 1 89.62 94 SER B CA 1
ATOM 2812 C C . SER B 1 94 ? 16.328 8.836 1.544 1 89.62 94 SER B C 1
ATOM 2814 O O . SER B 1 94 ? 15.156 8.781 1.932 1 89.62 94 SER B O 1
ATOM 2816 N N . LYS B 1 95 ? 16.797 9.328 0.411 1 92 95 LYS B N 1
ATOM 2817 C CA . LYS B 1 95 ? 15.805 9.656 -0.616 1 92 95 LYS B CA 1
ATOM 2818 C C . LYS B 1 95 ? 15.469 8.43 -1.464 1 92 95 LYS B C 1
ATOM 2820 O O . LYS B 1 95 ? 16.328 7.93 -2.203 1 92 95 LYS B O 1
ATOM 2825 N N . GLY B 1 96 ? 14.289 7.742 -1.155 1 92.25 96 GLY B N 1
ATOM 2826 C CA . GLY B 1 96 ? 13.844 6.543 -1.85 1 92.25 96 GLY B CA 1
ATOM 2827 C C . GLY B 1 96 ? 12.375 6.238 -1.624 1 92.25 96 GLY B C 1
ATOM 2828 O O . GLY B 1 96 ? 11.695 6.941 -0.874 1 92.25 96 GLY B O 1
ATOM 2829 N N . ILE B 1 97 ? 11.984 5.223 -2.281 1 94.94 97 ILE B N 1
ATOM 2830 C CA . ILE B 1 97 ? 10.562 4.906 -2.332 1 94.94 97 ILE B CA 1
ATOM 2831 C C . ILE B 1 97 ? 10.07 4.516 -0.94 1 94.94 97 ILE B C 1
ATOM 2833 O O . ILE B 1 97 ? 8.914 4.781 -0.586 1 94.94 97 ILE B O 1
ATOM 2837 N N . LEU B 1 98 ? 10.906 3.947 -0.095 1 94.81 98 LEU B N 1
ATOM 2838 C CA . LEU B 1 98 ? 10.469 3.434 1.197 1 94.81 98 LEU B CA 1
ATOM 2839 C C . LEU B 1 98 ? 10.227 4.574 2.182 1 94.81 98 LEU B C 1
ATOM 2841 O O . LEU B 1 98 ? 9.492 4.41 3.156 1 94.81 98 LEU B O 1
ATOM 2845 N N . ASN B 1 99 ? 10.93 5.707 1.909 1 96.5 99 ASN B N 1
ATOM 2846 C CA . ASN B 1 99 ? 10.711 6.855 2.781 1 96.5 99 ASN B CA 1
ATOM 2847 C C . ASN B 1 99 ? 9.695 7.824 2.184 1 96.5 99 ASN B C 1
ATOM 2849 O O . ASN B 1 99 ? 9.453 8.898 2.742 1 96.5 99 ASN B O 1
ATOM 2853 N N . THR B 1 100 ? 9.156 7.449 1.013 1 97.38 100 THR B N 1
ATOM 2854 C CA . THR B 1 100 ? 8.102 8.258 0.418 1 97.38 100 THR B CA 1
ATOM 2855 C C . THR B 1 100 ? 6.754 7.945 1.065 1 97.38 100 THR B C 1
ATOM 2857 O O . THR B 1 100 ? 6.434 6.777 1.31 1 97.38 100 THR B O 1
ATOM 2860 N N . GLN B 1 101 ? 6.023 8.953 1.34 1 97.94 101 GLN B N 1
ATOM 2861 C CA . GLN B 1 101 ? 4.777 8.852 2.094 1 97.94 101 GLN B CA 1
ATOM 2862 C C . GLN B 1 101 ? 3.57 9.094 1.195 1 97.94 101 GLN B C 1
ATOM 2864 O O . GLN B 1 101 ? 3.689 9.727 0.144 1 97.94 101 GLN B O 1
ATOM 2869 N N . PRO B 1 102 ? 2.34 8.664 1.644 1 98.56 102 PRO B N 1
ATOM 2870 C CA . PRO B 1 102 ? 2.016 8.008 2.912 1 98.56 102 PRO B CA 1
ATOM 2871 C C . PRO B 1 102 ? 2.547 6.578 2.988 1 98.56 102 PRO B C 1
ATOM 2873 O O . PRO B 1 102 ? 2.65 5.895 1.965 1 98.56 102 PRO B O 1
ATOM 2876 N N . PHE B 1 103 ? 2.842 6.172 4.273 1 97.88 103 PHE B N 1
ATOM 2877 C CA . PHE B 1 103 ? 3.258 4.801 4.531 1 97.88 103 PHE B CA 1
ATOM 2878 C C . PHE B 1 103 ? 2.049 3.875 4.625 1 97.88 103 PHE B C 1
ATOM 2880 O O . PHE B 1 103 ? 0.951 4.316 4.969 1 97.88 103 PHE B O 1
ATOM 2887 N N . SER B 1 104 ? 2.232 2.66 4.254 1 96.62 104 SER B N 1
ATOM 2888 C CA . SER B 1 104 ? 1.194 1.646 4.414 1 96.62 104 SER B CA 1
ATOM 2889 C C . SER B 1 104 ? 1.641 0.545 5.371 1 96.62 104 SER B C 1
ATOM 2891 O O . SER B 1 104 ? 2.727 -0.016 5.215 1 96.62 104 SER B O 1
ATOM 2893 N N . LEU B 1 105 ? 0.855 0.244 6.34 1 93.81 105 LEU B N 1
ATOM 2894 C CA . LEU B 1 105 ? 1.082 -0.831 7.301 1 93.81 105 LEU B CA 1
ATOM 2895 C C . LEU B 1 105 ? -0.196 -1.629 7.535 1 93.81 105 LEU B C 1
ATOM 2897 O O . LEU B 1 105 ? -1.294 -1.154 7.234 1 93.81 105 LEU B O 1
ATOM 2901 N N . SER B 1 106 ? 0.024 -2.82 7.949 1 91.38 106 SER B N 1
ATOM 2902 C CA . SER B 1 106 ? -1.117 -3.672 8.266 1 91.38 106 SER B CA 1
ATOM 2903 C C . SER B 1 106 ? -0.929 -4.367 9.609 1 91.38 106 SER B C 1
ATOM 2905 O O . SER B 1 106 ? 0.194 -4.711 9.984 1 91.38 106 SER B O 1
ATOM 2907 N N . SER B 1 107 ? -1.961 -4.484 10.328 1 88.19 107 SER B N 1
ATOM 2908 C CA . SER B 1 107 ? -2.039 -5.234 11.578 1 88.19 107 SER B CA 1
ATOM 2909 C C . SER B 1 107 ? -3.154 -6.273 11.531 1 88.19 107 SER B C 1
ATOM 2911 O O . SER B 1 107 ? -3.756 -6.5 10.477 1 88.19 107 SER B O 1
ATOM 2913 N N . THR B 1 108 ? -3.279 -6.887 12.805 1 85.69 108 THR B N 1
ATOM 2914 C CA . THR B 1 108 ? -4.379 -7.84 12.906 1 85.69 108 THR B CA 1
ATOM 2915 C C . THR B 1 108 ? -5.723 -7.117 12.914 1 85.69 108 THR B C 1
ATOM 2917 O O . THR B 1 108 ? -5.953 -6.23 13.734 1 85.69 108 THR B O 1
ATOM 2920 N N . GLY B 1 109 ? -6.363 -7.012 11.742 1 86.25 109 GLY B N 1
ATOM 2921 C CA . GLY B 1 109 ? -7.738 -6.539 11.727 1 86.25 109 GLY B CA 1
ATOM 2922 C C . GLY B 1 109 ? -7.926 -5.273 10.914 1 86.25 109 GLY B C 1
ATOM 2923 O O . GLY B 1 109 ? -9.062 -4.875 10.625 1 86.25 109 GLY B O 1
ATOM 2924 N N . PHE B 1 110 ? -6.797 -4.547 10.773 1 93.38 110 PHE B N 1
ATOM 2925 C CA . PHE B 1 110 ? -6.961 -3.342 9.969 1 93.38 110 PHE B CA 1
ATOM 2926 C C . PHE B 1 110 ? -5.688 -3.029 9.195 1 93.38 110 PHE B C 1
ATOM 2928 O O . PHE B 1 110 ? -4.621 -3.568 9.5 1 93.38 110 PHE B O 1
ATOM 2935 N N . SER B 1 111 ? -5.781 -2.262 8.219 1 95.19 111 SER B N 1
ATOM 2936 C CA . SER B 1 111 ? -4.676 -1.608 7.523 1 95.19 111 SER B CA 1
ATOM 2937 C C . SER B 1 111 ? -4.688 -0.102 7.762 1 95.19 111 SER B C 1
ATOM 2939 O O . SER B 1 111 ? -5.734 0.477 8.055 1 95.19 111 SER B O 1
ATOM 2941 N N . CYS B 1 112 ? -3.52 0.49 7.684 1 97.25 112 CYS B N 1
ATOM 2942 C CA . CYS B 1 112 ? -3.471 1.933 7.895 1 97.25 112 CYS B CA 1
ATOM 2943 C C . CYS B 1 112 ? -2.484 2.592 6.941 1 97.25 112 CYS B C 1
ATOM 2945 O O . CYS B 1 112 ? -1.54 1.952 6.477 1 97.25 112 CYS B O 1
ATOM 2947 N N . TRP B 1 113 ? -2.734 3.756 6.586 1 98.5 113 TRP B N 1
ATOM 2948 C CA . TRP B 1 113 ? -1.902 4.664 5.805 1 98.5 113 TRP B CA 1
ATOM 2949 C C . TRP B 1 113 ? -1.657 5.965 6.559 1 98.5 113 TRP B C 1
ATOM 2951 O O . TRP B 1 113 ? -2.6 6.598 7.047 1 98.5 113 TRP B O 1
ATOM 2961 N N . ILE B 1 114 ? -0.371 6.355 6.688 1 98.69 114 ILE B N 1
ATOM 2962 C CA . ILE B 1 114 ? -0.024 7.453 7.582 1 98.69 114 ILE B CA 1
ATOM 2963 C C . ILE B 1 114 ? 0.999 8.367 6.906 1 98.69 114 ILE B C 1
ATOM 2965 O O . ILE B 1 114 ? 1.933 7.887 6.258 1 98.69 114 ILE B O 1
ATOM 2969 N N . TYR B 1 115 ? 0.754 9.641 6.984 1 98.81 115 TYR B N 1
ATOM 2970 C CA . TYR B 1 115 ? 1.826 10.578 6.68 1 98.81 115 TYR B CA 1
ATOM 2971 C C . TYR B 1 115 ? 2.174 11.422 7.898 1 98.81 115 TYR B C 1
ATOM 2973 O O . TYR B 1 115 ? 1.37 11.547 8.828 1 98.81 115 TYR B O 1
ATOM 2981 N N . HIS B 1 116 ? 3.312 11.945 7.91 1 98.69 116 HIS B N 1
ATOM 2982 C CA . HIS B 1 116 ? 3.828 12.82 8.953 1 98.69 116 HIS B CA 1
ATOM 2983 C C . HIS B 1 116 ? 4.602 13.992 8.352 1 98.69 116 HIS B C 1
ATOM 2985 O O . HIS B 1 116 ? 5.41 13.812 7.441 1 98.69 116 HIS B O 1
ATOM 2991 N N . ASN B 1 117 ? 4.273 15.117 8.719 1 97.94 117 ASN B N 1
ATOM 2992 C CA . ASN B 1 117 ? 5.02 16.328 8.414 1 97.94 117 ASN B CA 1
ATOM 2993 C C . ASN B 1 117 ? 5.609 16.953 9.672 1 97.94 117 ASN B C 1
ATOM 2995 O O . ASN B 1 117 ? 4.875 17.438 10.531 1 97.94 117 ASN B O 1
ATOM 2999 N N . GLY B 1 118 ? 6.848 16.875 9.812 1 97.25 118 GLY B N 1
ATOM 3000 C CA . GLY B 1 118 ? 7.555 17.328 11 1 97.25 118 GLY B CA 1
ATOM 3001 C C . GLY B 1 118 ? 8.883 16.641 11.203 1 97.25 118 GLY B C 1
ATOM 3002 O O . GLY B 1 118 ? 9.375 15.945 10.305 1 97.25 118 GLY B O 1
ATOM 3003 N N . ASP B 1 119 ? 9.469 16.906 12.336 1 97.38 119 ASP B N 1
ATOM 3004 C CA . ASP B 1 119 ? 10.75 16.328 12.727 1 97.38 119 ASP B CA 1
ATOM 3005 C C . ASP B 1 119 ? 10.672 15.703 14.117 1 97.38 119 ASP B C 1
ATOM 3007 O O . ASP B 1 119 ? 10.25 16.359 15.07 1 97.3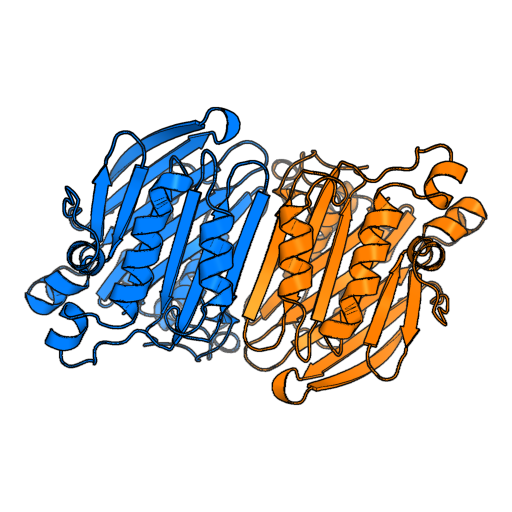8 119 ASP B O 1
ATOM 3011 N N . LEU B 1 120 ? 11.008 14.422 14.172 1 98.12 120 LEU B N 1
ATOM 3012 C CA . LEU B 1 120 ? 10.953 13.688 15.43 1 98.12 120 LEU B CA 1
ATOM 3013 C C . LEU B 1 120 ? 12.344 13.211 15.836 1 98.12 120 LEU B C 1
ATOM 3015 O O . LEU B 1 120 ? 13.219 13.023 14.984 1 98.12 120 LEU B O 1
ATOM 3019 N N . ASN B 1 121 ? 12.57 13.086 17.109 1 98.06 121 ASN B N 1
ATOM 3020 C CA . ASN B 1 121 ? 13.734 12.367 17.625 1 98.06 121 ASN B CA 1
ATOM 3021 C C . ASN B 1 121 ? 13.664 10.875 17.297 1 98.06 121 ASN B C 1
ATOM 3023 O O . ASN B 1 121 ? 13.125 10.094 18.062 1 98.06 121 ASN B O 1
ATOM 3027 N N . LYS B 1 122 ? 14.281 10.469 16.219 1 97.19 122 LYS B N 1
ATOM 3028 C CA . LYS B 1 122 ? 14.18 9.117 15.672 1 97.19 122 LYS B CA 1
ATOM 3029 C C . LYS B 1 122 ? 14.742 8.086 16.656 1 97.19 122 LYS B C 1
ATOM 3031 O O . LYS B 1 122 ? 14.125 7.047 16.891 1 97.19 122 LYS B O 1
ATOM 3036 N N . ALA B 1 123 ? 15.938 8.406 17.188 1 96.62 123 ALA B N 1
ATOM 3037 C CA . ALA B 1 123 ? 16.578 7.477 18.109 1 96.62 123 ALA B CA 1
ATOM 3038 C C . ALA B 1 123 ? 15.703 7.191 19.328 1 96.62 123 ALA B C 1
ATOM 3040 O O . ALA B 1 123 ? 15.578 6.043 19.75 1 96.62 123 ALA B O 1
ATOM 3041 N N . GLY B 1 124 ? 15.117 8.219 19.859 1 97.19 124 GLY B N 1
ATOM 3042 C CA . GLY B 1 124 ? 14.211 8.062 20.984 1 97.19 124 GLY B CA 1
ATOM 3043 C C . GLY B 1 124 ? 13 7.211 20.656 1 97.19 124 GLY B C 1
ATOM 3044 O O . GLY B 1 124 ? 12.586 6.379 21.469 1 97.19 124 GLY B O 1
ATOM 3045 N N . LEU B 1 125 ? 12.406 7.387 19.516 1 96.38 125 LEU B N 1
ATOM 3046 C CA . LEU B 1 125 ? 11.227 6.637 19.109 1 96.38 125 LEU B CA 1
ATOM 3047 C C . LEU B 1 125 ? 11.57 5.168 18.891 1 96.38 125 LEU B C 1
ATOM 3049 O O . LEU B 1 125 ? 10.758 4.289 19.172 1 96.38 125 LEU B O 1
ATOM 3053 N N . VAL B 1 126 ? 12.75 4.934 18.281 1 96.25 126 VAL B N 1
ATOM 3054 C CA . VAL B 1 126 ? 13.219 3.568 18.062 1 96.25 126 VAL B CA 1
ATOM 3055 C C . VAL B 1 126 ? 13.312 2.84 19.406 1 96.25 126 VAL B C 1
ATOM 3057 O O . VAL B 1 126 ? 12.859 1.702 19.531 1 96.25 126 VAL B O 1
ATOM 3060 N N . GLU B 1 127 ? 13.898 3.521 20.375 1 95.81 127 GLU B N 1
ATOM 3061 C CA . GLU B 1 127 ? 14.023 2.959 21.703 1 95.81 127 GLU B CA 1
ATOM 3062 C C . GLU B 1 127 ? 12.664 2.705 22.344 1 95.81 127 GLU B C 1
ATOM 3064 O O . GLU B 1 127 ? 12.414 1.628 22.891 1 95.81 127 GLU B O 1
ATOM 3069 N N . ARG B 1 128 ? 11.781 3.674 22.234 1 94.38 128 ARG B N 1
ATOM 3070 C CA . ARG B 1 128 ? 10.438 3.568 22.797 1 94.38 128 ARG B CA 1
ATOM 3071 C C . ARG B 1 128 ? 9.68 2.396 22.172 1 94.38 128 ARG B C 1
ATOM 3073 O O . ARG B 1 128 ? 8.93 1.705 22.859 1 94.38 128 ARG B O 1
ATOM 3080 N N . ALA B 1 129 ? 9.883 2.174 20.859 1 92.12 129 ALA B N 1
ATOM 3081 C CA . ALA B 1 129 ? 9.141 1.16 20.125 1 92.12 129 ALA B CA 1
ATOM 3082 C C . ALA B 1 129 ? 9.789 -0.214 20.266 1 92.12 129 ALA B C 1
ATOM 3084 O O . ALA B 1 129 ? 9.211 -1.226 19.859 1 92.12 129 ALA B O 1
ATOM 3085 N N . GLY B 1 130 ? 11.008 -0.296 20.797 1 92.75 130 GLY B N 1
ATOM 3086 C CA . GLY B 1 130 ? 11.719 -1.561 20.922 1 92.75 130 GLY B CA 1
ATOM 3087 C C . GLY B 1 130 ? 12.156 -2.127 19.578 1 92.75 130 GLY B C 1
ATOM 3088 O O . GLY B 1 130 ? 12.109 -3.342 19.375 1 92.75 130 GLY B O 1
ATOM 3089 N N . LEU B 1 131 ? 12.453 -1.284 18.688 1 91.81 131 LEU B N 1
ATOM 3090 C CA . LEU B 1 131 ? 12.852 -1.707 17.344 1 91.81 131 LEU B CA 1
ATOM 3091 C C . LEU B 1 131 ? 14.367 -1.843 17.25 1 91.81 131 LEU B C 1
ATOM 3093 O O . LEU B 1 131 ? 15.102 -1.282 18.062 1 91.81 131 LEU B O 1
ATOM 3097 N N . ASP B 1 132 ? 14.789 -2.566 16.297 1 88.19 132 ASP B N 1
ATOM 3098 C CA . ASP B 1 132 ? 16.219 -2.727 16.016 1 88.19 132 ASP B CA 1
ATOM 3099 C C . ASP B 1 132 ? 16.766 -1.542 15.227 1 88.19 132 ASP B C 1
ATOM 3101 O O . ASP B 1 132 ? 16.453 -1.391 14.039 1 88.19 132 ASP B O 1
ATOM 3105 N N . GLU B 1 133 ? 17.641 -0.829 15.781 1 89.5 133 GLU B N 1
ATOM 3106 C CA . GLU B 1 133 ? 18.172 0.396 15.188 1 89.5 133 GLU B CA 1
ATOM 3107 C C . GLU B 1 133 ? 18.969 0.096 13.93 1 89.5 133 GLU B C 1
ATOM 3109 O O . GLU B 1 133 ? 18.984 0.898 12.992 1 89.5 133 GLU B O 1
ATOM 3114 N N . SER B 1 134 ? 19.625 -0.997 13.898 1 89.06 134 SER B N 1
ATOM 3115 C CA . SER B 1 134 ? 20.531 -1.317 12.797 1 89.06 134 SER B CA 1
ATOM 3116 C C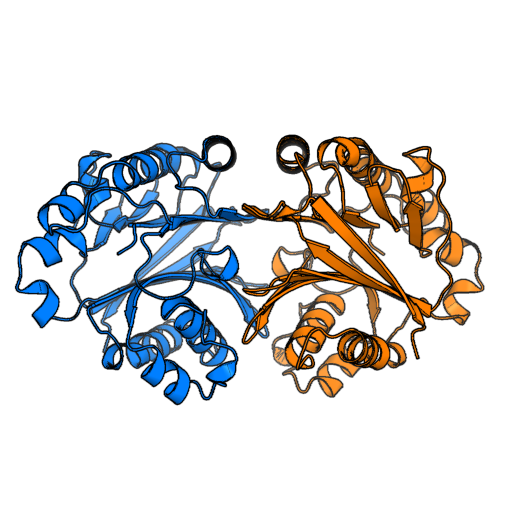 . SER B 1 134 ? 19.781 -1.42 11.477 1 89.06 134 SER B C 1
ATOM 3118 O O . SER B 1 134 ? 20.312 -1.083 10.422 1 89.06 134 SER B O 1
ATOM 3120 N N . SER B 1 135 ? 18.531 -1.768 11.547 1 88.19 135 SER B N 1
ATOM 3121 C CA . SER B 1 135 ? 17.734 -1.967 10.344 1 88.19 135 SER B CA 1
ATOM 3122 C C . SER B 1 135 ? 17.047 -0.677 9.922 1 88.19 135 SER B C 1
ATOM 3124 O O . SER B 1 135 ? 16.406 -0.626 8.875 1 88.19 135 SER B O 1
ATOM 3126 N N . LEU B 1 136 ? 17.234 0.393 10.75 1 93.12 136 LEU B N 1
ATOM 3127 C CA . LEU B 1 136 ? 16.453 1.606 10.516 1 93.12 136 LEU B CA 1
ATOM 3128 C C . LEU B 1 136 ? 17.375 2.789 10.219 1 93.12 136 LEU B C 1
ATOM 3130 O O . LEU B 1 136 ? 16.938 3.941 10.266 1 93.12 136 LEU B O 1
ATOM 3134 N N . LYS B 1 137 ? 18.625 2.516 9.883 1 93.44 137 LYS B N 1
ATOM 3135 C CA . LYS B 1 137 ? 19.609 3.568 9.648 1 93.44 137 LYS B CA 1
ATOM 3136 C C . LYS B 1 137 ? 19.156 4.496 8.523 1 93.44 137 LYS B C 1
ATOM 3138 O O . LYS B 1 137 ? 19.281 5.719 8.641 1 93.44 137 LYS B O 1
ATOM 3143 N N . LYS B 1 138 ? 18.594 3.979 7.484 1 95.06 138 LYS B N 1
ATOM 3144 C CA . LYS B 1 138 ? 18.234 4.762 6.305 1 95.06 138 LYS B CA 1
ATOM 3145 C C . LYS B 1 138 ? 16.766 5.176 6.348 1 95.06 138 LYS B C 1
ATOM 3147 O O . LYS B 1 138 ? 16.297 5.91 5.473 1 95.06 138 LYS B O 1
ATOM 3152 N N . ALA B 1 139 ? 16.062 4.707 7.375 1 95.44 139 ALA B N 1
ATOM 3153 C CA . ALA B 1 139 ? 14.656 5.055 7.535 1 95.44 139 ALA B CA 1
ATOM 3154 C C . ALA B 1 139 ? 14.492 6.477 8.062 1 95.44 139 ALA B C 1
ATOM 3156 O O . ALA B 1 139 ? 15.352 6.973 8.797 1 95.44 139 ALA B O 1
ATOM 3157 N N . SER B 1 140 ? 13.477 7.125 7.656 1 96.44 140 SER B N 1
ATOM 3158 C CA . SER B 1 140 ? 13.141 8.438 8.203 1 96.44 140 SER B CA 1
ATOM 3159 C C . SER B 1 140 ? 12.523 8.312 9.594 1 96.44 140 SER B C 1
ATOM 3161 O O . SER B 1 140 ? 12.094 7.227 9.992 1 96.44 140 SER B O 1
ATOM 3163 N N . ASP B 1 141 ? 12.531 9.398 10.344 1 97.06 141 ASP B N 1
ATOM 3164 C CA . ASP B 1 141 ? 11.82 9.453 11.617 1 97.06 141 ASP B CA 1
ATOM 3165 C C . ASP B 1 141 ? 10.336 9.148 11.43 1 97.06 141 ASP B C 1
ATOM 3167 O O . ASP B 1 141 ? 9.727 8.453 12.25 1 97.06 141 ASP B O 1
ATOM 3171 N N . SER B 1 142 ? 9.75 9.625 10.344 1 97.56 142 SER B N 1
ATOM 3172 C CA . SER B 1 142 ? 8.344 9.406 10.023 1 97.56 142 SER B CA 1
ATOM 3173 C C . SER B 1 142 ? 8.047 7.926 9.797 1 97.56 142 SER B C 1
ATOM 3175 O O . SER B 1 142 ? 6.98 7.434 10.18 1 97.56 142 SER B O 1
ATOM 3177 N N . TYR B 1 143 ? 8.977 7.242 9.133 1 96.69 143 TYR B N 1
ATOM 3178 C CA . TYR B 1 143 ? 8.812 5.805 8.945 1 96.69 143 TYR B CA 1
ATOM 3179 C C . TYR B 1 143 ? 8.773 5.078 10.281 1 96.69 143 TYR B C 1
ATOM 3181 O O . TYR B 1 143 ? 7.926 4.215 10.5 1 96.69 143 TYR B O 1
ATOM 3189 N N . VAL B 1 144 ? 9.719 5.438 11.141 1 96.81 144 VAL B N 1
ATOM 3190 C CA . VAL B 1 144 ? 9.781 4.844 12.477 1 96.81 144 VAL B CA 1
ATOM 3191 C C . VAL B 1 144 ? 8.492 5.148 13.234 1 96.81 144 VAL B C 1
ATOM 3193 O O . VAL B 1 144 ? 7.953 4.281 13.93 1 96.81 144 VAL B O 1
ATOM 3196 N N . MET B 1 145 ? 7.996 6.309 13.078 1 97.62 145 MET B N 1
ATOM 3197 C CA . MET B 1 145 ? 6.738 6.684 13.719 1 97.62 145 MET B CA 1
ATOM 3198 C C . MET B 1 145 ? 5.598 5.785 13.25 1 97.62 145 MET B C 1
ATOM 3200 O O . MET B 1 145 ? 4.809 5.305 14.062 1 97.62 145 MET B O 1
ATOM 3204 N N . ALA B 1 146 ? 5.48 5.625 11.961 1 97 146 ALA B N 1
ATOM 3205 C CA . ALA B 1 146 ? 4.41 4.801 11.406 1 97 146 ALA B CA 1
ATOM 3206 C C . ALA B 1 146 ? 4.469 3.379 11.961 1 97 146 ALA B C 1
ATOM 3208 O O . ALA B 1 146 ? 3.436 2.795 12.297 1 97 146 ALA B O 1
ATOM 3209 N N . LEU B 1 147 ? 5.707 2.836 12.016 1 94.94 147 LEU B N 1
ATOM 3210 C CA . LEU B 1 147 ? 5.887 1.511 12.602 1 94.94 147 LEU B CA 1
ATOM 3211 C C . LEU B 1 147 ? 5.418 1.486 14.055 1 94.94 147 LEU B C 1
ATOM 3213 O O . LEU B 1 147 ? 4.715 0.562 14.469 1 94.94 147 LEU B O 1
ATOM 3217 N N . TYR B 1 148 ? 5.805 2.514 14.797 1 96.44 148 TYR B N 1
ATOM 3218 C CA . TYR B 1 148 ? 5.438 2.611 16.203 1 96.44 148 TYR B CA 1
ATOM 3219 C C . TYR B 1 148 ? 3.924 2.666 16.375 1 96.44 148 TYR B C 1
ATOM 3221 O O . TYR B 1 148 ? 3.354 1.924 17.172 1 96.44 148 TYR B O 1
ATOM 3229 N N . VAL B 1 149 ? 3.264 3.523 15.594 1 97.19 149 VAL B N 1
ATOM 3230 C CA . VAL B 1 149 ? 1.819 3.705 15.695 1 97.19 149 VAL B CA 1
ATOM 3231 C C . VAL B 1 149 ? 1.108 2.385 15.414 1 97.19 149 VAL B C 1
ATOM 3233 O O . VAL B 1 149 ? 0.261 1.947 16.203 1 97.19 149 VAL B O 1
ATOM 3236 N N . CYS B 1 150 ? 1.446 1.75 14.32 1 93.88 150 CYS B N 1
ATOM 3237 C CA . CYS B 1 150 ? 0.783 0.512 13.922 1 93.88 150 CYS B CA 1
ATOM 3238 C C . CYS B 1 150 ? 0.96 -0.565 14.984 1 93.88 150 CYS B C 1
ATOM 3240 O O . CYS B 1 150 ? 0.024 -1.31 15.281 1 93.88 150 CYS B O 1
ATOM 3242 N N . ARG B 1 151 ? 2.109 -0.618 15.594 1 90.94 151 ARG B N 1
ATOM 3243 C CA . ARG B 1 151 ? 2.416 -1.66 16.562 1 90.94 151 ARG B CA 1
ATOM 3244 C C . ARG B 1 151 ? 1.771 -1.356 17.922 1 90.94 151 ARG B C 1
ATOM 3246 O O . ARG B 1 151 ? 1.386 -2.271 18.641 1 90.94 151 ARG B O 1
ATOM 3253 N N . ALA B 1 152 ? 1.665 -0.104 18.234 1 95 152 ALA B N 1
ATOM 3254 C CA . ALA B 1 152 ? 1.197 0.309 19.547 1 95 152 ALA B CA 1
ATOM 3255 C C . ALA B 1 152 ? -0.326 0.274 19.625 1 95 152 ALA B C 1
ATOM 3257 O O . ALA B 1 152 ? -0.898 0.244 20.719 1 95 152 ALA B O 1
ATOM 3258 N N . LEU B 1 153 ? -0.998 0.276 18.484 1 95.25 153 LEU B N 1
ATOM 3259 C CA . LEU B 1 153 ? -2.453 0.36 18.484 1 95.25 153 LEU B CA 1
ATOM 3260 C C . LEU B 1 153 ? -3.078 -1 18.781 1 95.25 153 LEU B C 1
ATOM 3262 O O . LEU B 1 153 ? -2.793 -1.979 18.078 1 95.25 153 LEU B O 1
ATOM 3266 N N . HIS B 1 154 ? -4.004 -1.059 19.719 1 90.94 154 HIS B N 1
ATOM 3267 C CA . HIS B 1 154 ? -4.801 -2.244 20.016 1 90.94 154 HIS B CA 1
ATOM 3268 C C . HIS B 1 154 ? -6.191 -2.139 19.391 1 90.94 154 HIS B C 1
ATOM 3270 O O . HIS B 1 154 ? -6.895 -3.143 19.25 1 90.94 154 HIS B O 1
ATOM 3276 N N . SER B 1 155 ? -6.535 -0.94 19.156 1 93.38 155 SER B N 1
ATOM 3277 C CA . SER B 1 155 ? -7.781 -0.594 18.469 1 93.38 155 SER B CA 1
ATOM 3278 C C . SER B 1 155 ? -7.684 0.771 17.797 1 93.38 155 SER B C 1
ATOM 3280 O O . SER B 1 155 ? -6.691 1.484 17.969 1 93.38 155 SER B O 1
ATOM 3282 N N . VAL B 1 156 ? -8.656 1.102 17.094 1 96.88 156 VAL B N 1
ATOM 3283 C CA . VAL B 1 156 ? -8.672 2.396 16.422 1 96.88 156 VAL B CA 1
ATOM 3284 C C . VAL B 1 156 ? -9.797 3.26 17 1 96.88 156 VAL B C 1
ATOM 3286 O O . VAL B 1 156 ? -10.469 3.986 16.266 1 96.88 156 VAL B O 1
ATOM 3289 N N . SER B 1 157 ? -10.031 3.068 18.266 1 96.94 157 SER B N 1
ATOM 3290 C CA . SER B 1 157 ? -10.977 3.943 18.953 1 96.94 157 SER B CA 1
ATOM 3291 C C . SER B 1 157 ? -10.383 5.336 19.156 1 96.94 157 SER B C 1
ATOM 3293 O O . SER B 1 157 ? -9.164 5.504 19.172 1 96.94 157 SER B O 1
ATOM 3295 N N . LYS B 1 158 ? -11.289 6.238 19.375 1 96.56 158 LYS B N 1
ATOM 3296 C CA . LYS B 1 158 ? -10.898 7.629 19.594 1 96.56 158 LYS B CA 1
ATOM 3297 C C . LYS B 1 158 ? -9.883 7.742 20.734 1 96.56 158 LYS B C 1
ATOM 3299 O O . LYS B 1 158 ? -8.844 8.391 20.578 1 96.56 158 LYS B O 1
ATOM 3304 N N . GLY B 1 159 ? -10.195 7.16 21.781 1 97.25 159 GLY B N 1
ATOM 3305 C CA . GLY B 1 159 ? -9.336 7.219 22.953 1 97.25 159 GLY B CA 1
ATOM 3306 C C . GLY B 1 159 ? -7.977 6.582 22.734 1 97.25 159 GLY B C 1
ATOM 3307 O O . GLY B 1 159 ? -6.953 7.125 23.156 1 97.25 159 GLY B O 1
ATOM 3308 N N . GLU B 1 160 ? -7.918 5.445 22.109 1 97.88 160 GLU B N 1
ATOM 3309 C CA . GLU B 1 160 ? -6.668 4.73 21.859 1 97.88 160 GLU B CA 1
ATOM 3310 C C . GLU B 1 160 ? -5.777 5.496 20.875 1 97.88 160 GLU B C 1
ATOM 3312 O O . GLU B 1 160 ? -4.566 5.59 21.078 1 97.88 160 GLU B O 1
ATOM 3317 N N . LEU B 1 161 ? -6.355 6.043 19.797 1 98.44 161 LEU B N 1
ATOM 3318 C CA . LEU B 1 161 ? -5.586 6.832 18.844 1 98.44 161 LEU B CA 1
ATOM 3319 C C . LEU B 1 161 ? -4.992 8.07 19.516 1 98.44 161 LEU B C 1
ATOM 3321 O O . LEU B 1 161 ? -3.816 8.383 19.297 1 98.44 161 LEU B O 1
ATOM 3325 N N . LEU B 1 162 ? -5.848 8.734 20.266 1 98.44 162 LEU B N 1
ATOM 3326 C CA . LEU B 1 162 ? -5.363 9.906 20.969 1 98.44 162 LEU B CA 1
ATOM 3327 C C . LEU B 1 162 ? -4.203 9.555 21.891 1 98.44 162 LEU B C 1
ATOM 3329 O O . LEU B 1 162 ? -3.205 10.273 21.953 1 98.44 162 LEU B O 1
ATOM 3333 N N . ARG B 1 163 ? -4.312 8.461 22.594 1 98.19 163 ARG B N 1
ATOM 3334 C CA . ARG B 1 163 ? -3.275 8.016 23.516 1 98.19 163 ARG B CA 1
ATOM 3335 C C . ARG B 1 163 ? -1.969 7.742 22.781 1 98.19 163 ARG B C 1
ATOM 3337 O O . ARG B 1 163 ? -0.913 8.242 23.172 1 98.19 163 ARG B O 1
ATOM 3344 N N . VAL B 1 164 ? -2.033 6.934 21.734 1 98.38 164 VAL B N 1
ATOM 3345 C CA . VAL B 1 164 ? -0.835 6.492 21.031 1 98.38 164 VAL B CA 1
ATOM 3346 C C . VAL B 1 164 ? -0.158 7.691 20.375 1 98.38 164 VAL B C 1
ATOM 3348 O O . VAL B 1 164 ? 1.054 7.879 20.5 1 98.38 164 VAL B O 1
ATOM 3351 N N . TYR B 1 165 ? -0.908 8.578 19.672 1 98.62 165 TYR B N 1
ATOM 3352 C CA . TYR B 1 165 ? -0.308 9.727 19 1 98.62 165 TYR B CA 1
ATOM 3353 C C . TYR B 1 165 ? 0.223 10.734 20 1 98.62 165 TYR B C 1
ATOM 3355 O O . TYR B 1 165 ? 1.269 11.352 19.781 1 98.62 165 TYR B O 1
ATOM 3363 N N . SER B 1 166 ? -0.474 10.898 21.125 1 98.44 166 SER B N 1
ATOM 3364 C CA . SER B 1 166 ? 0.014 11.805 22.172 1 98.44 166 SER B CA 1
ATOM 3365 C C . SER B 1 166 ? 1.315 11.289 22.781 1 98.44 166 SER B C 1
ATOM 3367 O O . SER B 1 166 ? 2.164 12.086 23.188 1 98.44 166 SER B O 1
ATOM 3369 N N . SER B 1 167 ? 1.461 10.047 22.812 1 98.12 167 SER B N 1
ATOM 3370 C CA . SER B 1 167 ? 2.652 9.445 23.406 1 98.12 167 SER B CA 1
ATOM 3371 C C . SER B 1 167 ? 3.896 9.758 22.578 1 98.12 167 SER B C 1
ATOM 3373 O O . SER B 1 167 ? 5.02 9.555 23.031 1 98.12 167 SER B O 1
ATOM 3375 N N . ILE B 1 168 ? 3.721 10.25 21.375 1 98.38 168 ILE B N 1
ATOM 3376 C CA . ILE B 1 168 ? 4.836 10.57 20.484 1 98.38 168 ILE B CA 1
ATOM 3377 C C . ILE B 1 168 ? 5.312 11.992 20.766 1 98.38 168 ILE B C 1
ATOM 3379 O O . ILE B 1 168 ? 6.422 12.367 20.375 1 98.38 168 ILE B O 1
ATOM 3383 N N . MET B 1 169 ? 4.57 12.859 21.438 1 98 169 MET B N 1
ATOM 3384 C CA . MET B 1 169 ? 4.793 14.289 21.609 1 98 169 MET B CA 1
ATOM 3385 C C . MET B 1 169 ? 6.145 14.555 22.25 1 98 169 MET B C 1
ATOM 3387 O O . MET B 1 169 ? 6.855 15.484 21.859 1 98 169 MET B O 1
ATOM 3391 N N . PRO B 1 170 ? 6.598 13.727 23.25 1 97.5 170 PRO B N 1
ATOM 3392 C CA . PRO B 1 170 ? 7.902 13.984 23.859 1 97.5 170 PRO B CA 1
ATOM 3393 C C . PRO B 1 170 ? 9.062 13.852 22.875 1 97.5 170 PRO B C 1
ATOM 3395 O O . PRO B 1 170 ? 10.164 14.328 23.141 1 97.5 170 PRO B O 1
ATOM 3398 N N . PHE B 1 171 ? 8.82 13.25 21.766 1 98.12 171 PHE B N 1
ATOM 3399 C CA . PHE B 1 171 ? 9.891 12.992 20.812 1 98.12 171 PHE B CA 1
ATOM 3400 C C . PHE B 1 171 ? 9.852 13.992 19.656 1 98.12 171 PHE B C 1
ATOM 3402 O O . PHE B 1 171 ? 10.617 13.883 18.703 1 98.12 171 PHE B O 1
ATOM 3409 N N . VAL B 1 172 ? 8.953 15.016 19.75 1 98.19 172 VAL B N 1
ATOM 3410 C CA . VAL B 1 172 ? 8.766 15.977 18.672 1 98.19 172 VAL B CA 1
ATOM 3411 C C . VAL B 1 172 ? 9.859 17.047 18.734 1 98.19 172 VAL B C 1
ATOM 3413 O O . VAL B 1 172 ? 10.031 17.703 19.75 1 98.19 172 VAL B O 1
ATOM 3416 N N . ASN B 1 173 ? 10.609 17.172 17.641 1 97.5 173 ASN B N 1
ATOM 3417 C CA . ASN B 1 173 ? 11.586 18.25 17.531 1 97.5 173 ASN B CA 1
ATOM 3418 C C . ASN B 1 173 ? 10.969 19.531 16.969 1 97.5 173 ASN B C 1
ATOM 3420 O O . ASN B 1 173 ? 11.328 20.625 17.391 1 97.5 173 ASN B O 1
ATOM 3424 N N . THR B 1 174 ? 10.062 19.344 16.016 1 97.06 174 THR B N 1
ATOM 3425 C CA . THR B 1 174 ? 9.383 20.5 15.43 1 97.06 174 THR B CA 1
ATOM 3426 C C . THR B 1 174 ? 7.871 20.312 15.461 1 97.06 174 THR B C 1
ATOM 3428 O O . THR B 1 174 ? 7.184 20.875 16.312 1 97.06 174 THR B O 1
ATOM 3431 N N . SER B 1 175 ? 7.359 19.312 14.695 1 97.75 175 SER B N 1
ATOM 3432 C CA . SER B 1 175 ? 5.91 19.172 14.594 1 97.75 175 SER B CA 1
ATOM 3433 C C . SER B 1 175 ? 5.5 17.719 14.438 1 97.75 175 SER B C 1
ATOM 3435 O O . SER B 1 175 ? 6.309 16.875 14.031 1 97.75 175 SER B O 1
ATOM 3437 N N . LEU B 1 176 ? 4.336 17.406 14.852 1 98.38 176 LEU B N 1
ATOM 3438 C CA . LEU B 1 176 ? 3.639 16.141 14.695 1 98.38 176 LEU B CA 1
ATOM 3439 C C . LEU B 1 176 ? 2.332 16.328 13.93 1 98.38 176 LEU B C 1
ATOM 3441 O O . LEU B 1 176 ? 1.258 16 14.445 1 98.38 176 LEU B O 1
ATOM 3445 N N . ASN B 1 177 ? 2.426 16.891 12.719 1 98.75 177 ASN B N 1
ATOM 3446 C CA . ASN B 1 177 ? 1.287 16.969 11.805 1 98.75 177 ASN B CA 1
ATOM 3447 C C . ASN B 1 177 ? 1.101 15.664 11.039 1 98.75 177 ASN B C 1
ATOM 3449 O O . ASN B 1 177 ? 1.961 15.273 10.242 1 98.75 177 ASN B O 1
ATOM 3453 N N . THR B 1 178 ? 0.038 14.992 11.328 1 98.88 178 THR B N 1
ATOM 3454 C CA . THR B 1 178 ? -0.153 13.68 10.719 1 98.88 178 THR B CA 1
ATOM 3455 C C . THR B 1 178 ? -1.538 13.57 10.086 1 98.88 178 THR B C 1
ATOM 3457 O O . THR B 1 178 ? -2.434 14.359 10.406 1 98.88 178 THR B O 1
ATOM 3460 N N . GLY B 1 179 ? -1.698 12.781 9.148 1 98.88 179 GLY B N 1
ATOM 3461 C CA . GLY B 1 179 ? -2.945 12.227 8.648 1 98.88 179 GLY B CA 1
ATOM 3462 C C . GLY B 1 179 ? -2.908 10.719 8.484 1 98.88 179 GLY B C 1
ATOM 3463 O O . GLY B 1 179 ? -1.907 10.164 8.031 1 98.88 179 GLY B O 1
ATOM 3464 N N . SER B 1 180 ? -3.938 10.094 8.93 1 98.81 180 SER B N 1
ATOM 3465 C CA . SER B 1 180 ? -3.998 8.633 8.898 1 98.81 180 SER B CA 1
ATOM 3466 C C . SER B 1 180 ? -5.359 8.148 8.414 1 98.81 180 SER B C 1
ATOM 3468 O O . SER B 1 180 ? -6.391 8.734 8.75 1 98.81 180 SER B O 1
ATOM 3470 N N . LEU B 1 181 ? -5.352 7.164 7.641 1 98.81 181 LEU B N 1
ATOM 3471 C CA . LEU B 1 181 ? -6.531 6.414 7.227 1 98.81 181 LEU B CA 1
ATOM 3472 C C . LEU B 1 181 ? -6.457 4.973 7.723 1 98.81 181 LEU B C 1
ATOM 3474 O O . LEU B 1 181 ? -5.441 4.297 7.531 1 98.81 181 LEU B O 1
ATOM 3478 N N . PHE B 1 182 ? -7.461 4.523 8.445 1 98.25 182 PHE B N 1
ATOM 3479 C CA . PHE B 1 182 ? -7.582 3.154 8.93 1 98.25 182 PHE B CA 1
ATOM 3480 C C . PHE B 1 182 ? -8.781 2.459 8.289 1 98.25 182 PHE B C 1
ATOM 3482 O O . PHE B 1 182 ? -9.883 3.002 8.273 1 98.25 182 PHE B O 1
ATOM 3489 N N . ILE B 1 183 ? -8.547 1.303 7.758 1 97.12 183 ILE B N 1
ATOM 3490 C CA . ILE B 1 183 ? -9.617 0.527 7.145 1 97.12 183 ILE B CA 1
ATOM 3491 C C . ILE B 1 183 ? -9.664 -0.871 7.758 1 97.12 183 ILE B C 1
ATOM 3493 O O . ILE B 1 183 ? -8.641 -1.556 7.828 1 97.12 183 ILE B O 1
ATOM 3497 N N . SER B 1 184 ? -10.727 -1.268 8.312 1 95.25 184 SER B N 1
ATOM 3498 C CA . SER B 1 184 ? -10.992 -2.635 8.75 1 95.25 184 SER B CA 1
ATOM 3499 C C . SER B 1 184 ? -12.016 -3.311 7.84 1 95.25 184 SER B C 1
ATOM 3501 O O . SER B 1 184 ? -12.406 -2.754 6.809 1 95.25 184 SER B O 1
ATOM 3503 N N . HIS B 1 185 ? -12.422 -4.512 8.18 1 93.06 185 HIS B N 1
ATOM 3504 C CA . HIS B 1 185 ? -13.484 -5.184 7.445 1 93.06 185 HIS B CA 1
ATOM 3505 C C . HIS B 1 185 ? -14.836 -4.527 7.703 1 93.06 185 HIS B C 1
ATOM 3507 O O . HIS B 1 185 ? -15.789 -4.738 6.949 1 93.06 185 HIS B O 1
ATOM 3513 N N . GLU B 1 186 ? -14.922 -3.623 8.742 1 92.75 186 GLU B N 1
ATOM 3514 C CA . GLU B 1 186 ? -16.234 -3.168 9.164 1 92.75 186 GLU B CA 1
ATOM 3515 C C . GLU B 1 186 ? -16.312 -1.646 9.227 1 92.75 186 GLU B C 1
ATOM 3517 O O . GLU B 1 186 ? -17.391 -1.065 9.234 1 92.75 186 GLU B O 1
ATOM 3522 N N . TRP B 1 187 ? -15.18 -1.052 9.344 1 95.5 187 TRP B N 1
ATOM 3523 C CA . TRP B 1 187 ? -15.227 0.39 9.555 1 95.5 187 TRP B CA 1
ATOM 3524 C C . TRP B 1 187 ? -14.07 1.083 8.852 1 95.5 187 TRP B C 1
ATOM 3526 O O . TRP B 1 187 ? -13.07 0.445 8.516 1 95.5 187 TRP B O 1
ATOM 3536 N N . VAL B 1 188 ? -14.203 2.367 8.555 1 97.94 188 VAL B N 1
ATOM 3537 C CA . VAL B 1 188 ? -13.18 3.277 8.047 1 97.94 188 VAL B CA 1
ATOM 3538 C C . VAL B 1 188 ? -13.039 4.473 8.992 1 97.94 188 VAL B C 1
ATOM 3540 O O . VAL B 1 188 ? -14.031 5.113 9.344 1 97.94 188 VAL B O 1
ATOM 3543 N N . ARG B 1 189 ? -11.797 4.758 9.438 1 98.75 189 ARG B N 1
ATOM 3544 C CA . ARG B 1 189 ? -11.539 5.863 10.359 1 98.75 189 ARG B CA 1
ATOM 3545 C C . ARG B 1 189 ? -10.406 6.75 9.844 1 98.75 189 ARG B C 1
ATOM 3547 O O . ARG B 1 189 ? -9.5 6.27 9.164 1 98.75 189 ARG B O 1
ATOM 3554 N N . GLY B 1 190 ? -10.562 7.98 10.055 1 98.81 190 GLY B N 1
ATOM 3555 C CA . GLY B 1 190 ? -9.492 8.945 9.859 1 98.81 190 GLY B CA 1
ATOM 3556 C C . GLY B 1 190 ? -9.016 9.57 11.156 1 98.81 190 GLY B C 1
ATOM 3557 O O . GLY B 1 190 ? -9.781 9.688 12.117 1 98.81 190 GLY B O 1
ATOM 3558 N N . PHE B 1 191 ? -7.781 9.93 11.234 1 98.94 191 PHE B N 1
ATOM 3559 C CA . PHE B 1 191 ? -7.227 10.617 12.391 1 98.94 191 PHE B CA 1
ATOM 3560 C C . PHE B 1 191 ? -6.16 11.617 11.969 1 98.94 191 PHE B C 1
ATOM 3562 O O . PHE B 1 191 ? -5.219 11.266 11.258 1 98.94 191 PHE B O 1
ATOM 3569 N N . ILE B 1 192 ? -6.312 12.844 12.352 1 98.88 192 ILE B N 1
ATOM 3570 C CA . ILE B 1 192 ? -5.414 13.938 11.992 1 98.88 192 ILE B CA 1
ATOM 3571 C C . ILE B 1 192 ? -4.879 14.594 13.266 1 98.88 192 ILE B C 1
ATOM 3573 O O . ILE B 1 192 ? -5.625 14.805 14.227 1 98.88 192 ILE B O 1
ATOM 3577 N N . THR B 1 193 ? -3.576 14.859 13.273 1 98.88 193 THR B N 1
ATOM 3578 C CA . THR B 1 193 ? -3.033 15.641 14.375 1 98.88 193 THR B CA 1
ATOM 3579 C C . THR B 1 193 ? -2.4 16.938 13.859 1 98.88 193 THR B C 1
ATOM 3581 O O . THR B 1 193 ? -1.807 16.953 12.781 1 98.88 193 THR B O 1
ATOM 3584 N N . ALA B 1 194 ? -2.568 17.984 14.578 1 98.69 194 ALA B N 1
ATOM 3585 C CA . ALA B 1 194 ? -1.902 19.266 14.391 1 98.69 194 ALA B CA 1
ATOM 3586 C C . ALA B 1 194 ? -1.165 19.688 15.656 1 98.69 194 ALA B C 1
ATOM 3588 O O . ALA B 1 194 ? -1.777 20.203 16.594 1 98.69 194 ALA B O 1
ATOM 3589 N N . TYR B 1 195 ? 0.13 19.438 15.602 1 98.56 195 TYR B N 1
ATOM 3590 C CA . TYR B 1 195 ? 0.927 19.781 16.766 1 98.56 195 TYR B CA 1
ATOM 3591 C C . TYR B 1 195 ? 2.322 20.25 16.359 1 98.56 195 TYR B C 1
ATOM 3593 O O . TYR B 1 195 ? 2.955 19.641 15.5 1 98.56 195 TYR B O 1
ATOM 3601 N N . SER B 1 196 ? 2.76 21.297 16.906 1 97.88 196 SER B N 1
ATOM 3602 C CA . SER B 1 196 ? 4.137 21.781 16.828 1 97.88 196 SER B CA 1
ATOM 3603 C C . SER B 1 196 ? 4.648 22.188 18.203 1 97.88 196 SER B C 1
ATOM 3605 O O . SER B 1 196 ? 3.875 22.656 19.047 1 97.88 196 SER B O 1
ATOM 3607 N N . ARG B 1 197 ? 5.898 22 18.391 1 97.38 197 ARG B N 1
ATOM 3608 C CA . ARG B 1 197 ? 6.465 22.5 19.641 1 97.38 197 ARG B CA 1
ATOM 3609 C C . ARG B 1 197 ? 6.219 24 19.797 1 97.38 197 ARG B C 1
ATOM 3611 O O . ARG B 1 197 ? 6.488 24.781 18.875 1 97.38 197 ARG B O 1
ATOM 3618 N N . PRO B 1 198 ? 5.812 24.359 20.984 1 96.12 198 PRO B N 1
ATOM 3619 C CA . PRO B 1 198 ? 5.496 25.781 21.172 1 96.12 198 PRO B CA 1
ATOM 3620 C C . PRO B 1 198 ? 6.684 26.703 20.875 1 96.12 198 PRO B C 1
ATOM 3622 O O . PRO B 1 198 ? 6.516 27.766 20.281 1 96.12 198 PRO B O 1
ATOM 3625 N N . GLU B 1 199 ? 7.863 26.281 21.234 1 96.56 199 GLU B N 1
ATOM 3626 C CA . GLU B 1 199 ? 9.055 27.094 21 1 96.56 199 GLU B CA 1
ATOM 3627 C C . GLU B 1 199 ? 9.305 27.281 19.516 1 96.56 199 GLU B C 1
ATOM 3629 O O . GLU B 1 199 ? 9.812 28.328 19.094 1 96.56 199 GLU B O 1
ATOM 3634 N N . TYR B 1 200 ? 8.945 26.219 18.781 1 94.81 200 TYR B N 1
ATOM 3635 C CA . TYR B 1 200 ? 9.125 26.266 17.328 1 94.81 200 TYR B CA 1
ATOM 3636 C C . TYR B 1 200 ? 8.211 27.297 16.703 1 94.81 200 TYR B C 1
ATOM 3638 O O . TYR B 1 200 ? 8.57 27.922 15.688 1 94.81 200 TYR B O 1
ATOM 3646 N N . LEU B 1 201 ? 7.074 27.594 17.297 1 95.56 201 LEU B N 1
ATOM 3647 C CA . LEU B 1 201 ? 6.035 28.469 16.75 1 95.56 201 LEU B CA 1
ATOM 3648 C C . LEU B 1 201 ? 6.293 29.922 17.109 1 95.56 201 LEU B C 1
ATOM 3650 O O . LEU B 1 201 ? 5.621 30.812 16.594 1 95.56 201 LEU B O 1
ATOM 3654 N N . LEU B 1 202 ? 7.266 30.172 17.969 1 95.06 202 LEU B N 1
ATOM 3655 C CA . LEU B 1 202 ? 7.551 31.531 18.406 1 95.06 202 LEU B CA 1
ATOM 3656 C C . LEU B 1 202 ? 8.055 32.375 17.234 1 95.06 202 LEU B C 1
ATOM 3658 O O . LEU B 1 202 ? 7.859 33.594 17.203 1 95.06 202 LEU B O 1
ATOM 3662 N N . LYS B 1 203 ? 8.742 31.703 16.375 1 95 203 LYS B N 1
ATOM 3663 C CA . LYS B 1 203 ? 9.164 32.375 15.156 1 95 203 LYS B CA 1
ATOM 3664 C C . LYS B 1 203 ? 8.023 32.438 14.141 1 95 203 LYS B C 1
ATOM 3666 O O . LYS B 1 203 ? 7.504 31.391 13.734 1 95 203 LYS B O 1
ATOM 3671 N N . ARG B 1 204 ? 7.738 33.562 13.688 1 94.88 204 ARG B N 1
ATOM 3672 C CA . ARG B 1 204 ? 6.605 33.75 12.789 1 94.88 204 ARG B CA 1
ATOM 3673 C C . ARG B 1 204 ? 6.773 32.938 11.508 1 94.88 204 ARG B C 1
ATOM 3675 O O . ARG B 1 204 ? 5.812 32.375 11.008 1 94.88 204 ARG B O 1
ATOM 3682 N N . GLU B 1 205 ? 7.934 32.906 10.969 1 95.44 205 GLU B N 1
ATOM 3683 C CA . GLU B 1 205 ? 8.195 32.156 9.734 1 95.44 205 GLU B CA 1
ATOM 3684 C C . GLU B 1 205 ? 7.926 30.672 9.914 1 95.44 205 GLU B C 1
ATOM 3686 O O . GLU B 1 205 ? 7.473 30 8.984 1 95.44 205 GLU B O 1
ATOM 3691 N N . ASN B 1 206 ? 8.273 30.188 11.086 1 96.12 206 ASN B N 1
ATOM 3692 C CA . ASN B 1 206 ? 7.984 28.797 11.367 1 96.12 206 ASN B CA 1
ATOM 3693 C C . ASN B 1 206 ? 6.484 28.531 11.477 1 96.12 206 ASN B C 1
ATOM 3695 O O . ASN B 1 206 ? 5.984 27.531 10.977 1 96.12 206 ASN B O 1
ATOM 3699 N N . TRP B 1 207 ? 5.797 29.453 12.109 1 96.44 207 TRP B N 1
ATOM 3700 C CA . TRP B 1 207 ? 4.352 29.328 12.242 1 96.44 207 TRP B CA 1
ATOM 3701 C C . TRP B 1 207 ? 3.676 29.328 10.875 1 96.44 207 TRP B C 1
ATOM 3703 O O . TRP B 1 207 ? 2.812 28.5 10.594 1 96.44 207 TRP B O 1
ATOM 3713 N N . ASP B 1 208 ? 4.039 30.297 10.062 1 96.38 208 ASP B N 1
ATOM 3714 C CA . ASP B 1 208 ? 3.461 30.406 8.727 1 96.38 208 ASP B CA 1
ATOM 3715 C C . ASP B 1 208 ? 3.656 29.125 7.934 1 96.38 208 ASP B C 1
ATOM 3717 O O . ASP B 1 208 ? 2.785 28.719 7.156 1 96.38 208 ASP B O 1
ATOM 3721 N N . TYR B 1 209 ? 4.695 28.469 8.227 1 96.5 209 TYR B N 1
ATOM 3722 C CA . TYR B 1 209 ? 5.113 27.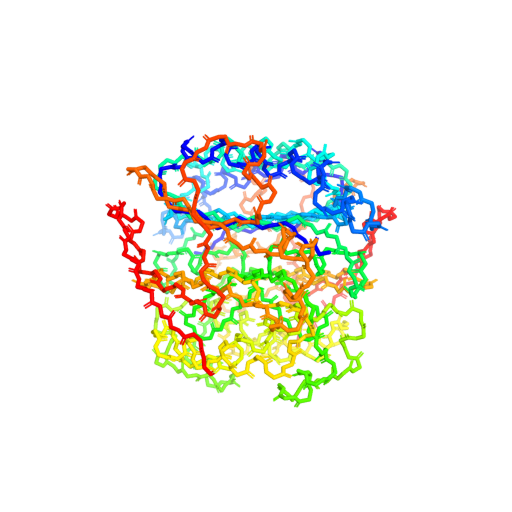328 7.418 1 96.5 209 TYR B CA 1
ATOM 3723 C C . TYR B 1 209 ? 4.477 26.047 7.926 1 96.5 209 TYR B C 1
ATOM 3725 O O . TYR B 1 209 ? 4.055 25.203 7.129 1 96.5 209 TYR B O 1
ATOM 3733 N N . VAL B 1 210 ? 4.332 25.891 9.227 1 96.94 210 VAL B N 1
ATOM 3734 C CA . VAL B 1 210 ? 4.078 24.547 9.758 1 96.94 210 VAL B CA 1
ATOM 3735 C C . VAL B 1 210 ? 2.596 24.406 10.086 1 96.94 210 VAL B C 1
ATOM 3737 O O . VAL B 1 210 ? 2.086 23.281 10.188 1 96.94 210 VAL B O 1
ATOM 3740 N N . ARG B 1 211 ? 1.883 25.5 10.266 1 96.88 211 ARG B N 1
ATOM 3741 C CA . ARG B 1 211 ? 0.501 25.391 10.727 1 96.88 211 ARG B CA 1
ATOM 3742 C C . ARG B 1 211 ? -0.352 24.625 9.711 1 96.88 211 ARG B C 1
ATOM 3744 O O . ARG B 1 211 ? -0.09 24.688 8.508 1 96.88 211 ARG B O 1
ATOM 3751 N N . GLN B 1 212 ? -1.306 23.906 10.195 1 98.38 212 GLN B N 1
ATOM 3752 C CA . GLN B 1 212 ? -2.283 23.234 9.359 1 98.38 212 GLN B CA 1
ATOM 3753 C C . GLN B 1 212 ? -3.582 24.031 9.266 1 98.38 212 GLN B C 1
ATOM 3755 O O . GLN B 1 212 ? -3.996 24.656 10.234 1 98.38 212 GLN B O 1
ATOM 3760 N N . ILE B 1 213 ? -4.152 24 8.109 1 98.75 213 ILE B N 1
ATOM 3761 C CA . ILE B 1 213 ? -5.379 24.75 7.871 1 98.75 213 ILE B CA 1
ATOM 3762 C C . ILE B 1 213 ? -6.516 23.797 7.527 1 98.75 213 ILE B C 1
ATOM 3764 O O . ILE B 1 213 ? -6.281 22.703 6.996 1 98.75 213 ILE B O 1
ATOM 3768 N N . LEU B 1 214 ? -7.691 24.188 7.934 1 98.69 214 LEU B N 1
ATOM 3769 C CA . LEU B 1 214 ? -8.898 23.375 7.832 1 98.69 214 LEU B CA 1
ATOM 3770 C C . LEU B 1 214 ? -9.898 24.016 6.879 1 98.69 214 LEU B C 1
ATOM 3772 O O . LEU B 1 214 ? -10.133 25.234 6.93 1 98.69 214 LEU B O 1
ATOM 3776 N N . LEU B 1 215 ? -10.375 23.281 5.949 1 98.5 215 LEU B N 1
ATOM 3777 C CA . LEU B 1 215 ? -11.469 23.656 5.066 1 98.5 215 LEU B CA 1
ATOM 3778 C C . LEU B 1 215 ? -12.711 22.812 5.352 1 98.5 215 LEU B C 1
ATOM 3780 O O . LEU B 1 215 ? -12.648 21.578 5.324 1 98.5 215 LEU B O 1
ATOM 3784 N N . ARG B 1 216 ? -13.82 23.469 5.676 1 96.81 216 ARG B N 1
ATOM 3785 C CA . ARG B 1 216 ? -15.133 22.828 5.781 1 96.81 216 ARG B CA 1
ATOM 3786 C C . ARG B 1 216 ? -16.125 23.453 4.793 1 96.81 216 ARG B C 1
ATOM 3788 O O . ARG B 1 216 ? -16.547 24.594 4.965 1 96.81 216 ARG B O 1
ATOM 3795 N N . SER B 1 217 ? -16.391 22.703 3.822 1 94.56 217 SER B N 1
ATOM 3796 C CA . SER B 1 217 ? -17.406 23.109 2.855 1 94.56 217 SER B CA 1
ATOM 3797 C C . SER B 1 217 ? -18.531 22.078 2.766 1 94.56 217 SER B C 1
ATOM 3799 O O . SER B 1 217 ? -18.516 21.078 3.492 1 94.56 217 SER B O 1
ATOM 3801 N N . ARG B 1 218 ? -19.547 22.312 1.97 1 92.5 218 ARG B N 1
ATOM 3802 C CA . ARG B 1 218 ? -20.672 21.391 1.797 1 92.5 218 ARG B CA 1
ATOM 3803 C C . ARG B 1 218 ? -20.219 20.078 1.177 1 92.5 218 ARG B C 1
ATOM 3805 O O . ARG B 1 218 ? -20.75 19.016 1.501 1 92.5 218 ARG B O 1
ATOM 3812 N N . ASP B 1 219 ? -19.094 20.188 0.435 1 94.31 219 ASP B N 1
ATOM 3813 C CA . ASP B 1 219 ? -18.75 19.031 -0.405 1 94.31 219 ASP B CA 1
ATOM 3814 C C . ASP B 1 219 ? -17.469 18.359 0.085 1 94.31 219 ASP B C 1
ATOM 3816 O O . ASP B 1 219 ? -17.203 17.203 -0.26 1 94.31 219 ASP B O 1
ATOM 3820 N N . VAL B 1 220 ? -16.641 19.188 0.818 1 97.19 220 VAL B N 1
ATOM 3821 C CA . VAL B 1 220 ? -15.32 18.641 1.116 1 97.19 220 VAL B CA 1
ATOM 3822 C C . VAL B 1 220 ? -14.867 19.125 2.496 1 97.19 220 VAL B C 1
ATOM 3824 O O . VAL B 1 220 ? -15.086 20.281 2.863 1 97.19 220 VAL B O 1
ATOM 3827 N N . PHE B 1 221 ? -14.43 18.266 3.289 1 98.62 221 PHE B N 1
ATOM 3828 C CA . PHE B 1 221 ? -13.625 18.516 4.48 1 98.62 221 PHE B CA 1
ATOM 3829 C C . PHE B 1 221 ? -12.148 18.25 4.211 1 98.62 221 PHE B C 1
ATOM 3831 O O . PHE B 1 221 ? -11.789 17.188 3.707 1 98.62 221 PHE B O 1
ATOM 3838 N N . ALA B 1 222 ? -11.289 19.219 4.551 1 98.81 222 ALA B N 1
ATOM 3839 C CA . ALA B 1 222 ? -9.875 19 4.246 1 98.81 222 ALA B CA 1
ATOM 3840 C C . ALA B 1 222 ? -8.984 19.641 5.301 1 98.81 222 ALA B C 1
ATOM 3842 O O . ALA B 1 222 ? -9.32 20.688 5.855 1 98.81 222 ALA B O 1
ATOM 3843 N N . VAL B 1 223 ? -7.934 19.016 5.637 1 98.94 223 VAL B N 1
ATOM 3844 C CA . VAL B 1 223 ? -6.828 19.578 6.406 1 98.94 223 VAL B CA 1
ATOM 3845 C C . VAL B 1 223 ? -5.555 19.562 5.566 1 98.94 223 VAL B C 1
ATOM 3847 O O . VAL B 1 223 ? -5.195 18.531 4.988 1 98.94 223 VAL B O 1
ATOM 3850 N N . ALA B 1 224 ? -4.883 20.703 5.492 1 98.81 224 ALA B N 1
ATOM 3851 C CA . ALA B 1 224 ? -3.73 20.812 4.602 1 98.81 224 ALA B CA 1
ATOM 3852 C C . ALA B 1 224 ? -2.637 21.672 5.227 1 98.81 224 ALA B C 1
ATOM 3854 O O . ALA B 1 224 ? -2.881 22.391 6.203 1 98.81 224 ALA B O 1
ATOM 3855 N N . SER B 1 225 ? -1.449 21.562 4.684 1 98.44 225 SER B N 1
ATOM 3856 C CA . SER B 1 225 ? -0.382 22.516 5 1 98.44 225 SER B CA 1
ATOM 3857 C C . SER B 1 225 ? -0.773 23.938 4.625 1 98.44 225 SER B C 1
ATOM 3859 O O . SER B 1 225 ? -1.442 24.156 3.613 1 98.44 225 SER B O 1
ATOM 3861 N N . SER B 1 226 ? -0.227 24.828 5.266 1 98.12 226 SER B N 1
ATOM 3862 C CA . SER B 1 226 ? -0.607 26.234 5.211 1 98.12 226 SER B CA 1
ATOM 3863 C C . SER B 1 226 ? -0.429 26.797 3.809 1 98.12 226 SER B C 1
ATOM 3865 O O . SER B 1 226 ? -1.226 27.625 3.363 1 98.12 226 SER B O 1
ATOM 3867 N N . THR B 1 227 ? 0.546 26.406 3.086 1 98.06 227 THR B N 1
ATOM 3868 C CA . THR B 1 227 ? 0.89 27.031 1.81 1 98.06 227 THR B CA 1
ATOM 3869 C C . THR B 1 227 ? -0.244 26.859 0.802 1 98.06 227 THR B C 1
ATOM 3871 O O . THR B 1 227 ? -0.341 27.609 -0.167 1 98.06 227 THR B O 1
ATOM 3874 N N . LEU B 1 228 ? -1.084 25.828 1.032 1 98.19 228 LEU B N 1
ATOM 3875 C CA . LEU B 1 228 ? -2.166 25.594 0.086 1 98.19 228 LEU B CA 1
ATOM 3876 C C . LEU B 1 228 ? -3.111 26.781 0.02 1 98.19 228 LEU B C 1
ATOM 3878 O O . LEU B 1 228 ? -3.777 27 -0.996 1 98.19 228 LEU B O 1
ATOM 3882 N N . GLU B 1 229 ? -3.168 27.578 1.064 1 98.25 229 GLU B N 1
ATOM 3883 C CA . GLU B 1 229 ? -4.059 28.734 1.088 1 98.25 229 GLU B CA 1
ATOM 3884 C C . GLU B 1 229 ? -3.643 29.766 0.049 1 98.25 229 GLU B C 1
ATOM 3886 O O . GLU B 1 229 ? -4.453 30.594 -0.368 1 98.25 229 GLU B O 1
ATOM 3891 N N . LEU B 1 230 ? -2.426 29.719 -0.352 1 98.31 230 LEU B N 1
ATOM 3892 C CA . LEU B 1 230 ? -1.907 30.672 -1.326 1 98.31 230 LEU B CA 1
ATOM 3893 C C . LEU B 1 230 ? -2.277 30.25 -2.746 1 98.31 230 LEU B C 1
ATOM 3895 O O . LEU B 1 230 ? -2.199 31.062 -3.674 1 98.31 230 LEU B O 1
ATOM 3899 N N . TYR B 1 231 ? -2.693 29 -2.947 1 98.56 231 TYR B N 1
ATOM 3900 C CA . TYR B 1 231 ? -2.865 28.484 -4.301 1 98.56 231 TYR B CA 1
ATOM 3901 C C . TYR B 1 231 ? -4.293 28 -4.52 1 98.56 231 TYR B C 1
ATOM 3903 O O . TYR B 1 231 ? -4.641 27.547 -5.613 1 98.56 231 TYR B O 1
ATOM 3911 N N . TYR B 1 232 ? -5.066 27.984 -3.551 1 97.88 232 TYR B N 1
ATOM 3912 C CA . TYR B 1 232 ? -6.492 27.672 -3.639 1 97.88 232 TYR B CA 1
ATOM 3913 C C . TYR B 1 232 ? -7.297 28.562 -2.689 1 97.88 232 TYR B C 1
ATOM 3915 O O . TYR B 1 232 ? -7.277 28.344 -1.475 1 97.88 232 TYR B O 1
ATOM 3923 N N . GLU B 1 233 ? -8.039 29.531 -3.27 1 97.12 233 GLU B N 1
ATOM 3924 C CA . GLU B 1 233 ? -8.82 30.453 -2.449 1 97.12 233 GLU B CA 1
ATOM 3925 C C . GLU B 1 233 ? -10.062 29.75 -1.878 1 97.12 233 GLU B C 1
ATOM 3927 O O . GLU B 1 233 ? -10.906 29.266 -2.629 1 97.12 233 GLU B O 1
ATOM 3932 N N . ALA B 1 234 ? -10.141 29.656 -0.635 1 96.31 234 ALA B N 1
ATOM 3933 C CA . ALA B 1 234 ? -11.242 29.062 0.116 1 96.31 234 ALA B CA 1
ATOM 3934 C C . ALA B 1 234 ? -11.305 29.625 1.533 1 96.31 234 ALA B C 1
ATOM 3936 O O . ALA B 1 234 ? -10.484 30.469 1.909 1 96.31 234 ALA B O 1
ATOM 3937 N N . LYS B 1 235 ? -12.312 29.328 2.254 1 96.69 235 LYS B N 1
ATOM 3938 C CA . LYS B 1 235 ? -12.422 29.766 3.646 1 96.69 235 LYS B CA 1
ATOM 3939 C C . LYS B 1 235 ? -11.625 28.844 4.566 1 96.69 235 LYS B C 1
ATOM 3941 O O . LYS B 1 235 ? -12.211 28.078 5.352 1 96.69 235 LYS B O 1
ATOM 3946 N N . TRP B 1 236 ? -10.328 29.031 4.551 1 97.69 236 TRP B N 1
ATOM 3947 C CA . TRP B 1 236 ? -9.438 28.234 5.395 1 97.69 236 TRP B CA 1
ATOM 3948 C C . TRP B 1 236 ? -9.414 28.781 6.82 1 97.69 236 TRP B C 1
ATOM 3950 O O . TRP B 1 236 ? -9.43 29.984 7.031 1 97.69 236 TRP B O 1
ATOM 3960 N N . ASN B 1 237 ? -9.359 27.922 7.773 1 97.88 237 ASN B N 1
ATOM 3961 C CA . ASN B 1 237 ? -9.117 28.281 9.164 1 97.88 237 ASN B CA 1
ATOM 3962 C C . ASN B 1 237 ? -7.91 27.531 9.727 1 97.88 237 ASN B C 1
ATOM 3964 O O . ASN B 1 237 ? -7.75 26.328 9.484 1 97.88 237 ASN B O 1
ATOM 3968 N N . SER B 1 238 ? -7.117 28.188 10.469 1 97.75 238 SER B N 1
ATOM 3969 C CA . SER B 1 238 ? -5.984 27.516 11.094 1 97.75 238 SER B CA 1
ATOM 3970 C C . SER B 1 238 ? -6.445 26.594 12.219 1 97.75 238 SER B C 1
ATOM 3972 O O . SER B 1 238 ? -7.289 26.969 13.031 1 97.75 238 SER B O 1
ATOM 3974 N N . LEU B 1 239 ? -5.922 25.406 12.219 1 98.19 239 LEU B N 1
ATOM 3975 C CA . LEU B 1 239 ? -6.16 24.516 13.352 1 98.19 239 LEU B CA 1
ATOM 3976 C C . LEU B 1 239 ? -5.367 24.984 14.57 1 98.19 239 LEU B C 1
ATOM 3978 O O . LEU B 1 239 ? -4.219 25.406 14.445 1 98.19 239 LEU B O 1
ATOM 3982 N N . ARG B 1 240 ? -5.953 24.875 15.734 1 97.38 240 ARG B N 1
ATOM 3983 C CA . ARG B 1 240 ? -5.242 25.172 16.984 1 97.38 240 ARG B CA 1
ATOM 3984 C C . ARG B 1 240 ? -4.148 24.141 17.234 1 97.38 240 ARG B C 1
ATOM 3986 O O . ARG B 1 240 ? -4.355 22.938 17.031 1 97.38 240 ARG B O 1
ATOM 3993 N N . ASN B 1 241 ? -3.012 24.641 17.688 1 97.94 241 ASN B N 1
ATOM 3994 C CA . ASN B 1 241 ? -1.929 23.719 18.031 1 97.94 241 ASN B CA 1
ATOM 3995 C C . ASN B 1 241 ? -2.348 22.75 19.141 1 97.94 241 ASN B C 1
ATOM 3997 O O . ASN B 1 241 ? -2.98 23.141 20.109 1 97.94 241 ASN B O 1
ATOM 4001 N N . GLY B 1 242 ? -2.092 21.438 18.922 1 98.19 242 GLY B N 1
ATOM 4002 C CA . GLY B 1 242 ? -2.465 20.406 19.891 1 98.19 242 GLY B CA 1
ATOM 4003 C C . GLY B 1 242 ? -3.814 19.781 19.594 1 98.19 242 GLY B C 1
ATOM 4004 O O . GLY B 1 242 ? -4.332 19 20.406 1 98.19 242 GLY B O 1
ATOM 4005 N N . THR B 1 243 ? -4.383 20.094 18.484 1 98.31 243 THR B N 1
ATOM 4006 C CA . THR B 1 243 ? -5.68 19.562 18.094 1 98.31 243 THR B CA 1
ATOM 4007 C C . THR B 1 243 ? -5.512 18.203 17.406 1 98.31 243 THR B C 1
ATOM 4009 O O . THR B 1 243 ? -4.543 17.984 16.672 1 98.31 243 THR B O 1
ATOM 4012 N N . ALA B 1 244 ? -6.383 17.281 17.672 1 98.75 244 ALA B N 1
ATOM 4013 C CA . ALA B 1 244 ? -6.547 16.047 16.891 1 98.75 244 ALA B CA 1
ATOM 4014 C C . ALA B 1 244 ? -7.973 15.922 16.359 1 98.75 244 ALA B C 1
ATOM 4016 O O . ALA B 1 244 ? -8.922 16.391 16.984 1 98.75 244 ALA B O 1
ATOM 4017 N N . LEU B 1 245 ? -8.164 15.438 15.211 1 98.88 245 LEU B N 1
ATOM 4018 C CA . LEU B 1 245 ? -9.477 15.203 14.609 1 98.88 245 LEU B CA 1
ATOM 4019 C C . LEU B 1 245 ? -9.703 13.719 14.367 1 98.88 245 LEU B C 1
ATOM 4021 O O . LEU B 1 245 ? -8.867 13.047 13.758 1 98.88 245 LEU B O 1
ATOM 4025 N N . TYR B 1 246 ? -10.75 13.188 14.906 1 98.88 246 TYR B N 1
ATOM 4026 C CA . TYR B 1 246 ? -11.172 11.805 14.695 1 98.88 246 TYR B CA 1
ATOM 4027 C C . TYR B 1 246 ? -12.367 11.742 13.75 1 98.88 246 TYR B C 1
ATOM 4029 O O . TYR B 1 246 ? -13.414 12.336 14.016 1 98.88 246 TYR B O 1
ATOM 4037 N N . LEU B 1 247 ? -12.219 11.023 12.695 1 98.81 247 LEU B N 1
ATOM 4038 C CA . LEU B 1 247 ? -13.289 10.93 11.703 1 98.81 247 LEU B CA 1
ATOM 4039 C C . LEU B 1 247 ? -13.859 9.516 11.656 1 98.81 247 LEU B C 1
ATOM 4041 O O . LEU B 1 247 ? -13.102 8.539 11.586 1 98.81 247 LEU B O 1
ATOM 4045 N N . GLU B 1 248 ? -15.086 9.344 11.727 1 98.5 248 GLU B N 1
ATOM 4046 C CA . GLU B 1 248 ? -15.805 8.141 11.336 1 98.5 248 GLU B CA 1
ATOM 4047 C C . GLU B 1 248 ? -16.375 8.273 9.922 1 98.5 248 GLU B C 1
ATOM 4049 O O . GLU B 1 248 ? -17.188 9.148 9.656 1 98.5 248 GLU B O 1
ATOM 4054 N N . ILE B 1 249 ? -15.953 7.418 9.078 1 98.31 249 ILE B N 1
ATOM 4055 C CA . ILE B 1 249 ? -16.25 7.578 7.656 1 98.31 249 ILE B CA 1
ATOM 4056 C C . ILE B 1 249 ? -17.062 6.383 7.164 1 98.31 249 ILE B C 1
ATOM 4058 O O . ILE B 1 249 ? -16.734 5.234 7.469 1 98.31 249 ILE B O 1
ATOM 4062 N N . SER B 1 250 ? -18.125 6.621 6.441 1 96.62 250 SER B N 1
ATOM 4063 C CA . SER B 1 250 ? -18.953 5.617 5.781 1 96.62 250 SER B CA 1
ATOM 4064 C C . SER B 1 250 ? -19.016 5.855 4.277 1 96.62 250 SER B C 1
ATOM 4066 O O . SER B 1 250 ? -19.969 6.457 3.775 1 96.62 250 SER B O 1
ATOM 4068 N N . PRO B 1 251 ? -18.078 5.277 3.611 1 92.75 251 PRO B N 1
ATOM 4069 C CA . PRO B 1 251 ? -18.031 5.539 2.172 1 92.75 251 PRO B CA 1
ATOM 4070 C C . PRO B 1 251 ? -19.312 5.152 1.452 1 92.75 251 PRO B C 1
ATOM 4072 O O . PRO B 1 251 ? -19.75 5.855 0.532 1 92.75 251 PRO B O 1
ATOM 4075 N N . GLU B 1 252 ? -19.938 4.086 1.773 1 89.12 252 GLU B N 1
ATOM 4076 C CA . GLU B 1 252 ? -21.156 3.613 1.12 1 89.12 252 GLU B CA 1
ATOM 4077 C C . GLU B 1 252 ? -22.297 4.625 1.275 1 89.12 252 GLU B C 1
ATOM 4079 O O . GLU B 1 252 ? -23.109 4.789 0.369 1 89.12 252 GLU B O 1
ATOM 4084 N N . GLU B 1 253 ? -22.266 5.266 2.416 1 94 253 GLU B N 1
ATOM 4085 C CA . GLU B 1 253 ? -23.328 6.227 2.689 1 94 253 GLU B CA 1
ATOM 4086 C C . GLU B 1 253 ? -22.938 7.633 2.256 1 94 253 GLU B C 1
ATOM 4088 O O . GLU B 1 253 ? -23.766 8.539 2.236 1 94 253 GLU B O 1
ATOM 4093 N N . GLY B 1 254 ? -21.766 7.77 1.911 1 94.88 254 GLY B N 1
ATOM 4094 C CA . GLY B 1 254 ? -21.281 9.086 1.521 1 94.88 254 GLY B CA 1
ATOM 4095 C C . GLY B 1 254 ? -21.344 10.102 2.648 1 94.88 254 GLY B C 1
ATOM 4096 O O . GLY B 1 254 ? -21.766 11.234 2.445 1 94.88 254 GLY B O 1
ATOM 4097 N N . ARG B 1 255 ? -21 9.648 3.885 1 96.25 255 ARG B N 1
ATOM 4098 C CA . ARG B 1 255 ? -21.062 10.547 5.031 1 96.25 255 ARG B CA 1
ATOM 4099 C C . ARG B 1 255 ? -19.859 10.328 5.957 1 96.25 255 ARG B C 1
ATOM 4101 O O . ARG B 1 255 ? -19.172 9.312 5.855 1 96.25 255 ARG B O 1
ATOM 4108 N N . PHE B 1 256 ? -19.609 11.32 6.77 1 97.75 256 PHE B N 1
ATOM 4109 C CA . PHE B 1 256 ? -18.578 11.219 7.805 1 97.75 256 PHE B CA 1
ATOM 4110 C C . PHE B 1 256 ? -18.891 12.148 8.969 1 97.75 256 PHE B C 1
ATOM 4112 O O . PHE B 1 256 ? -19.703 13.07 8.836 1 97.75 256 PHE B O 1
ATOM 4119 N N . THR B 1 257 ? -18.344 11.867 10.102 1 97.94 257 THR B N 1
ATOM 4120 C CA . THR B 1 257 ? -18.375 12.75 11.266 1 97.94 257 THR B CA 1
ATOM 4121 C C . THR B 1 257 ? -16.969 13.102 11.719 1 97.94 257 THR B C 1
ATOM 4123 O O . THR B 1 257 ? -16.016 12.359 11.453 1 97.94 257 THR B O 1
ATOM 4126 N N . VAL B 1 258 ? -16.859 14.242 12.328 1 98.25 258 VAL B N 1
ATOM 4127 C CA . VAL B 1 258 ? -15.57 14.695 12.82 1 98.25 258 VAL B CA 1
ATOM 4128 C C . VAL B 1 258 ? -15.688 15.078 14.297 1 98.25 258 VAL B C 1
ATOM 4130 O O . VAL B 1 258 ? -16.531 15.906 14.664 1 98.25 258 VAL B O 1
ATOM 4133 N N . ASP B 1 259 ? -14.883 14.461 15.094 1 98.44 259 ASP B N 1
ATOM 4134 C CA . ASP B 1 259 ? -14.727 14.844 16.5 1 98.44 259 ASP B CA 1
ATOM 4135 C C . ASP B 1 259 ? -13.391 15.562 16.719 1 98.44 259 ASP B C 1
ATOM 4137 O O . ASP B 1 259 ? -12.336 15.039 16.359 1 98.44 259 ASP B O 1
ATOM 4141 N N . GLU B 1 260 ? -13.492 16.703 17.312 1 98.19 260 GLU B N 1
ATOM 4142 C CA . GLU B 1 260 ? -12.281 17.438 17.656 1 98.19 260 GLU B CA 1
ATOM 4143 C C . GLU B 1 260 ? -11.797 17.062 19.062 1 98.19 260 GLU B C 1
ATOM 4145 O O . GLU B 1 260 ? -12.578 17.047 20.016 1 98.19 260 GLU B O 1
ATOM 4150 N N . LEU B 1 261 ? -10.586 16.672 19.125 1 98.19 261 LEU B N 1
ATOM 4151 C CA . LEU B 1 261 ? -9.945 16.25 20.359 1 98.19 261 LEU B CA 1
ATOM 4152 C C . LEU B 1 261 ? -8.742 17.141 20.672 1 98.19 261 LEU B C 1
ATOM 4154 O O . LEU B 1 261 ? -8.344 17.969 19.859 1 98.19 261 LEU B O 1
ATOM 4158 N N . VAL B 1 262 ? -8.172 16.984 21.875 1 97.88 262 VAL B N 1
ATOM 4159 C CA . VAL B 1 262 ? -6.988 17.734 22.297 1 97.88 262 VAL B CA 1
ATOM 4160 C C . VAL B 1 262 ? -5.871 16.75 22.656 1 97.88 262 VAL B C 1
ATOM 4162 O O . VAL B 1 262 ? -6.062 15.859 23.484 1 97.88 262 VAL B O 1
ATOM 4165 N N . MET B 1 263 ? -4.781 16.984 21.984 1 96.69 263 MET B N 1
ATOM 4166 C CA . MET B 1 263 ? -3.629 16.141 22.297 1 96.69 263 MET B CA 1
ATOM 4167 C C . MET B 1 263 ? -3.104 16.438 23.703 1 96.69 263 MET B C 1
ATOM 4169 O O . MET B 1 263 ? -3.252 17.562 24.188 1 96.69 263 MET B O 1
ATOM 4173 N N . GLY B 1 264 ? -2.49 15.367 24.422 1 87.25 264 GLY B N 1
ATOM 4174 C CA . GLY B 1 264 ? -2.055 15.562 25.797 1 87.25 264 GLY B CA 1
ATOM 4175 C C . GLY B 1 264 ? -0.931 14.625 26.203 1 87.25 264 GLY B C 1
ATOM 4176 O O . GLY B 1 264 ? -0.667 13.633 25.531 1 87.25 264 GLY B O 1
#

Organism: Thermococcus gammatolerans (strain DSM 15229 / JCM 11827 / EJ3) (NCBI:txid593117)

Foldseek 3Di:
DKKKKKKWFFQLVCLLLLVLNLVQQCAPVLCVVVVNDGHQALWKWKWKDQPPDIDTDIDRGFPNPCVVRSVVSNVPRGATMIMMMMGHDDDAADRDRCQYDQDWDDDVFKIKTKDWDAAFQQVVLCVVQVHDVVVCRRHGSRSSLVVSLRVQAPDDDPVRNLVSLLVRVVGGPFWGFMWMWMDGPPWIKIKTAGATDPVQVVDVSSVQFRWWKWADDPGMTMIITNSSCVSDPGPIDTDDHQKMWMKTDDSVVSDMDIDIDGRD/DKKKKKKWFFQLVCLLVLVLNLVQQCAPVLCVVVVNDGHQAQWKWKWKDQPPDIDTDIDRGFPNPCVVRSVVSNVPRGATMIMMMMGHDDDAADRDRCQYDQDWDDDVFKIKTKDWDAAFQQVVLCVVQVHDVVVCRRHGSRSSLVVSLNVQAPDDDPVRNLVSLLVRVVGGPFWGFMWMWMDGPPWIKIKTAGATDPVQVVDVSSVQFRWWKWADDPGMTMIITNSSCVSDPGPIDTDDHQKMWMKTDDSVVSDIDIDIDGHD

pLDDT: mean 96.35, std 3.04, range [83.5, 98.94]

Solvent-accessible surface area (backbone atoms only — not comparable to full-atom values): 26524 Å² total; per-residue (Å²): 105,45,43,45,37,37,36,40,32,40,17,63,75,42,43,62,56,54,51,10,49,32,48,31,31,58,54,19,69,47,44,37,71,65,72,70,49,34,58,26,60,50,4,14,19,29,38,42,37,43,75,52,38,41,39,39,38,32,26,44,49,19,55,71,74,30,60,69,64,52,52,51,51,51,72,64,36,44,59,36,24,39,38,40,39,29,35,28,28,77,86,55,41,54,90,42,67,84,61,26,30,45,41,61,39,57,55,89,49,35,36,38,37,38,40,67,37,55,37,53,41,43,70,60,50,35,59,74,58,69,53,68,63,84,52,42,71,59,45,19,38,58,53,53,47,51,54,39,52,61,69,68,50,91,55,86,45,71,69,51,46,49,50,58,60,25,68,47,55,87,37,45,69,37,22,56,28,33,39,34,44,37,42,42,94,84,50,35,36,36,42,34,34,35,30,54,39,68,77,52,47,70,42,62,56,47,35,58,43,65,40,39,27,34,36,79,56,100,52,39,40,34,42,28,34,32,56,34,60,78,58,41,90,69,80,67,39,74,57,58,77,34,32,28,39,41,30,49,43,38,47,92,74,61,49,69,48,79,44,82,45,73,57,104,105,44,43,44,38,38,36,39,33,39,17,63,75,43,44,62,57,54,52,9,49,32,47,30,32,57,53,19,68,45,44,36,72,65,72,70,50,36,57,27,62,50,4,14,20,30,38,43,36,43,76,51,40,39,40,39,36,32,26,41,49,20,54,72,74,31,60,68,63,52,51,52,51,52,71,64,36,45,58,37,24,37,38,42,39,30,35,28,29,77,86,56,41,52,91,44,67,87,61,24,30,47,41,62,38,55,56,88,48,35,36,37,35,39,41,65,39,56,37,51,43,42,69,60,50,36,61,74,58,69,54,67,63,85,52,43,71,60,45,20,36,58,54,52,45,50,54,39,51,60,67,70,49,89,56,87,46,71,68,53,45,49,49,59,60,26,67,48,55,88,37,46,70,38,22,56,29,32,40,34,44,35,41,42,94,83,51,36,36,38,43,35,33,35,31,54,40,68,78,54,46,70,41,63,56,46,35,59,42,67,40,39,27,34,35,79,55,98,51,38,40,34,40,27,34,33,57,34,60,80,58,42,91,67,81,65,39,74,58,59,77,34,31,28,38,40,29,50,44,37,48,91,74,60,48,68,48,79,44,83,45,72,57,104